Protein AF-H2Y971-F1 (afdb_monomer)

Sequence (455 aa):
MSPLPATTTGSTRGSSSTLTTDKAAILDAITNLPYYGRGTKTAMALNVMASHHLQKYNGWRESVDAYPTVVIVLTDGRTKDFADLGKYSRALKAKATRVIAIGVGPNVHEDELITIATAPASENVVLVPFDQLVDRATELINKACIVDTNECLLDNAGCDQLCVNSNVGFYCECEPGYTLGADLASCIDINECLTDNGGCSDTCTNTDGSYVCSCPVGRIPAGDAHTCVDDSCYQNTACEHTCTNVVQGTYFCSCNAGYMLAEDGHSCPDIDECANNNGACEVFCNNTAGSYECSCPEGQGLRNDGRSCGTLCYTCNRATSNEQCMEATVCAPGETSLPVSPTPLDNAPPSMSARWTMGVAAMVVSTLWKVSTVHARQDSYSKPTCLLVKMPTNAWTPCVPTHASTRQAATSASAPRNTRCPRTVSRAHFALPKPIVTQGSCRKVTAARNRTTKR

pLDDT: mean 70.09, std 26.4, range [20.31, 98.12]

InterPro domains:
  IPR000742 EGF-like domain [PS01186] (172-187)
  IPR000742 EGF-like domain [SM00181] (151-188)
  IPR000742 EGF-like domain [SM00181] (192-229)
  IPR000742 EGF-like domain [SM00181] (232-269)
  IPR000742 EGF-like domain [SM00181] (273-310)
  IPR001881 EGF-like calcium-binding domain [SM00179] (148-188)
  IPR001881 EGF-like calcium-binding domain [SM00179] (189-229)
  IPR001881 EGF-like calcium-binding domain [SM00179] (231-269)
  IPR001881 EGF-like calcium-binding domain [SM00179] (270-310)
  IPR002035 von Willebrand factor, type A [PF00092] (20-128)
  IPR002035 von Willebrand factor, type A [PS50234] (20-144)
  IPR009030 Growth factor receptor cysteine-rich domain superfamily [SSF57184] (145-268)
  IPR018097 EGF-like calcium-binding, conserved site [PS01187] (270-294)
  IPR026823 Complement Clr-like EGF domain [PF12662] (251-273)
  IPR036465 von Willebrand factor A-like domain superfamily [G3DSA:3.40.50.410] (8-152)
  IPR036465 von Willebrand factor A-like domain superfamily [SSF53300] (18-145)
  IPR049883 NOTCH1, EGF-like calcium-binding domain [PF07645] (189-228)
  IPR052080 von Willebrand factor C/EGF & Fibrillin [PTHR47333] (143-230)

Secondary structure (DSSP, 8-state):
--------------------S-HHHHHHHHHT---------HHHHHHHIIIIISSGGGT--S-TTTS--EEEEEESS--S-HHHHHHHHHHHHTT-SEEEEEEESTT--HHHHHHHSPSPHHHHEEEE-GGGTTTTHHHHHHHHS-----GGGTGGGG-SSEEEEEBTEEEEE--TTEEE-TTSS-EEE--GGGTGGGG-SSEEEEETTEEEEEPPTTEEE-TTSSSEEE-TTTT--S-SSEEEEETTTEEEEEPPTTB---TTSS---B--STTTGGGG-SSEEEEETTEEEEE--TTEEE-TTSS-EEEEEEE-TT-SSGGGSEEEEEPPTT--PPP---------------------------------PPP------PPP--------------------------------------------------PPPPP--PPP-----------

Nearest PDB structures (foldseek):
  8em7-assembly1_B  TM=4.638E-01  e=5.167E-07  Mus musculus
  8jx8-assembly1_B  TM=4.949E-01  e=1.280E-06  Rattus norvegicus
  8jxf-assembly1_B  TM=4.542E-01  e=3.576E-06  Rattus norvegicus
  8jxg-assembly1_A  TM=4.353E-01  e=3.366E-06  Rattus norvegicus
  8jxa-assembly1_A  TM=4.364E-01  e=6.545E-06  Rattus norvegicus

Mean predicted aligned error: 21.66 Å

Structure (mmCIF, N/CA/C/O backbone):
data_AF-H2Y971-F1
#
_entry.id   AF-H2Y971-F1
#
loop_
_atom_site.group_PDB
_atom_site.id
_atom_site.type_symbol
_atom_site.label_atom_id
_atom_site.label_alt_id
_atom_site.label_comp_id
_atom_site.label_asym_id
_atom_site.label_entity_id
_atom_site.label_seq_id
_atom_site.pdbx_PDB_ins_code
_atom_site.Cartn_x
_atom_site.Cartn_y
_atom_site.Cartn_z
_atom_site.occupancy
_atom_site.B_iso_or_equiv
_atom_site.auth_seq_id
_atom_site.auth_comp_id
_atom_site.auth_asym_id
_atom_site.auth_atom_id
_atom_site.pdbx_PDB_model_num
ATOM 1 N N . MET A 1 1 ? -44.812 40.682 15.145 1.00 30.30 1 MET A N 1
ATOM 2 C CA . MET A 1 1 ? -43.707 41.650 14.931 1.00 30.30 1 MET A CA 1
ATOM 3 C C . MET A 1 1 ? -42.710 41.503 16.079 1.00 30.30 1 MET A C 1
ATOM 5 O O . MET A 1 1 ? -42.942 40.658 16.935 1.00 30.30 1 MET A O 1
ATOM 9 N N . SER A 1 2 ? -41.588 42.222 16.030 1.00 26.06 2 SER A N 1
ATOM 10 C CA . SER A 1 2 ? -40.377 42.021 16.849 1.00 26.06 2 SER A CA 1
ATOM 11 C C . SER A 1 2 ? -40.575 42.180 18.380 1.00 26.06 2 SER A C 1
ATOM 13 O O . SER A 1 2 ? -41.604 42.712 18.797 1.00 26.06 2 SER A O 1
ATOM 15 N N . PRO A 1 3 ? -39.634 41.690 19.221 1.00 56.19 3 PRO A N 1
ATOM 16 C CA . PRO A 1 3 ? -39.862 41.414 20.648 1.00 56.19 3 PRO A CA 1
ATOM 17 C C . PRO A 1 3 ? -39.433 42.552 21.591 1.00 56.19 3 PRO A C 1
ATOM 19 O O . PRO A 1 3 ? -38.760 43.479 21.157 1.00 56.19 3 PRO A O 1
ATOM 22 N N . LEU A 1 4 ? -39.754 42.412 22.888 1.00 26.58 4 LEU A N 1
ATOM 23 C CA . LEU A 1 4 ? -39.108 43.004 24.083 1.00 26.58 4 LEU A CA 1
ATOM 24 C C . LEU A 1 4 ? -39.822 42.455 25.351 1.00 26.58 4 LEU A C 1
ATOM 26 O O . LEU A 1 4 ? -40.997 42.102 25.240 1.00 26.58 4 LEU A O 1
ATOM 30 N N . PRO A 1 5 ? -39.222 42.466 26.561 1.00 33.06 5 PRO A N 1
ATOM 31 C CA . PRO A 1 5 ? -37.801 42.477 26.923 1.00 33.06 5 PRO A CA 1
ATOM 32 C C . PRO A 1 5 ? -37.384 41.196 27.691 1.00 33.06 5 PRO A C 1
ATOM 34 O O . PRO A 1 5 ? -38.213 40.350 28.022 1.00 33.06 5 PRO A O 1
ATOM 37 N N . ALA A 1 6 ? -36.099 41.067 28.032 1.00 40.78 6 ALA A N 1
ATOM 38 C CA . ALA A 1 6 ? -35.637 40.079 29.010 1.00 40.78 6 ALA A CA 1
ATOM 39 C C . ALA A 1 6 ? -35.700 40.659 30.436 1.00 40.78 6 ALA A C 1
ATOM 41 O O . ALA A 1 6 ? -35.157 41.737 30.678 1.00 40.78 6 ALA A O 1
ATOM 42 N N . THR A 1 7 ? -36.299 39.929 31.384 1.00 27.14 7 THR A N 1
ATOM 43 C CA . THR A 1 7 ? -36.376 40.336 32.800 1.00 27.14 7 THR A CA 1
ATOM 44 C C . THR A 1 7 ? -35.815 39.235 33.699 1.00 27.14 7 THR A C 1
ATOM 46 O O . THR A 1 7 ? -36.318 38.114 33.721 1.00 27.14 7 THR A O 1
ATOM 49 N N . THR A 1 8 ? -34.758 39.541 34.448 1.00 40.75 8 THR A N 1
ATOM 50 C CA . THR A 1 8 ? -34.014 38.573 35.268 1.00 40.75 8 THR A CA 1
ATOM 51 C C . THR A 1 8 ? -34.709 38.271 36.598 1.00 40.75 8 THR A C 1
ATOM 53 O O . THR A 1 8 ? -34.652 39.088 37.514 1.00 40.75 8 THR A O 1
ATOM 56 N N . THR A 1 9 ? -35.293 37.078 36.754 1.00 30.17 9 THR A N 1
ATOM 57 C CA . THR A 1 9 ? -35.719 36.544 38.065 1.00 30.17 9 THR A CA 1
ATOM 58 C C . THR A 1 9 ? -35.573 35.019 38.139 1.00 30.17 9 THR A C 1
ATOM 60 O O . THR A 1 9 ? -35.786 34.324 37.153 1.00 30.17 9 THR A O 1
ATOM 63 N N . GLY A 1 10 ? -35.240 34.499 39.327 1.00 28.98 10 GLY A N 1
ATOM 64 C CA . GLY A 1 10 ? -35.578 33.125 39.727 1.00 28.98 10 GLY A CA 1
ATOM 65 C C . GLY A 1 10 ? -34.910 31.971 38.969 1.00 28.98 10 GLY A C 1
ATOM 66 O O . GLY A 1 10 ? -35.609 31.121 38.422 1.00 28.98 10 GLY A O 1
ATOM 67 N N . SER A 1 11 ? -33.576 31.869 39.010 1.00 29.39 11 SER A N 1
ATOM 68 C CA . SER A 1 11 ? -32.859 30.656 38.574 1.00 29.39 11 SER A CA 1
ATOM 69 C C . SER A 1 11 ? -33.166 29.466 39.497 1.00 29.39 11 SER A C 1
ATOM 71 O O . SER A 1 11 ? -32.439 29.179 40.449 1.00 29.39 11 SER A O 1
ATOM 73 N N . THR A 1 12 ? -34.260 28.759 39.217 1.00 33.00 12 THR A N 1
ATOM 74 C CA . THR A 1 12 ? -34.569 27.454 39.810 1.00 33.00 12 THR A CA 1
ATOM 75 C C . THR A 1 12 ? -33.650 26.398 39.195 1.00 33.00 12 THR A C 1
ATOM 77 O O . THR A 1 12 ? -34.032 25.650 38.298 1.00 33.00 12 THR A O 1
ATOM 80 N N . ARG A 1 13 ? -32.398 26.346 39.671 1.00 34.44 13 ARG A N 1
ATOM 81 C CA . ARG A 1 13 ? -31.448 25.280 39.323 1.00 34.44 13 ARG A CA 1
ATOM 82 C C . ARG A 1 13 ? -31.964 23.932 39.832 1.00 34.44 13 ARG A C 1
ATOM 84 O O . ARG A 1 13 ? -31.626 23.497 40.928 1.00 34.44 13 ARG A O 1
ATOM 91 N N . GLY A 1 14 ? -32.727 23.238 38.990 1.00 34.12 14 GLY A N 1
ATOM 92 C CA . GLY A 1 14 ? -32.679 21.781 38.974 1.00 34.12 14 GLY A CA 1
ATOM 93 C C . GLY A 1 14 ? -31.228 21.357 38.739 1.00 34.12 14 GLY A C 1
ATOM 94 O O . GLY A 1 14 ? -30.546 21.932 37.887 1.00 34.12 14 GLY A O 1
ATOM 95 N N . SER A 1 15 ? -30.740 20.403 39.526 1.00 41.06 15 SER A N 1
ATOM 96 C CA . SER A 1 15 ? -29.341 19.974 39.552 1.00 41.06 15 SER A CA 1
ATOM 97 C C . SER A 1 15 ? -28.970 19.132 38.324 1.00 41.06 15 SER A C 1
ATOM 99 O O . SER A 1 15 ? -28.719 17.933 38.422 1.00 41.06 15 SER A O 1
ATOM 101 N N . SER A 1 16 ? -28.914 19.769 37.150 1.00 42.69 16 SER A N 1
ATOM 102 C CA . SER A 1 16 ? -28.295 19.170 35.966 1.00 42.69 16 SER A CA 1
ATOM 103 C C . SER A 1 16 ? -26.786 19.081 36.185 1.00 42.69 16 SER A C 1
ATOM 105 O O . SER A 1 16 ? -26.055 20.060 36.021 1.00 42.69 16 SER A O 1
ATOM 107 N N . SER A 1 17 ? -26.327 17.903 36.597 1.00 52.88 17 SER A N 1
ATOM 108 C CA . SER A 1 17 ? -24.918 17.541 36.714 1.00 52.88 17 SER A CA 1
ATOM 109 C C . SER A 1 17 ? -24.301 17.341 35.326 1.00 52.88 17 SER A C 1
ATOM 111 O O . SER A 1 17 ? -24.070 16.222 34.866 1.00 52.88 17 SER A O 1
ATOM 113 N N . THR A 1 18 ? -24.035 18.457 34.644 1.00 63.84 18 THR A N 1
ATOM 114 C CA . THR A 1 18 ? -23.157 18.498 33.469 1.00 63.84 18 THR A CA 1
ATOM 115 C C . THR A 1 18 ? -21.759 18.028 33.854 1.00 63.84 18 THR A C 1
ATOM 117 O O . THR A 1 18 ? -21.236 18.440 34.893 1.00 63.84 18 THR A O 1
ATOM 120 N N . LEU A 1 19 ? -21.135 17.204 33.012 1.00 64.88 19 LEU A N 1
ATOM 121 C CA . LEU A 1 19 ? -19.788 16.690 33.255 1.00 64.88 19 LEU A CA 1
ATOM 122 C C . LEU A 1 19 ? -18.783 17.853 33.322 1.00 64.88 19 LEU A C 1
ATOM 124 O O . LEU A 1 19 ? -18.640 18.618 32.370 1.00 64.88 19 LEU A O 1
ATOM 128 N N . THR A 1 20 ? -18.103 17.989 34.462 1.00 73.06 20 THR A N 1
ATOM 129 C CA . THR A 1 20 ? -17.180 19.092 34.771 1.00 73.06 20 THR A CA 1
ATOM 130 C C . THR A 1 20 ? -15.825 18.560 35.233 1.00 73.06 20 THR A C 1
ATOM 132 O O . THR A 1 20 ? -15.730 17.459 35.772 1.00 73.06 20 THR A O 1
ATOM 135 N N . THR A 1 21 ? -14.770 19.344 35.019 1.00 75.62 21 THR A N 1
ATOM 136 C CA . THR A 1 21 ? -13.406 19.062 35.489 1.00 75.62 21 THR A CA 1
ATOM 137 C C . THR A 1 21 ? -13.091 19.703 36.843 1.00 75.62 21 THR A C 1
ATOM 139 O O . THR A 1 21 ? -12.053 19.396 37.428 1.00 75.62 21 THR A O 1
ATOM 142 N N . ASP A 1 22 ? -13.961 20.575 37.365 1.00 85.56 22 ASP A N 1
ATOM 143 C CA . ASP A 1 22 ? -13.748 21.216 38.664 1.00 85.56 22 ASP A CA 1
ATOM 144 C C . ASP A 1 22 ? -14.197 20.323 39.833 1.00 85.56 22 ASP A C 1
ATOM 146 O O . ASP A 1 22 ? -15.387 20.089 40.064 1.00 85.56 22 ASP A O 1
ATOM 150 N N . LYS A 1 23 ? -13.216 19.876 40.623 1.00 85.00 23 LYS A N 1
ATOM 151 C CA . LYS A 1 23 ? -13.419 19.096 41.848 1.00 85.00 23 LYS A CA 1
ATOM 152 C C . LYS A 1 23 ? -14.203 19.865 42.921 1.00 85.00 23 LYS A C 1
ATOM 154 O O . LYS A 1 23 ? -14.916 19.226 43.693 1.00 85.00 23 LYS A O 1
ATOM 159 N N . ALA A 1 24 ? -14.089 21.194 42.988 1.00 87.12 24 ALA A N 1
ATOM 160 C CA . ALA A 1 24 ? -14.823 22.000 43.961 1.00 87.12 24 ALA A CA 1
ATOM 161 C C . ALA A 1 24 ? -16.321 22.045 43.621 1.00 87.12 24 ALA A C 1
ATOM 163 O O . ALA A 1 24 ? -17.142 21.729 44.481 1.00 87.12 24 ALA A O 1
ATOM 164 N N . ALA A 1 25 ? -16.676 22.319 42.361 1.00 85.88 25 ALA A N 1
ATOM 165 C CA . ALA A 1 25 ? -18.055 22.240 41.878 1.00 85.88 25 ALA A CA 1
ATOM 166 C C . ALA A 1 25 ? -18.683 20.841 42.040 1.00 85.88 25 ALA A C 1
ATOM 168 O O . ALA A 1 25 ? -19.860 20.743 42.380 1.00 85.88 25 ALA A O 1
ATOM 169 N N . ILE A 1 26 ? -17.919 19.756 41.841 1.00 85.75 26 ILE A N 1
ATOM 170 C CA . ILE A 1 26 ? -18.405 18.385 42.099 1.00 85.75 26 ILE A CA 1
ATOM 171 C C . ILE A 1 26 ? -18.701 18.182 43.590 1.00 85.75 26 ILE A C 1
ATOM 173 O O . ILE A 1 26 ? -19.747 17.633 43.931 1.00 85.75 26 ILE A O 1
ATOM 177 N N . LEU A 1 27 ? -17.806 18.626 44.479 1.00 87.69 27 LEU A N 1
ATOM 178 C CA . LEU A 1 27 ? -17.997 18.481 45.922 1.00 87.69 27 LEU A CA 1
ATOM 179 C C . LEU A 1 27 ? -19.216 19.276 46.412 1.00 87.69 27 LEU A C 1
ATOM 181 O O . LEU A 1 27 ? -20.050 18.703 47.107 1.00 87.69 27 LEU A O 1
ATOM 185 N N . ASP A 1 28 ? -19.353 20.540 45.997 1.00 89.06 28 ASP A N 1
ATOM 186 C CA . ASP A 1 28 ? -20.513 21.385 46.314 1.00 89.06 28 ASP A CA 1
ATOM 187 C C . ASP A 1 28 ? -21.824 20.753 45.818 1.00 89.06 28 ASP A C 1
ATOM 189 O O . ASP A 1 28 ? -22.784 20.613 46.582 1.00 89.06 28 ASP A O 1
ATOM 193 N N . ALA A 1 29 ? -21.847 20.280 44.566 1.00 86.75 29 ALA A N 1
ATOM 194 C CA . ALA A 1 29 ? -23.009 19.603 44.001 1.00 86.75 29 ALA A CA 1
ATOM 195 C C . ALA A 1 29 ? -23.405 18.356 44.808 1.00 86.75 29 ALA A C 1
ATOM 197 O O . ALA A 1 29 ? -24.593 18.161 45.053 1.00 86.75 29 ALA A O 1
ATOM 198 N N . ILE A 1 30 ? -22.433 17.549 45.259 1.00 87.44 30 ILE A N 1
ATOM 199 C CA . ILE A 1 30 ? -22.670 16.365 46.101 1.00 87.44 30 ILE A CA 1
ATOM 200 C C . ILE A 1 30 ? -23.195 16.763 47.486 1.00 87.44 30 ILE A C 1
ATOM 202 O O . ILE A 1 30 ? -24.180 16.186 47.943 1.00 87.44 30 ILE A O 1
ATOM 206 N N . THR A 1 31 ? -22.590 17.755 48.152 1.00 90.06 31 THR A N 1
ATOM 207 C CA . THR A 1 31 ? -23.024 18.186 49.495 1.00 90.06 31 THR A CA 1
ATOM 208 C C . THR A 1 31 ? -24.431 18.781 49.519 1.00 90.06 31 THR A C 1
ATOM 210 O O . THR A 1 31 ? -25.093 18.728 50.551 1.00 90.06 31 THR A O 1
ATOM 213 N N . ASN A 1 32 ? -24.905 19.302 48.385 1.00 89.06 32 ASN A N 1
ATOM 214 C CA . ASN A 1 32 ? -26.243 19.869 48.234 1.00 89.06 32 ASN A CA 1
ATOM 215 C C . ASN A 1 32 ? -27.283 18.877 47.658 1.00 89.06 32 ASN A C 1
ATOM 217 O O . ASN A 1 32 ? -28.403 19.292 47.354 1.00 89.06 32 ASN A O 1
ATOM 221 N N . LEU A 1 33 ? -26.964 17.580 47.498 1.00 86.69 33 LEU A N 1
ATOM 222 C CA . LEU A 1 33 ? -27.924 16.584 46.995 1.00 86.69 33 LEU A CA 1
ATOM 223 C C . LEU A 1 33 ? -29.056 16.310 48.010 1.00 86.69 33 LEU A C 1
ATOM 225 O O . LEU A 1 33 ? -28.796 15.782 49.093 1.00 86.69 33 LEU A O 1
ATOM 229 N N . PRO A 1 34 ? -30.333 16.576 47.671 1.00 88.44 34 PRO A N 1
ATOM 230 C CA . PRO A 1 34 ? -31.452 16.270 48.556 1.00 88.44 34 PRO A CA 1
ATOM 231 C C . PRO A 1 34 ? -31.761 14.765 48.573 1.00 88.44 34 PRO A C 1
ATOM 233 O O . PRO A 1 34 ? -32.008 14.147 47.536 1.00 88.44 34 PRO A O 1
ATOM 236 N N . TYR A 1 35 ? -31.832 14.170 49.765 1.00 85.56 35 TYR A N 1
ATOM 237 C CA . TYR A 1 35 ? -32.296 12.791 49.921 1.00 85.56 35 TYR A CA 1
ATOM 238 C C . TYR A 1 35 ? -33.823 12.701 49.766 1.00 85.56 35 TYR A C 1
ATOM 240 O O . TYR A 1 35 ? -34.579 13.229 50.580 1.00 85.56 35 TYR A O 1
ATOM 248 N N . TYR A 1 36 ? -34.290 12.010 48.723 1.00 80.69 36 TYR A N 1
ATOM 249 C CA . TYR A 1 36 ? -35.716 11.959 48.374 1.00 80.69 36 TYR A CA 1
ATOM 250 C C . TYR A 1 36 ? -36.541 10.878 49.097 1.00 80.69 36 TYR A C 1
ATOM 252 O O . TYR A 1 36 ? -37.769 10.916 48.998 1.00 80.69 36 TYR A O 1
ATOM 260 N N . GLY A 1 37 ? -35.916 9.911 49.783 1.00 76.19 37 GLY A N 1
ATOM 261 C CA . GLY A 1 37 ? -36.621 8.898 50.591 1.00 76.19 37 GLY A CA 1
ATOM 262 C C . GLY A 1 37 ? -37.628 8.018 49.834 1.00 76.19 37 GLY A C 1
ATOM 263 O O . GLY A 1 37 ? -38.681 7.683 50.375 1.00 76.19 37 GLY A O 1
ATOM 264 N N . ARG A 1 38 ? -37.357 7.675 48.565 1.00 81.12 38 ARG A N 1
ATOM 265 C CA . ARG A 1 38 ? -38.246 6.854 47.714 1.00 81.12 38 ARG A CA 1
ATOM 266 C C . ARG A 1 38 ? -37.644 5.478 47.428 1.00 81.12 38 ARG A C 1
ATOM 268 O O . ARG A 1 38 ? -36.452 5.269 47.593 1.00 81.12 38 ARG A O 1
ATOM 275 N N . GLY A 1 39 ? -38.484 4.542 46.982 1.00 81.94 39 GLY A N 1
ATOM 276 C CA . GLY A 1 39 ? -38.045 3.192 46.618 1.00 81.94 39 GLY A CA 1
ATOM 277 C C . GLY A 1 39 ? -37.231 3.136 45.320 1.00 81.94 39 GLY A C 1
ATOM 278 O O . GLY A 1 39 ? -37.483 3.898 44.387 1.00 81.94 39 GLY A O 1
ATOM 279 N N . THR A 1 40 ? -36.309 2.178 45.267 1.00 86.44 40 THR A N 1
ATOM 280 C CA . THR A 1 40 ? -35.320 1.967 44.205 1.00 86.44 40 THR A CA 1
ATOM 281 C C . THR A 1 40 ? -35.958 1.691 42.835 1.00 86.44 40 THR A C 1
ATOM 283 O O . THR A 1 40 ? -36.768 0.774 42.684 1.00 86.44 40 THR A O 1
ATOM 286 N N . LYS A 1 41 ? -35.579 2.490 41.829 1.00 91.44 41 LYS A N 1
ATOM 287 C CA . LYS A 1 41 ? -35.932 2.339 40.404 1.00 91.44 41 LYS A CA 1
ATOM 288 C C . LYS A 1 41 ? -34.665 2.386 39.549 1.00 91.44 41 LYS A C 1
ATOM 290 O O . LYS A 1 41 ? -34.357 3.379 38.888 1.00 91.44 41 LYS A O 1
ATOM 295 N N . THR A 1 42 ? -33.882 1.324 39.666 1.00 92.44 42 THR A N 1
ATOM 296 C CA . THR A 1 42 ? -32.551 1.193 39.066 1.00 92.44 42 THR A CA 1
ATOM 297 C C . THR A 1 42 ? -32.652 1.259 37.549 1.00 92.44 42 THR A C 1
ATOM 299 O O . THR A 1 42 ? -31.940 2.046 36.936 1.00 92.44 42 THR A O 1
ATOM 302 N N . ALA A 1 43 ? -33.575 0.519 36.927 1.00 92.38 43 ALA A N 1
ATOM 303 C CA . ALA A 1 43 ? -33.693 0.473 35.472 1.00 92.38 43 ALA A CA 1
ATOM 304 C C . ALA A 1 43 ? -34.035 1.856 34.888 1.00 92.38 43 ALA A C 1
ATOM 306 O O . ALA A 1 43 ? -33.426 2.283 33.905 1.00 92.38 43 ALA A O 1
ATOM 307 N N . MET A 1 44 ? -34.944 2.599 35.530 1.00 92.62 44 MET A N 1
ATOM 308 C CA . MET A 1 44 ? -35.253 3.979 35.148 1.00 92.62 44 MET A CA 1
ATOM 309 C C . MET A 1 44 ? -34.053 4.928 35.330 1.00 92.62 44 MET A C 1
ATOM 311 O O . MET A 1 44 ? -33.853 5.805 34.490 1.00 92.62 44 MET A O 1
ATOM 315 N N . ALA A 1 45 ? -33.229 4.745 36.367 1.00 93.12 45 ALA A N 1
ATOM 316 C CA . ALA A 1 45 ? -32.010 5.533 36.566 1.00 93.12 45 ALA A CA 1
ATOM 317 C C . ALA A 1 45 ? -30.946 5.251 35.484 1.00 93.12 45 ALA A C 1
ATOM 319 O O . ALA A 1 45 ? -30.394 6.196 34.917 1.00 93.12 45 ALA A O 1
ATOM 320 N N . LEU A 1 46 ? -30.720 3.980 35.119 1.00 94.81 46 LEU A N 1
ATOM 321 C CA . LEU A 1 46 ? -29.832 3.610 34.002 1.00 94.81 46 LEU A CA 1
ATOM 322 C C . LEU A 1 46 ? -30.312 4.226 32.679 1.00 94.81 46 LEU A C 1
ATOM 324 O O . LEU A 1 46 ? -29.496 4.710 31.895 1.00 94.81 46 LEU A O 1
ATOM 328 N N . ASN A 1 47 ? -31.633 4.258 32.450 1.00 94.44 47 ASN A N 1
ATOM 329 C CA . ASN A 1 47 ? -32.210 4.912 31.278 1.00 94.44 47 ASN A CA 1
ATOM 330 C C . ASN A 1 47 ? -31.884 6.410 31.251 1.00 94.44 47 ASN A C 1
ATOM 332 O O . ASN A 1 47 ? -31.397 6.892 30.238 1.00 94.44 47 ASN A O 1
ATOM 336 N N . VAL A 1 48 ? -32.086 7.138 32.358 1.00 94.25 48 VAL A N 1
ATOM 337 C CA . VAL A 1 48 ? -31.756 8.575 32.441 1.00 94.25 48 VAL A CA 1
ATOM 338 C C . VAL A 1 48 ? -30.254 8.816 32.242 1.00 94.25 48 VAL A C 1
ATOM 340 O O . VAL A 1 48 ? -29.875 9.751 31.534 1.00 94.25 48 VAL A O 1
ATOM 343 N N . MET A 1 49 ? -29.388 7.948 32.773 1.00 93.19 49 MET A N 1
ATOM 344 C CA . MET A 1 49 ? -27.945 8.028 32.526 1.00 93.19 49 MET A CA 1
ATOM 345 C C . MET A 1 49 ? -27.623 7.893 31.027 1.00 93.19 49 MET A C 1
ATOM 347 O O . MET A 1 49 ? -26.986 8.774 30.452 1.00 93.19 49 MET A O 1
ATOM 351 N N . ALA A 1 50 ? -28.123 6.843 30.368 1.00 91.25 50 ALA A N 1
ATOM 352 C CA . ALA A 1 50 ? -27.854 6.568 28.955 1.00 91.25 50 ALA A CA 1
ATOM 353 C C . ALA A 1 50 ? -28.537 7.555 27.983 1.00 91.25 50 ALA A C 1
ATOM 355 O O . ALA A 1 50 ? -27.981 7.883 26.929 1.00 91.25 50 ALA A O 1
ATOM 356 N N . SER A 1 51 ? -29.742 8.034 28.310 1.00 91.19 51 SER A N 1
ATOM 357 C CA . SER A 1 51 ? -30.552 8.886 27.431 1.00 91.19 51 SER A CA 1
ATOM 358 C C . SER A 1 51 ? -30.334 10.383 27.646 1.00 91.19 51 SER A C 1
ATOM 360 O O . SER A 1 51 ? -30.611 11.148 26.721 1.00 91.19 51 SER A O 1
ATOM 362 N N . HIS A 1 52 ? -29.860 10.816 28.820 1.00 90.25 52 HIS A N 1
ATOM 363 C CA . HIS A 1 52 ? -29.716 12.236 29.161 1.00 90.25 52 HIS A CA 1
ATOM 364 C C . HIS A 1 52 ? -28.291 12.641 29.566 1.00 90.25 52 HIS A C 1
ATOM 366 O O . HIS A 1 52 ? -27.769 13.597 29.000 1.00 90.25 52 HIS A O 1
ATOM 372 N N . HIS A 1 53 ? -27.632 11.942 30.496 1.00 89.69 53 HIS A N 1
ATOM 373 C CA . HIS A 1 53 ? -26.291 12.353 30.953 1.00 89.69 53 HIS A CA 1
ATOM 374 C C . HIS A 1 53 ? -25.183 11.989 29.954 1.00 89.69 53 HIS A C 1
ATOM 376 O O . HIS A 1 53 ? -24.330 12.823 29.660 1.00 89.69 53 HIS A O 1
ATOM 382 N N . LEU A 1 54 ? -25.228 10.790 29.361 1.00 89.25 54 LEU A N 1
ATOM 383 C CA . LEU A 1 54 ? -24.332 10.381 28.272 1.00 89.25 54 LEU A CA 1
ATOM 384 C C . LEU A 1 54 ? -24.793 10.980 26.932 1.00 89.25 54 LEU A C 1
ATOM 386 O O . LEU A 1 54 ? -25.223 10.269 26.021 1.00 89.25 54 LEU A O 1
ATOM 390 N N . GLN A 1 55 ? -24.782 12.311 26.842 1.00 87.88 55 GLN A N 1
ATOM 391 C CA . GLN A 1 55 ? -25.163 13.090 25.663 1.00 87.88 55 GLN A CA 1
ATOM 392 C C . GLN A 1 55 ? -24.245 14.305 25.482 1.00 87.88 55 GLN A C 1
ATOM 394 O O . GLN A 1 55 ? -23.854 14.947 26.458 1.00 87.88 55 GLN A O 1
ATOM 399 N N . LYS A 1 56 ? -23.958 14.670 24.224 1.00 85.75 56 LYS A N 1
ATOM 400 C CA . LYS A 1 56 ? -23.016 15.755 23.874 1.00 85.75 56 LYS A CA 1
ATOM 401 C C . LYS A 1 56 ? -23.344 17.095 24.545 1.00 85.75 56 LYS A C 1
ATOM 403 O O . LYS A 1 56 ? -22.444 17.787 25.008 1.00 85.75 56 LYS A O 1
ATOM 408 N N . TYR A 1 57 ? -24.630 17.433 24.671 1.00 85.44 57 TYR A N 1
ATOM 409 C CA . TYR A 1 57 ? -25.080 18.677 25.310 1.00 85.44 57 TYR A CA 1
ATOM 410 C C . TYR A 1 57 ? -24.844 18.735 26.833 1.00 85.44 57 TYR A C 1
ATOM 412 O O . TYR A 1 57 ? -24.859 19.824 27.396 1.00 85.44 57 TYR A O 1
ATOM 420 N N . ASN A 1 58 ? -24.598 17.596 27.490 1.00 86.12 58 ASN A N 1
ATOM 421 C CA . ASN A 1 58 ? -24.271 17.498 28.919 1.00 86.12 58 ASN A CA 1
ATOM 422 C C . ASN A 1 58 ? -22.761 17.276 29.175 1.00 86.12 58 ASN A C 1
ATOM 424 O O . ASN A 1 58 ? -22.359 16.976 30.301 1.00 86.12 58 ASN A O 1
ATOM 428 N N . GLY A 1 59 ? -21.916 17.443 28.147 1.00 82.44 59 GLY A N 1
ATOM 429 C CA . GLY A 1 59 ? -20.453 17.347 28.239 1.00 82.44 59 GLY A CA 1
ATOM 430 C C . GLY A 1 59 ? -19.868 15.954 27.977 1.00 82.44 59 GLY A C 1
ATOM 431 O O . GLY A 1 59 ? -18.649 15.788 28.041 1.00 82.44 59 GLY A O 1
ATOM 432 N N . TRP A 1 60 ? -20.699 14.954 27.660 1.00 86.56 60 TRP A N 1
ATOM 433 C CA . TRP A 1 60 ? -20.218 13.632 27.245 1.00 86.56 60 TRP A CA 1
ATOM 434 C C . TRP A 1 60 ? -19.595 13.701 25.847 1.00 86.56 60 TRP A C 1
ATOM 436 O O . TRP A 1 60 ? -20.107 14.392 24.965 1.00 86.56 60 TRP A O 1
ATOM 446 N N . ARG A 1 61 ? -18.488 12.986 25.634 1.00 81.00 61 ARG A N 1
ATOM 447 C CA . ARG A 1 61 ? -17.734 13.013 24.375 1.00 81.00 61 ARG A CA 1
ATOM 448 C C . ARG A 1 61 ? -17.897 11.682 23.655 1.00 81.00 61 ARG A C 1
ATOM 450 O O . ARG A 1 61 ? -17.759 10.625 24.256 1.00 81.00 61 ARG A O 1
ATOM 457 N N . GLU A 1 62 ? -18.190 11.751 22.365 1.00 67.94 62 GLU A N 1
ATOM 458 C CA . GLU A 1 62 ? -18.473 10.579 21.538 1.00 67.94 62 GLU A CA 1
ATOM 459 C C . GLU A 1 62 ? -17.185 10.048 20.897 1.00 67.94 62 GLU A C 1
ATOM 461 O O . GLU A 1 62 ? -16.843 10.396 19.773 1.00 67.94 62 GLU A O 1
ATOM 466 N N . SER A 1 63 ? -16.450 9.249 21.666 1.00 64.44 63 SER A N 1
ATOM 467 C CA . SER A 1 63 ? -15.471 8.258 21.204 1.00 64.44 63 SER A CA 1
ATOM 468 C C . SER A 1 63 ? -15.103 7.414 22.420 1.00 64.44 63 SER A C 1
ATOM 470 O O . SER A 1 63 ? -14.670 7.962 23.435 1.00 64.44 63 SER A O 1
ATOM 472 N N . VAL A 1 64 ? -15.313 6.099 22.338 1.00 58.03 64 VAL A N 1
ATOM 473 C CA . VAL A 1 64 ? -15.015 5.162 23.437 1.00 58.03 64 VAL A CA 1
ATOM 474 C C . VAL A 1 64 ? -13.503 5.110 23.691 1.00 58.03 64 VAL A C 1
ATOM 476 O O . VAL A 1 64 ? -13.066 4.996 24.834 1.00 58.03 64 VAL A O 1
ATOM 479 N N . ASP A 1 65 ? -12.738 5.280 22.616 1.00 55.25 65 ASP A N 1
ATOM 480 C CA . ASP A 1 65 ? -11.301 5.040 22.500 1.00 55.25 65 ASP A CA 1
ATOM 481 C C . ASP A 1 65 ? -10.485 6.304 22.795 1.00 55.25 65 ASP A C 1
ATOM 483 O O . ASP A 1 65 ? -9.392 6.217 23.346 1.00 55.25 65 ASP A O 1
ATOM 487 N N . ALA A 1 66 ? -11.013 7.494 22.487 1.00 57.81 66 ALA A N 1
ATOM 488 C CA . ALA A 1 66 ? -10.390 8.768 22.855 1.00 57.81 66 ALA A CA 1
ATOM 489 C C . ALA A 1 66 ? -10.838 9.279 24.237 1.00 57.81 66 ALA A C 1
ATOM 491 O O . ALA A 1 66 ? -10.101 10.026 24.884 1.00 57.81 66 ALA A O 1
ATOM 492 N N . TYR A 1 67 ? -12.044 8.911 24.691 1.00 72.31 67 TYR A N 1
ATOM 493 C CA . TYR A 1 67 ? -12.653 9.414 25.928 1.00 72.31 67 TYR A CA 1
ATOM 494 C C . TYR A 1 67 ? -13.372 8.293 26.707 1.00 72.31 67 TYR A C 1
ATOM 496 O O . TYR A 1 67 ? -14.610 8.263 26.750 1.00 72.31 67 TYR A O 1
ATOM 504 N N . PRO A 1 68 ? -12.616 7.383 27.358 1.00 77.62 68 PRO A N 1
ATOM 505 C CA . PRO A 1 68 ? -13.182 6.249 28.079 1.00 77.62 68 PRO A CA 1
ATOM 506 C C . PRO A 1 68 ? -14.244 6.683 29.096 1.00 77.62 68 PRO A C 1
ATOM 508 O O . PRO A 1 68 ? -14.003 7.484 30.000 1.00 77.62 68 PRO A O 1
ATOM 511 N N . THR A 1 69 ? -15.454 6.151 28.926 1.00 85.75 69 THR A N 1
ATOM 512 C CA . THR A 1 69 ? -16.636 6.521 29.708 1.00 85.75 69 THR A CA 1
ATOM 513 C C . THR A 1 69 ? -16.885 5.465 30.779 1.00 85.75 69 THR A C 1
ATOM 515 O O . THR A 1 69 ? -17.362 4.368 30.486 1.00 85.75 69 THR A O 1
ATOM 518 N N . VAL A 1 70 ? -16.580 5.808 32.030 1.00 88.06 70 VAL A N 1
ATOM 519 C CA . VAL A 1 70 ? -16.789 4.941 33.197 1.00 88.06 70 VAL A CA 1
ATOM 520 C C . VAL A 1 70 ? -18.028 5.390 33.966 1.00 88.06 70 VAL A C 1
ATOM 522 O O . VAL A 1 70 ? -18.172 6.567 34.294 1.00 88.06 70 VAL A O 1
ATOM 525 N N . VAL A 1 71 ? -18.926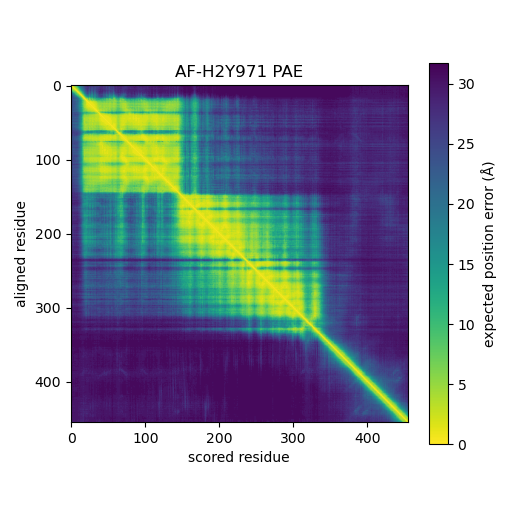 4.453 34.270 1.00 91.62 71 VAL A N 1
ATOM 526 C CA . VAL A 1 71 ? -20.150 4.706 35.043 1.00 91.62 71 VAL A CA 1
ATOM 527 C C . VAL A 1 71 ? -20.148 3.844 36.299 1.00 91.62 71 VAL A C 1
ATOM 529 O O . VAL A 1 71 ? -20.062 2.622 36.218 1.00 91.62 71 VAL A O 1
ATOM 532 N N . ILE A 1 72 ? -20.267 4.478 37.465 1.00 92.38 72 ILE A N 1
ATOM 533 C CA . ILE A 1 72 ? -20.349 3.794 38.758 1.00 92.38 72 ILE A CA 1
ATOM 534 C C . ILE A 1 72 ? -21.792 3.884 39.259 1.00 92.38 72 ILE A C 1
ATOM 536 O O . ILE A 1 72 ? -22.334 4.977 39.418 1.00 92.38 72 ILE A O 1
ATOM 540 N N . VAL A 1 73 ? -22.419 2.734 39.499 1.00 93.69 73 VAL A N 1
ATOM 541 C CA . VAL A 1 73 ? -23.793 2.614 39.998 1.00 93.69 73 VAL A CA 1
ATOM 542 C C . VAL A 1 73 ? -23.740 2.132 41.442 1.00 93.69 73 VAL A C 1
ATOM 544 O O . VAL A 1 73 ? -23.291 1.018 41.692 1.00 93.69 73 VAL A O 1
ATOM 547 N N . LEU A 1 74 ? -24.208 2.950 42.386 1.00 91.88 74 LEU A N 1
ATOM 548 C CA . LEU A 1 74 ? -24.354 2.572 43.793 1.00 91.88 74 LEU A CA 1
ATOM 549 C C . LEU A 1 74 ? -25.831 2.280 44.090 1.00 91.88 74 LEU A C 1
ATOM 551 O O . LEU A 1 74 ? -26.696 3.081 43.737 1.00 91.88 74 LEU A O 1
ATOM 555 N N . THR A 1 75 ? -26.121 1.155 44.746 1.00 91.94 75 THR A N 1
ATOM 556 C CA . THR A 1 75 ? -27.471 0.797 45.217 1.00 91.94 75 THR A CA 1
ATOM 557 C C . THR A 1 75 ? -27.415 0.088 46.571 1.00 91.94 75 THR A C 1
ATOM 559 O O . THR A 1 75 ? -26.480 -0.663 46.841 1.00 91.94 75 THR A O 1
ATOM 562 N N . ASP A 1 76 ? -28.411 0.322 47.425 1.00 88.69 76 ASP A N 1
ATOM 563 C CA . ASP A 1 76 ? -28.536 -0.226 48.784 1.00 88.69 76 ASP A CA 1
ATOM 564 C C . ASP A 1 76 ? -29.636 -1.298 48.922 1.00 88.69 76 ASP A C 1
ATOM 566 O O . ASP A 1 76 ? -29.811 -1.900 49.984 1.00 88.69 76 ASP A O 1
ATOM 570 N N . GLY A 1 77 ? -30.381 -1.575 47.847 1.00 83.69 77 GLY A N 1
ATOM 571 C CA . GLY A 1 77 ? -31.434 -2.585 47.847 1.00 83.69 77 GLY A CA 1
ATOM 572 C C . GLY A 1 77 ? -31.930 -2.985 46.460 1.00 83.69 77 GLY A C 1
ATOM 573 O O . GLY A 1 77 ? -31.509 -2.441 45.440 1.00 83.69 77 GLY A O 1
ATOM 574 N N . ARG A 1 78 ? -32.851 -3.956 46.443 1.00 86.31 78 ARG A N 1
ATOM 575 C CA . ARG A 1 78 ? -33.474 -4.487 45.221 1.00 86.31 78 ARG A CA 1
ATOM 576 C C . ARG A 1 78 ? -34.319 -3.449 44.492 1.00 86.31 78 ARG A C 1
ATOM 578 O O . ARG A 1 78 ? -35.110 -2.722 45.099 1.00 86.31 78 ARG A O 1
ATOM 585 N N . THR A 1 79 ? -34.257 -3.484 43.173 1.00 90.19 79 THR A N 1
ATOM 586 C CA . THR A 1 79 ? -35.042 -2.613 42.314 1.00 90.19 79 THR A CA 1
ATOM 587 C C . THR A 1 79 ? -36.509 -3.001 42.184 1.00 90.19 79 THR A C 1
ATOM 589 O O . THR A 1 79 ? -36.886 -4.171 42.255 1.00 90.19 79 THR A O 1
ATOM 592 N N . LYS A 1 80 ? -37.360 -1.999 41.938 1.00 91.06 80 LYS A N 1
ATOM 593 C CA . LYS A 1 80 ? -38.804 -2.174 41.707 1.00 91.06 80 LYS A CA 1
ATOM 594 C C . LYS A 1 80 ? -39.196 -2.180 40.224 1.00 91.06 80 LYS A C 1
ATOM 596 O O . LYS A 1 80 ? -40.377 -2.320 39.923 1.00 91.06 80 LYS A O 1
ATOM 601 N N . ASP A 1 81 ? -38.235 -2.041 39.308 1.00 91.56 81 ASP A N 1
ATOM 602 C CA . ASP A 1 81 ? -38.431 -2.040 37.848 1.00 91.56 81 ASP A CA 1
ATOM 603 C C . ASP A 1 81 ? -37.593 -3.113 37.110 1.00 91.56 81 ASP A C 1
ATOM 605 O O . ASP A 1 81 ? -37.227 -2.956 35.945 1.00 91.56 81 ASP A O 1
ATOM 609 N N . PHE A 1 82 ? -37.345 -4.253 37.773 1.00 89.19 82 PHE A N 1
ATOM 610 C CA . PHE A 1 82 ? -36.443 -5.329 37.323 1.00 89.19 82 PHE A CA 1
ATOM 611 C C . PHE A 1 82 ? -36.719 -5.840 35.895 1.00 89.19 82 PHE A C 1
ATOM 613 O O . PHE A 1 82 ? -35.786 -6.156 35.161 1.00 89.19 82 PHE A O 1
ATOM 620 N N . ALA A 1 83 ? -37.985 -5.862 35.463 1.00 91.06 83 ALA A N 1
ATOM 621 C CA . ALA A 1 83 ? -38.378 -6.294 34.118 1.00 91.06 83 ALA A CA 1
ATOM 622 C C . ALA A 1 83 ? -37.735 -5.461 32.984 1.00 91.06 83 ALA A C 1
ATOM 624 O O . ALA A 1 83 ? -37.467 -5.994 31.908 1.00 91.06 83 ALA A O 1
ATOM 625 N N . ASP A 1 84 ? -37.446 -4.178 33.222 1.00 92.94 84 ASP A N 1
ATOM 626 C CA . ASP A 1 84 ? -36.760 -3.293 32.272 1.00 92.94 84 ASP A CA 1
ATOM 627 C C . ASP A 1 84 ? -35.233 -3.214 32.515 1.00 92.94 84 ASP A C 1
ATOM 629 O O . ASP A 1 84 ? -34.504 -2.646 31.695 1.00 92.94 84 ASP A O 1
ATOM 633 N N . LEU A 1 85 ? -34.709 -3.784 33.609 1.00 91.19 85 LEU A N 1
ATOM 634 C CA . LEU A 1 85 ? -33.310 -3.609 34.029 1.00 91.19 85 LEU A CA 1
ATOM 635 C C . LEU A 1 85 ? -32.313 -4.071 32.965 1.00 91.19 85 LEU A C 1
ATOM 637 O O . LEU A 1 85 ? -31.429 -3.313 32.570 1.00 91.19 85 LEU A O 1
ATOM 641 N N . GLY A 1 86 ? -32.490 -5.284 32.436 1.00 87.25 86 GLY A N 1
ATOM 642 C CA . GLY A 1 86 ? -31.620 -5.821 31.386 1.00 87.25 86 GLY A CA 1
ATOM 643 C C . GLY A 1 86 ? -31.675 -5.026 30.074 1.00 87.25 86 GLY A C 1
ATOM 644 O O . GLY A 1 86 ? -30.706 -5.017 29.319 1.00 87.25 86 GLY A O 1
ATOM 645 N N . LYS A 1 87 ? -32.781 -4.324 29.798 1.00 88.88 87 LYS A N 1
ATOM 646 C CA . LYS A 1 87 ? -32.954 -3.474 28.610 1.00 88.88 87 LYS A CA 1
ATOM 647 C C . LYS A 1 87 ? -32.183 -2.162 28.762 1.00 88.88 87 LYS A C 1
ATOM 649 O O . LYS A 1 87 ? -31.376 -1.844 27.891 1.00 88.88 87 LYS A O 1
ATOM 654 N N . TYR A 1 88 ? -32.373 -1.435 29.864 1.00 93.56 88 TYR A N 1
ATOM 655 C CA . TYR A 1 88 ? -31.677 -0.160 30.075 1.00 93.56 88 TYR A CA 1
ATOM 656 C C . TYR A 1 88 ? -30.201 -0.337 30.458 1.00 93.56 88 TYR A C 1
ATOM 658 O O . TYR A 1 88 ? -29.377 0.484 30.069 1.00 93.56 88 TYR A O 1
ATOM 666 N N . SER A 1 89 ? -29.831 -1.454 31.094 1.00 91.06 89 SER A N 1
ATOM 667 C CA . SER A 1 89 ? -28.428 -1.850 31.265 1.00 91.06 89 SER A CA 1
ATOM 668 C C . SER A 1 89 ? -27.706 -2.021 29.922 1.00 91.06 89 SER A C 1
ATOM 670 O O . SER A 1 89 ? -26.645 -1.433 29.723 1.00 91.06 89 SER A O 1
ATOM 672 N N . ARG A 1 90 ? -28.295 -2.737 28.948 1.00 86.31 90 ARG A N 1
ATOM 673 C CA . ARG A 1 90 ? -27.716 -2.838 27.592 1.00 86.31 90 ARG A CA 1
ATOM 674 C C . ARG A 1 90 ? -27.587 -1.471 26.911 1.00 86.31 90 ARG A C 1
ATOM 676 O O . ARG A 1 90 ? -26.560 -1.208 26.297 1.00 86.31 90 ARG A O 1
ATOM 683 N N . ALA A 1 91 ? -28.582 -0.593 27.060 1.00 87.88 91 ALA A N 1
ATOM 684 C CA . ALA A 1 91 ? -28.530 0.765 26.511 1.00 87.88 91 ALA A CA 1
ATOM 685 C C . ALA A 1 91 ? -27.429 1.640 27.147 1.00 87.88 91 ALA A C 1
ATOM 687 O O . ALA A 1 91 ? -26.856 2.485 26.464 1.00 87.88 91 ALA A O 1
ATOM 688 N N . LEU A 1 92 ? -27.108 1.425 28.429 1.00 90.25 92 LEU A N 1
ATOM 689 C CA . LEU A 1 92 ? -25.992 2.085 29.111 1.00 90.25 92 LEU A CA 1
ATOM 690 C C . LEU A 1 92 ? -24.634 1.512 28.675 1.00 90.25 92 LEU A C 1
ATOM 692 O O . LEU A 1 92 ? -23.732 2.270 28.331 1.00 90.25 92 LEU A O 1
ATOM 696 N N . LYS A 1 93 ? -24.507 0.180 28.634 1.00 85.81 93 LYS A N 1
ATOM 697 C CA . LYS A 1 93 ? -23.292 -0.536 28.201 1.00 85.81 93 LYS A CA 1
ATOM 698 C C . LYS A 1 93 ? -22.905 -0.227 26.750 1.00 85.81 93 LYS A C 1
ATOM 700 O O . LYS A 1 93 ? -21.727 -0.207 26.434 1.00 85.81 93 LYS A O 1
ATOM 705 N N . ALA A 1 94 ? -23.872 0.098 25.891 1.00 84.19 94 ALA A N 1
ATOM 706 C CA . ALA A 1 94 ? -23.624 0.566 24.524 1.00 84.19 94 ALA A CA 1
ATOM 707 C C . ALA A 1 94 ? -23.037 1.997 24.426 1.00 84.19 94 ALA A C 1
ATOM 709 O O . ALA A 1 94 ? -22.755 2.459 23.324 1.00 84.19 94 ALA A O 1
ATOM 710 N N . LYS A 1 95 ? -22.884 2.718 25.548 1.00 85.62 95 LYS A N 1
ATOM 711 C CA . LYS A 1 95 ? -22.314 4.079 25.619 1.00 85.62 95 LYS A CA 1
ATOM 712 C C . LYS A 1 95 ? -21.166 4.241 26.623 1.00 85.62 95 LYS A C 1
ATOM 714 O O . LYS A 1 95 ? -20.551 5.305 26.664 1.00 85.62 95 LYS A O 1
ATOM 719 N N . ALA A 1 96 ? -20.913 3.240 27.461 1.00 85.12 96 ALA A N 1
ATOM 720 C CA . ALA A 1 96 ? -19.935 3.297 28.539 1.00 85.12 96 ALA A CA 1
ATOM 721 C C . ALA A 1 96 ? -18.911 2.171 28.382 1.00 85.12 96 ALA A C 1
ATOM 723 O O . ALA A 1 96 ? -19.281 1.000 28.431 1.00 85.12 96 ALA A O 1
ATOM 724 N N . THR A 1 97 ? -17.632 2.536 28.253 1.00 82.12 97 THR A N 1
ATOM 725 C CA . THR A 1 97 ? -16.484 1.617 28.203 1.00 82.12 97 THR A CA 1
ATOM 726 C C . THR A 1 97 ? -16.474 0.665 29.401 1.00 82.12 97 THR A C 1
ATOM 728 O O . THR A 1 97 ? -16.127 -0.504 29.268 1.00 82.12 97 THR A O 1
ATOM 731 N N . ARG A 1 98 ? -16.881 1.153 30.582 1.00 86.50 98 ARG A N 1
ATOM 732 C CA . ARG A 1 98 ? -16.909 0.370 31.823 1.00 86.50 98 ARG A CA 1
ATOM 733 C C . ARG A 1 98 ? -18.097 0.764 32.701 1.00 86.50 98 ARG A C 1
ATOM 735 O O . ARG A 1 98 ? -18.338 1.948 32.930 1.00 86.50 98 ARG A O 1
ATOM 742 N N . VAL A 1 99 ? -18.826 -0.221 33.228 1.00 91.31 99 VAL A N 1
ATOM 743 C CA . VAL A 1 99 ? -19.913 -0.014 34.200 1.00 91.31 99 VAL A CA 1
ATOM 744 C C . VAL A 1 99 ? -19.620 -0.835 35.451 1.00 91.31 99 VAL A C 1
ATOM 746 O O . VAL A 1 99 ? -19.614 -2.062 35.396 1.00 91.31 99 VAL A O 1
ATOM 749 N N . ILE A 1 100 ? -19.393 -0.159 36.576 1.00 92.69 100 ILE A N 1
ATOM 750 C CA . ILE A 1 100 ? -19.105 -0.772 37.880 1.00 92.69 100 ILE A CA 1
ATOM 751 C C . ILE A 1 100 ? -20.377 -0.700 38.731 1.00 92.69 100 ILE A C 1
ATOM 753 O O . ILE A 1 100 ? -20.935 0.382 38.913 1.00 92.69 100 ILE A O 1
ATOM 757 N N . ALA A 1 101 ? -20.843 -1.835 39.252 1.00 94.56 101 ALA A N 1
ATOM 758 C CA . ALA A 1 101 ? -22.043 -1.927 40.080 1.00 94.56 101 ALA A CA 1
ATOM 759 C C . ALA A 1 101 ? -21.670 -2.257 41.533 1.00 94.56 101 ALA A C 1
ATOM 761 O O . ALA A 1 101 ? -21.123 -3.323 41.822 1.00 94.56 101 ALA A O 1
ATOM 762 N N . ILE A 1 102 ? -21.976 -1.333 42.442 1.00 93.69 102 ILE A N 1
ATOM 763 C CA . ILE A 1 102 ? -21.651 -1.403 43.866 1.00 93.69 102 ILE A CA 1
ATOM 764 C C . ILE A 1 102 ? -22.943 -1.616 44.658 1.00 93.69 102 ILE A C 1
ATOM 766 O O . ILE A 1 102 ? -23.801 -0.732 44.722 1.00 93.69 102 ILE A O 1
ATOM 770 N N . GLY A 1 103 ? -23.066 -2.785 45.281 1.00 93.62 103 GLY A N 1
ATOM 771 C CA . GLY A 1 103 ? -24.103 -3.075 46.261 1.00 93.62 103 GLY A CA 1
ATOM 772 C C . GLY A 1 103 ? -23.647 -2.728 47.670 1.00 93.62 103 GLY A C 1
ATOM 773 O O . GLY A 1 103 ? -22.617 -3.225 48.126 1.00 93.62 103 GLY A O 1
ATOM 774 N N . VAL A 1 104 ? -24.423 -1.897 48.361 1.00 92.69 104 VAL A N 1
ATOM 775 C CA . VAL A 1 104 ? -24.124 -1.420 49.711 1.00 92.69 104 VAL A CA 1
ATOM 776 C C . VAL A 1 104 ? -25.085 -2.049 50.724 1.00 92.69 104 VAL A C 1
ATOM 778 O O . VAL A 1 104 ? -26.285 -1.794 50.711 1.00 92.69 104 VAL A O 1
ATOM 781 N N . GLY A 1 105 ? -24.556 -2.857 51.640 1.00 90.00 105 GLY A N 1
ATOM 782 C CA . GLY A 1 105 ? -25.334 -3.518 52.690 1.00 90.00 105 GLY A CA 1
ATOM 783 C C . GLY A 1 105 ? -26.101 -4.781 52.246 1.00 90.00 105 GLY A C 1
ATOM 784 O O . GLY A 1 105 ? -25.977 -5.247 51.114 1.00 90.00 105 GLY A O 1
ATOM 785 N N . PRO A 1 106 ? -26.887 -5.386 53.160 1.00 86.81 106 PRO A N 1
ATOM 786 C CA . PRO A 1 106 ? -27.353 -6.773 53.039 1.00 86.81 106 PRO A CA 1
ATOM 787 C C . PRO A 1 106 ? -28.597 -6.982 52.158 1.00 86.81 106 PRO A C 1
ATOM 789 O O . PRO A 1 106 ? -29.016 -8.120 51.968 1.00 86.81 106 PRO A O 1
ATOM 792 N N . ASN A 1 107 ? -29.225 -5.916 51.648 1.00 86.06 107 ASN A N 1
ATOM 793 C CA . ASN A 1 107 ? -30.479 -6.012 50.884 1.00 86.06 107 ASN A CA 1
ATOM 794 C C . ASN A 1 107 ? -30.268 -6.109 49.362 1.00 86.06 107 ASN A C 1
ATOM 796 O O . ASN A 1 107 ? -31.245 -6.209 48.613 1.00 86.06 107 ASN A O 1
ATOM 800 N N . VAL A 1 108 ? -29.020 -6.027 48.894 1.00 87.88 108 VAL A N 1
ATOM 801 C CA . VAL A 1 108 ? -28.674 -6.004 47.467 1.00 87.88 108 VAL A CA 1
ATOM 802 C C . VAL A 1 108 ? -28.567 -7.419 46.904 1.00 87.88 108 VAL A C 1
ATOM 804 O O . VAL A 1 108 ? -28.243 -8.368 47.612 1.00 87.88 108 VAL A O 1
ATOM 807 N N . HIS A 1 109 ? -28.868 -7.555 45.615 1.00 89.00 109 HIS A N 1
ATOM 808 C CA . HIS A 1 109 ? -28.837 -8.815 44.888 1.00 89.00 109 HIS A CA 1
ATOM 809 C C . HIS A 1 109 ? -27.722 -8.836 43.849 1.00 89.00 109 HIS A C 1
ATOM 811 O O . HIS A 1 109 ? -27.652 -7.964 42.984 1.00 89.00 109 HIS A O 1
ATOM 817 N N . GLU A 1 110 ? -26.856 -9.845 43.927 1.00 88.44 110 GLU A N 1
ATOM 818 C CA . GLU A 1 110 ? -25.720 -9.993 43.017 1.00 88.44 110 GLU A CA 1
ATOM 819 C C . GLU A 1 110 ? -26.185 -10.203 41.568 1.00 88.44 110 GLU A C 1
ATOM 821 O O . GLU A 1 110 ? -25.601 -9.638 40.650 1.00 88.44 110 GLU A O 1
ATOM 826 N N . ASP A 1 111 ? -27.305 -10.901 41.354 1.00 89.19 111 ASP A N 1
ATOM 827 C CA . ASP A 1 111 ? -27.947 -11.055 40.045 1.00 89.19 111 ASP A CA 1
ATOM 828 C C . ASP A 1 111 ? -28.433 -9.718 39.444 1.00 89.19 111 ASP A C 1
ATOM 830 O O . ASP A 1 111 ? -28.361 -9.514 38.225 1.00 89.19 111 ASP A O 1
ATOM 834 N N . GLU A 1 112 ? -28.831 -8.757 40.288 1.00 91.62 112 GLU A N 1
ATOM 835 C CA . GLU A 1 112 ? -29.125 -7.386 39.859 1.00 91.62 112 GLU A CA 1
ATOM 836 C C . GLU A 1 112 ? -27.834 -6.661 39.441 1.00 91.62 112 GLU A C 1
ATOM 838 O O . GLU A 1 112 ? -27.763 -6.094 38.349 1.00 91.62 112 GLU A O 1
ATOM 843 N N . LEU A 1 113 ? -26.780 -6.736 40.262 1.00 93.19 113 LEU A N 1
ATOM 844 C CA . LEU A 1 113 ? -25.496 -6.077 39.994 1.00 93.19 113 LEU A CA 1
ATOM 845 C C . LEU A 1 113 ? -24.789 -6.639 38.753 1.00 93.19 113 LEU A C 1
ATOM 847 O O . LEU A 1 113 ? -24.309 -5.860 37.934 1.00 93.19 113 LEU A O 1
ATOM 851 N N . ILE A 1 114 ? -24.780 -7.962 38.559 1.00 90.62 114 ILE A N 1
ATOM 852 C CA . ILE A 1 114 ? -24.257 -8.633 37.355 1.00 90.62 114 ILE A CA 1
ATOM 853 C C . ILE A 1 114 ? -25.024 -8.168 36.110 1.00 90.62 114 ILE A C 1
ATOM 855 O O . ILE A 1 114 ? -24.430 -7.919 35.057 1.00 90.62 114 ILE A O 1
ATOM 859 N N . THR A 1 115 ? -26.343 -7.982 36.223 1.00 91.19 115 THR A N 1
ATOM 860 C CA . THR A 1 115 ? -27.149 -7.430 35.127 1.00 91.19 115 THR A CA 1
ATOM 861 C C . THR A 1 115 ? -26.702 -6.006 34.774 1.00 91.19 115 THR A C 1
ATOM 863 O O . THR A 1 115 ? -26.677 -5.661 33.589 1.00 91.19 115 THR A O 1
ATOM 866 N N . ILE A 1 116 ? -26.297 -5.190 35.752 1.00 93.75 116 ILE A N 1
ATOM 867 C CA . ILE A 1 116 ? -25.878 -3.783 35.590 1.00 93.75 116 ILE A CA 1
ATOM 868 C C . ILE A 1 116 ? -24.418 -3.639 35.120 1.00 93.75 116 ILE A C 1
ATOM 870 O O . ILE A 1 116 ? -24.152 -2.843 34.223 1.00 93.75 116 ILE A O 1
ATOM 874 N N . ALA A 1 117 ? -23.480 -4.400 35.683 1.00 93.12 117 ALA A N 1
ATOM 875 C CA . ALA A 1 117 ? -22.037 -4.240 35.480 1.00 93.12 117 ALA A CA 1
ATOM 876 C C . ALA A 1 117 ? -21.539 -4.740 34.112 1.00 93.12 117 ALA A C 1
ATOM 878 O O . ALA A 1 117 ? -22.100 -5.679 33.541 1.00 93.12 117 ALA A O 1
ATOM 879 N N . THR A 1 118 ? -20.471 -4.149 33.570 1.00 89.56 118 THR A N 1
ATOM 880 C CA . THR A 1 118 ? -19.748 -4.710 32.411 1.00 89.56 118 THR A CA 1
ATOM 881 C C . THR A 1 118 ? -19.066 -6.028 32.779 1.00 89.56 118 THR A C 1
ATOM 883 O O . THR A 1 118 ? -18.663 -6.230 33.923 1.00 89.56 118 THR A O 1
ATOM 886 N N . ALA A 1 119 ? -18.909 -6.937 31.816 1.00 81.56 119 ALA A N 1
ATOM 887 C CA . ALA A 1 119 ? -18.102 -8.136 32.033 1.00 81.56 119 ALA A CA 1
ATOM 888 C C . ALA A 1 119 ? -16.611 -7.762 32.235 1.00 81.56 119 ALA A C 1
ATOM 890 O O . ALA A 1 119 ? -16.189 -6.736 31.70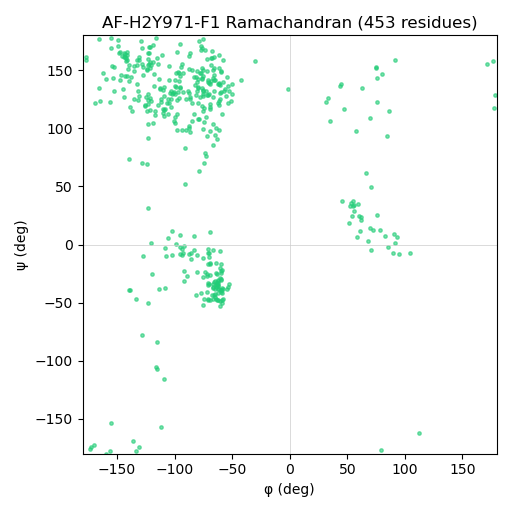2 1.00 81.56 119 ALA A O 1
ATOM 891 N N . PRO A 1 120 ? -15.823 -8.556 32.985 1.00 85.31 120 PRO A N 1
ATOM 892 C CA . PRO A 1 120 ? -16.245 -9.673 33.829 1.00 85.31 120 PRO A CA 1
ATOM 893 C C . PRO A 1 120 ? -16.854 -9.193 35.162 1.00 85.31 120 PRO A C 1
ATOM 895 O O . PRO A 1 120 ? -16.440 -8.189 35.745 1.00 85.31 120 PRO A O 1
ATOM 898 N N . ALA A 1 121 ? -17.826 -9.948 35.685 1.00 84.69 121 ALA A N 1
ATOM 899 C CA . ALA A 1 121 ? -18.492 -9.612 36.947 1.00 84.69 121 ALA A CA 1
ATOM 900 C C . ALA A 1 121 ? -17.527 -9.595 38.147 1.00 84.69 121 ALA A C 1
ATOM 902 O O . ALA A 1 121 ? -17.646 -8.729 39.005 1.00 84.69 121 ALA A O 1
ATOM 903 N N . SER A 1 122 ? -16.527 -10.481 38.163 1.00 83.88 122 SER A N 1
ATOM 904 C CA . SER A 1 122 ? -15.504 -10.589 39.216 1.00 83.88 122 SER A CA 1
ATOM 905 C C . SER A 1 122 ? -14.659 -9.327 39.428 1.00 83.88 122 SER A C 1
ATOM 907 O O . SER A 1 122 ? -13.988 -9.205 40.450 1.00 83.88 122 SER A O 1
ATOM 909 N N . GLU A 1 123 ? -14.662 -8.399 38.470 1.00 85.50 123 GLU A N 1
ATOM 910 C CA . GLU A 1 123 ? -13.929 -7.136 38.559 1.00 85.50 123 GLU A CA 1
ATOM 911 C C . GLU A 1 123 ? -14.866 -5.934 38.767 1.00 85.50 123 GLU A C 1
ATOM 913 O O . GLU A 1 123 ? -14.539 -5.017 39.525 1.00 85.50 123 GLU A O 1
ATOM 918 N N . ASN A 1 124 ? -16.036 -5.956 38.114 1.00 89.88 124 ASN A N 1
ATOM 919 C CA . ASN A 1 124 ? -16.971 -4.829 38.021 1.00 89.88 124 ASN A CA 1
ATOM 920 C C . ASN A 1 124 ? -18.194 -4.914 38.950 1.00 89.88 124 ASN A C 1
ATOM 922 O O . ASN A 1 124 ? -18.930 -3.933 39.052 1.00 89.88 124 ASN A O 1
ATOM 926 N N . VAL A 1 125 ? -18.430 -6.042 39.624 1.00 92.50 125 VAL A N 1
ATOM 927 C CA . VAL A 1 125 ? -19.423 -6.163 40.704 1.00 92.50 125 VAL A CA 1
ATOM 928 C C . VAL A 1 125 ? -18.701 -6.092 42.044 1.00 92.50 125 VAL A C 1
ATOM 930 O O . VAL A 1 125 ? -17.700 -6.772 42.259 1.00 92.50 125 VAL A O 1
ATOM 933 N N . VAL A 1 126 ? -19.200 -5.252 42.950 1.00 91.00 126 VAL A N 1
ATOM 934 C CA . VAL A 1 126 ? -18.615 -5.047 44.279 1.00 91.00 126 VAL A CA 1
ATOM 935 C C . VAL A 1 126 ? -19.729 -5.046 45.325 1.00 91.00 126 VAL A C 1
ATOM 937 O O . VAL A 1 126 ? -20.675 -4.273 45.220 1.00 91.00 126 VAL A O 1
ATOM 940 N N . LEU A 1 127 ? -19.621 -5.901 46.342 1.00 91.25 127 LEU A N 1
ATOM 941 C CA . LEU A 1 127 ? -20.543 -5.965 47.482 1.00 91.25 127 LEU A CA 1
ATOM 942 C C . LEU A 1 127 ? -19.807 -5.509 48.746 1.00 91.25 127 LEU A C 1
ATOM 944 O O . LEU A 1 127 ? -18.772 -6.080 49.089 1.00 91.25 127 LEU A O 1
ATOM 948 N N . VAL A 1 128 ? -20.319 -4.479 49.426 1.00 91.44 128 VAL A N 1
ATOM 949 C CA . VAL A 1 128 ? -19.661 -3.852 50.588 1.00 91.44 128 VAL A CA 1
ATOM 950 C C . VAL A 1 128 ? -20.644 -3.488 51.706 1.00 91.44 128 VAL A C 1
ATOM 952 O O . VAL A 1 128 ? -21.730 -2.978 51.435 1.00 91.44 128 VAL A O 1
ATOM 955 N N . PRO A 1 129 ? -20.276 -3.675 52.985 1.00 90.75 129 PRO A N 1
ATOM 956 C CA . PRO A 1 129 ? -20.908 -2.971 54.100 1.00 90.75 129 PRO A CA 1
ATOM 957 C C . PRO A 1 129 ? -20.755 -1.444 53.960 1.00 90.75 129 PRO A C 1
ATOM 959 O O . PRO A 1 129 ? -19.756 -0.966 53.420 1.00 90.75 129 PRO A O 1
ATOM 962 N N . PHE A 1 130 ? -21.728 -0.666 54.446 1.00 88.69 130 PHE A N 1
ATOM 963 C CA . PHE A 1 130 ? -21.713 0.804 54.332 1.00 88.69 130 PHE A CA 1
ATOM 964 C C . PHE A 1 130 ? -20.509 1.432 55.054 1.00 88.69 130 PHE A C 1
ATOM 966 O O . PHE A 1 130 ? -19.884 2.355 54.540 1.00 88.69 130 PHE A O 1
ATOM 973 N N . ASP A 1 131 ? -20.152 0.885 56.214 1.00 89.81 131 ASP A N 1
ATOM 974 C CA . ASP A 1 131 ? -18.978 1.237 57.015 1.00 89.81 131 ASP A CA 1
ATOM 975 C C . ASP A 1 131 ? -17.648 1.031 56.268 1.00 89.81 131 ASP A C 1
ATOM 977 O O . ASP A 1 131 ? -16.713 1.798 56.474 1.00 89.81 131 ASP A O 1
ATOM 981 N N . GLN A 1 132 ? -17.582 0.068 55.342 1.00 89.00 132 GLN A N 1
ATOM 982 C CA . GLN A 1 132 ? -16.369 -0.270 54.580 1.00 89.00 132 GLN A CA 1
ATOM 983 C C . GLN A 1 132 ? -16.297 0.416 53.206 1.00 89.00 132 GLN A C 1
ATOM 985 O O . GLN A 1 132 ? -15.308 0.262 52.485 1.00 89.00 132 GLN A O 1
ATOM 990 N N . LEU A 1 133 ? -17.323 1.185 52.818 1.00 86.31 133 LEU A N 1
ATOM 991 C CA . LEU A 1 133 ? -17.375 1.865 51.520 1.00 86.31 133 LEU A CA 1
ATOM 992 C C . LEU A 1 133 ? -16.237 2.892 51.356 1.00 86.31 133 LEU A C 1
ATOM 994 O O . LEU A 1 133 ? -15.727 3.069 50.251 1.00 86.31 133 LEU A O 1
ATOM 998 N N . VAL A 1 134 ? -15.814 3.531 52.454 1.00 85.12 134 VAL A N 1
ATOM 999 C CA . VAL A 1 134 ? -14.696 4.491 52.467 1.00 85.12 134 VAL A CA 1
ATOM 1000 C C . VAL A 1 134 ? -13.356 3.780 52.271 1.00 85.12 134 VAL A C 1
ATOM 1002 O O . VAL A 1 134 ? -12.582 4.180 51.404 1.00 85.12 134 VAL A O 1
ATOM 1005 N N . ASP A 1 135 ? -13.105 2.686 52.993 1.00 85.75 135 ASP A N 1
ATOM 1006 C CA . ASP A 1 135 ? -11.858 1.912 52.878 1.00 85.75 135 ASP A CA 1
ATOM 1007 C C . ASP A 1 135 ? -11.686 1.303 51.476 1.00 85.75 135 ASP A C 1
ATOM 1009 O O . ASP A 1 135 ? -10.579 1.210 50.942 1.00 85.75 135 ASP A O 1
ATOM 1013 N N . ARG A 1 136 ? -12.804 0.935 50.836 1.00 83.44 136 ARG A N 1
ATOM 1014 C CA . ARG A 1 136 ? -12.843 0.416 49.461 1.00 83.44 136 ARG A CA 1
ATOM 1015 C C . ARG A 1 136 ? -12.773 1.501 48.386 1.00 83.44 136 ARG A C 1
ATOM 1017 O O . ARG A 1 136 ? -12.579 1.160 47.220 1.00 83.44 136 ARG A O 1
ATOM 1024 N N . ALA A 1 137 ? -12.865 2.787 48.730 1.00 81.12 137 ALA A N 1
ATOM 1025 C CA . ALA A 1 137 ? -12.845 3.872 47.747 1.00 81.12 137 ALA A CA 1
ATOM 1026 C C . ALA A 1 137 ? -11.567 3.865 46.888 1.00 81.12 137 ALA A C 1
ATOM 1028 O O . ALA A 1 137 ? -11.648 4.063 45.681 1.00 81.12 137 ALA A O 1
ATOM 1029 N N . THR A 1 138 ? -10.402 3.560 47.468 1.00 80.31 138 THR A N 1
ATOM 1030 C CA . THR A 1 138 ? -9.129 3.463 46.726 1.00 80.31 138 THR A CA 1
ATOM 1031 C C . THR A 1 138 ? -9.124 2.311 45.713 1.00 80.31 138 THR A C 1
ATOM 1033 O O . THR A 1 138 ? -8.628 2.471 44.600 1.00 80.31 138 THR A O 1
ATOM 1036 N N . GLU A 1 139 ? -9.719 1.162 46.054 1.00 82.00 139 GLU A N 1
ATOM 1037 C CA . GLU A 1 139 ? -9.877 0.030 45.127 1.00 82.00 139 GLU A CA 1
ATOM 1038 C C . GLU A 1 139 ? -10.814 0.399 43.967 1.00 82.00 139 GLU A C 1
ATOM 1040 O O . GLU A 1 139 ? -10.518 0.123 42.806 1.00 82.00 139 GLU A O 1
ATOM 1045 N N . LEU A 1 140 ? -11.924 1.072 44.281 1.00 81.44 140 LEU A N 1
ATOM 1046 C CA . LEU A 1 140 ? -12.913 1.528 43.306 1.00 81.44 140 LEU A CA 1
ATOM 1047 C C . LEU A 1 140 ? -12.357 2.612 42.372 1.00 81.44 140 LEU A C 1
ATOM 1049 O O . LEU A 1 140 ? -12.654 2.589 41.182 1.00 81.44 140 LEU A O 1
ATOM 1053 N N . ILE A 1 141 ? -11.518 3.520 42.883 1.00 81.56 141 ILE A N 1
ATOM 1054 C CA . ILE A 1 141 ? -10.786 4.507 42.077 1.00 81.56 141 ILE A CA 1
ATOM 1055 C C . ILE A 1 141 ? -9.827 3.793 41.118 1.00 81.56 141 ILE A C 1
ATOM 1057 O O . ILE A 1 141 ? -9.856 4.068 39.922 1.00 81.56 141 ILE A O 1
ATOM 1061 N N . ASN A 1 142 ? -9.043 2.827 41.604 1.00 79.00 142 ASN A N 1
ATOM 1062 C CA . ASN A 1 142 ? -8.118 2.074 40.754 1.00 79.00 142 ASN A CA 1
ATOM 1063 C C . ASN A 1 142 ? -8.847 1.242 39.683 1.00 79.00 142 ASN A C 1
ATOM 1065 O O . ASN A 1 142 ? -8.359 1.156 38.564 1.00 79.00 142 ASN A O 1
ATOM 1069 N N . LYS A 1 143 ? -10.033 0.693 39.984 1.00 77.38 143 LYS A N 1
ATOM 1070 C CA . LYS A 1 143 ? -10.909 0.028 38.997 1.00 77.38 143 LYS A CA 1
ATOM 1071 C C . LYS A 1 143 ? -11.577 1.002 38.016 1.00 77.38 143 LYS A C 1
ATOM 1073 O O . LYS A 1 143 ? -11.938 0.601 36.915 1.00 77.38 143 LYS A O 1
ATOM 1078 N N . ALA A 1 144 ? -11.768 2.265 38.397 1.00 79.56 144 ALA A N 1
ATOM 1079 C CA . ALA A 1 144 ? -12.290 3.302 37.507 1.00 79.56 144 ALA A CA 1
ATOM 1080 C C . ALA A 1 144 ? -11.213 3.884 36.572 1.00 79.56 144 ALA A C 1
ATOM 1082 O O . ALA A 1 144 ? -11.543 4.377 35.496 1.00 79.56 144 ALA A O 1
ATOM 1083 N N . CYS A 1 145 ? -9.935 3.805 36.944 1.00 75.94 145 CYS A N 1
ATOM 1084 C CA . CYS A 1 145 ? -8.821 4.090 36.045 1.00 75.94 145 CYS A CA 1
ATOM 1085 C C . CYS A 1 145 ? -8.663 2.956 35.022 1.00 75.94 145 CYS A C 1
ATOM 1087 O O . CYS A 1 145 ? -8.216 1.864 35.364 1.00 75.94 145 CYS A O 1
ATOM 1089 N N . ILE A 1 146 ? -8.977 3.220 33.751 1.00 70.75 146 ILE A N 1
ATOM 1090 C CA . ILE A 1 146 ? -8.545 2.338 32.662 1.00 70.75 146 ILE A CA 1
ATOM 1091 C C . ILE A 1 146 ? -7.051 2.582 32.439 1.00 70.75 146 ILE A C 1
ATOM 1093 O O . ILE A 1 146 ? -6.645 3.697 32.112 1.00 70.75 146 ILE A O 1
ATOM 1097 N N . VAL A 1 147 ? -6.242 1.546 32.656 1.00 67.19 147 VAL A N 1
ATOM 1098 C CA . VAL A 1 147 ? -4.814 1.541 32.330 1.00 67.19 147 VAL A CA 1
ATOM 1099 C C . VAL A 1 147 ? -4.657 0.845 30.985 1.00 67.19 147 VAL A C 1
ATOM 1101 O O . VAL A 1 147 ? -4.660 -0.383 30.918 1.00 67.19 147 VAL A O 1
ATOM 1104 N N . ASP A 1 148 ? -4.544 1.647 29.927 1.00 67.94 148 ASP A N 1
ATOM 1105 C CA . ASP A 1 148 ? -4.107 1.182 28.610 1.00 67.94 148 ASP A CA 1
ATOM 1106 C C . ASP A 1 148 ? -2.797 0.386 28.760 1.00 67.94 148 ASP A C 1
ATOM 1108 O O . ASP A 1 148 ? -1.821 0.864 29.348 1.00 67.94 148 ASP A O 1
ATOM 1112 N N . THR A 1 149 ? -2.813 -0.860 28.292 1.00 77.25 149 THR A N 1
ATOM 1113 C CA . THR A 1 149 ? -1.715 -1.820 28.407 1.00 77.25 149 THR A CA 1
ATOM 1114 C C . THR A 1 149 ? -1.361 -2.265 27.002 1.00 77.25 149 THR A C 1
ATOM 1116 O O . THR A 1 149 ? -1.956 -3.203 26.498 1.00 77.25 149 THR A O 1
ATOM 1119 N N . ASN A 1 150 ? -0.405 -1.578 26.375 1.00 79.88 150 ASN A N 1
ATOM 1120 C CA . ASN A 1 150 ? -0.158 -1.718 24.942 1.00 79.88 150 ASN A CA 1
ATOM 1121 C C . ASN A 1 150 ? 0.250 -3.147 24.537 1.00 79.88 150 ASN A C 1
ATOM 1123 O O . ASN A 1 150 ? 1.421 -3.521 24.662 1.00 79.88 150 ASN A O 1
ATOM 1127 N N . GLU A 1 151 ? -0.714 -3.932 24.044 1.00 85.88 151 GLU A N 1
ATOM 1128 C CA . GLU A 1 151 ? -0.499 -5.339 23.70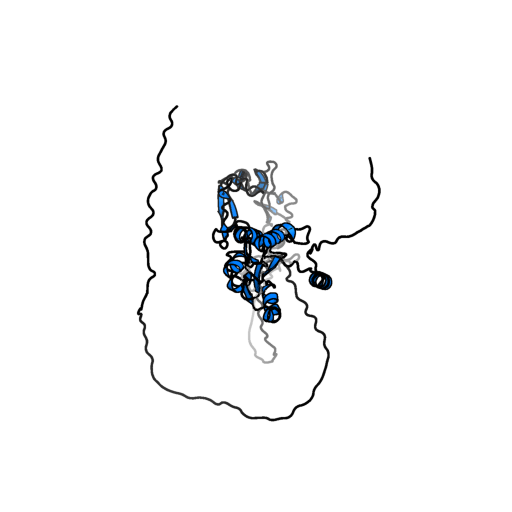4 1.00 85.88 151 GLU A CA 1
ATOM 1129 C C . GLU A 1 151 ? 0.360 -5.502 22.445 1.00 85.88 151 GLU A C 1
ATOM 1131 O O . GLU A 1 151 ? 1.110 -6.471 22.344 1.00 85.88 151 GLU A O 1
ATOM 1136 N N . CYS A 1 152 ? 0.352 -4.523 21.531 1.00 86.38 152 CYS A N 1
ATOM 1137 C CA . CYS A 1 152 ? 1.170 -4.541 20.313 1.00 86.38 152 CYS A CA 1
ATOM 1138 C C . CYS A 1 152 ? 2.684 -4.597 20.595 1.00 86.38 152 CYS A C 1
ATOM 1140 O O . CYS A 1 152 ? 3.460 -5.014 19.734 1.00 86.38 152 CYS A O 1
ATOM 1142 N N . LEU A 1 153 ? 3.127 -4.217 21.802 1.00 88.06 153 LEU A N 1
ATOM 1143 C CA . LEU A 1 153 ? 4.522 -4.363 22.243 1.00 88.06 153 LEU A CA 1
ATOM 1144 C C . LEU A 1 153 ? 4.943 -5.825 22.490 1.00 88.06 153 LEU A C 1
ATOM 1146 O O . LEU A 1 153 ? 6.134 -6.087 22.674 1.00 88.06 153 LEU A O 1
ATOM 1150 N N . LEU A 1 154 ? 3.997 -6.769 22.510 1.00 82.75 154 LEU A N 1
ATOM 1151 C CA . LEU A 1 154 ? 4.230 -8.198 22.694 1.00 82.75 154 LEU A CA 1
ATOM 1152 C C . LEU A 1 154 ? 3.744 -8.971 21.461 1.00 82.75 154 LEU A C 1
ATOM 1154 O O . LEU A 1 154 ? 2.550 -9.177 21.284 1.00 82.75 154 LEU A O 1
ATOM 1158 N N . ASP A 1 155 ? 4.687 -9.425 20.631 1.00 85.75 155 ASP A N 1
ATOM 1159 C CA . ASP A 1 155 ? 4.430 -10.320 19.486 1.00 85.75 155 ASP A CA 1
ATOM 1160 C C . ASP A 1 155 ? 3.363 -9.786 18.500 1.00 85.75 155 ASP A C 1
ATOM 1162 O O . ASP A 1 155 ? 2.523 -10.530 17.999 1.00 85.75 155 ASP A O 1
ATOM 1166 N N . ASN A 1 156 ? 3.354 -8.461 18.279 1.00 85.00 156 ASN A N 1
ATOM 1167 C CA . ASN A 1 156 ? 2.352 -7.735 17.479 1.00 85.00 156 ASN A CA 1
ATOM 1168 C C . ASN A 1 156 ? 0.896 -8.000 17.928 1.00 85.00 156 ASN A C 1
ATOM 1170 O O . ASN A 1 156 ? -0.024 -7.926 17.120 1.00 85.00 156 ASN A O 1
ATOM 1174 N N . ALA A 1 157 ? 0.692 -8.389 19.193 1.00 84.38 157 ALA A N 1
ATOM 1175 C CA . ALA A 1 157 ? -0.556 -8.928 19.743 1.00 84.38 157 ALA A CA 1
ATOM 1176 C C . ALA A 1 157 ? -1.175 -10.111 18.955 1.00 84.38 157 ALA A C 1
ATOM 1178 O O . ALA A 1 157 ? -2.351 -10.433 19.128 1.00 84.38 157 ALA A O 1
ATOM 1179 N N . GLY A 1 158 ? -0.390 -10.786 18.106 1.00 83.62 158 GLY A N 1
ATOM 1180 C CA . GLY A 1 158 ? -0.864 -11.823 17.185 1.00 83.62 158 GLY A CA 1
ATOM 1181 C C . GLY A 1 158 ? -1.462 -11.305 15.870 1.00 83.62 158 GLY A C 1
ATOM 1182 O O . GLY A 1 158 ? -1.989 -12.114 15.110 1.00 83.62 158 GLY A O 1
ATOM 1183 N N . CYS A 1 159 ? -1.384 -10.001 15.585 1.00 89.56 159 CYS A N 1
ATOM 1184 C CA . CYS A 1 159 ? -1.720 -9.442 14.275 1.00 89.56 159 CYS A CA 1
ATOM 1185 C C . CYS A 1 159 ? -0.674 -9.845 13.223 1.00 89.56 159 CYS A C 1
ATOM 1187 O O . CYS A 1 159 ? 0.530 -9.789 13.480 1.00 89.56 159 CYS A O 1
ATOM 1189 N N . ASP A 1 160 ? -1.135 -10.192 12.024 1.00 94.56 160 ASP A N 1
ATOM 1190 C CA . ASP A 1 160 ? -0.299 -10.656 10.909 1.00 94.56 160 ASP A CA 1
ATOM 1191 C C . ASP A 1 160 ? 0.540 -9.523 10.284 1.00 94.56 160 ASP A C 1
ATOM 1193 O O . ASP A 1 160 ? 1.732 -9.690 10.032 1.00 94.56 160 ASP A O 1
ATOM 1197 N N . GLN A 1 161 ? -0.055 -8.333 10.124 1.00 94.06 161 GLN A N 1
ATOM 1198 C CA . GLN A 1 161 ? 0.615 -7.138 9.593 1.00 94.06 161 GLN A CA 1
ATOM 1199 C C . GLN A 1 161 ? 0.710 -6.013 10.638 1.00 94.06 161 GLN A C 1
ATOM 1201 O O . GLN A 1 161 ? 1.730 -5.896 11.319 1.00 94.06 161 GLN A O 1
ATOM 1206 N N . LEU A 1 162 ? -0.330 -5.188 10.815 1.00 93.25 162 LEU A N 1
ATOM 1207 C CA . LEU A 1 162 ? -0.283 -4.020 11.703 1.00 93.25 162 LEU A CA 1
ATOM 1208 C C . LEU A 1 162 ? -1.132 -4.233 12.963 1.00 93.25 162 LEU A C 1
ATOM 1210 O O . LEU A 1 162 ? -2.320 -4.521 12.877 1.00 93.25 162 LEU A O 1
ATOM 1214 N N . CYS A 1 163 ? -0.542 -4.027 14.141 1.00 91.75 163 CYS A N 1
ATOM 1215 C CA . CYS A 1 163 ? -1.282 -3.905 15.397 1.00 91.75 163 CYS A CA 1
ATOM 1216 C C . CYS A 1 163 ? -1.455 -2.431 15.781 1.00 91.75 163 CYS A C 1
ATOM 1218 O O . CYS A 1 163 ? -0.481 -1.674 15.841 1.00 91.75 163 CYS A O 1
ATOM 1220 N N . VAL A 1 164 ? -2.690 -2.031 16.086 1.00 88.25 164 VAL A N 1
ATOM 1221 C CA . VAL A 1 164 ? -3.040 -0.685 16.546 1.00 88.25 164 VAL A CA 1
ATOM 1222 C C . VAL A 1 164 ? -3.544 -0.749 17.983 1.00 88.25 164 VAL A C 1
ATOM 1224 O O . VAL A 1 164 ? -4.542 -1.398 18.294 1.00 88.25 164 VAL A O 1
ATOM 1227 N N . ASN A 1 165 ? -2.852 -0.041 18.875 1.00 82.81 165 ASN A N 1
ATOM 1228 C CA . ASN A 1 165 ? -3.219 0.017 20.283 1.00 82.81 165 ASN A CA 1
ATOM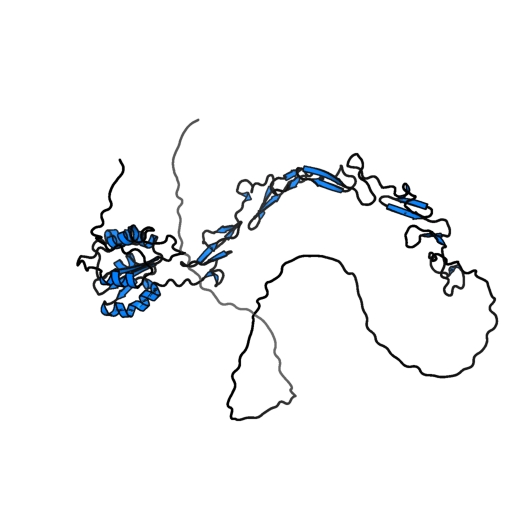 1229 C C . ASN A 1 165 ? -4.309 1.065 20.561 1.00 82.81 165 ASN A C 1
ATOM 1231 O O . ASN A 1 165 ? -4.286 2.156 19.985 1.00 82.81 165 ASN A O 1
ATOM 1235 N N . SER A 1 166 ? -5.220 0.778 21.493 1.00 78.31 166 SER A N 1
ATOM 1236 C CA . SER A 1 166 ? -6.306 1.680 21.889 1.00 78.31 166 SER A CA 1
ATOM 1237 C C . SER A 1 166 ? -6.594 1.618 23.395 1.00 78.31 166 SER A C 1
ATOM 1239 O O . SER A 1 166 ? -6.271 0.647 24.071 1.00 78.31 166 SER A O 1
ATOM 1241 N N . ASN A 1 167 ? -7.323 2.605 23.928 1.00 67.06 167 ASN A N 1
ATOM 1242 C CA . ASN A 1 167 ? -7.754 2.610 25.336 1.00 67.06 167 ASN A CA 1
ATOM 1243 C C . ASN A 1 167 ? -8.819 1.535 25.685 1.00 67.06 167 ASN A C 1
ATOM 1245 O O . ASN A 1 167 ? -9.416 1.588 26.762 1.00 67.06 167 ASN A O 1
ATOM 1249 N N . VAL A 1 168 ? -9.089 0.586 24.780 1.00 64.75 168 VAL A N 1
ATOM 1250 C CA . VAL A 1 168 ? -10.003 -0.560 24.954 1.00 64.75 168 VAL A CA 1
ATOM 1251 C C . VAL A 1 168 ? -9.257 -1.906 24.780 1.00 64.75 168 VAL A C 1
ATOM 1253 O O . VAL A 1 168 ? -9.870 -2.963 24.912 1.00 64.75 168 VAL A O 1
ATOM 1256 N N . GLY A 1 169 ? -7.940 -1.873 24.531 1.00 77.00 169 GLY A N 1
ATOM 1257 C CA . GLY A 1 169 ? -7.103 -2.993 24.074 1.00 77.00 169 GLY A CA 1
ATOM 1258 C C . GLY A 1 169 ? -6.600 -2.745 22.645 1.00 77.00 169 GLY A C 1
ATOM 1259 O O . GLY A 1 169 ? -6.680 -1.623 22.143 1.00 77.00 169 GLY A O 1
ATOM 1260 N N . PHE A 1 170 ? -6.142 -3.773 21.942 1.00 84.81 170 PHE A N 1
ATOM 1261 C CA . PHE A 1 170 ? -5.661 -3.657 20.560 1.00 84.81 170 PHE A CA 1
ATOM 1262 C C . PHE A 1 170 ? -6.701 -4.060 19.496 1.00 84.81 170 PHE A C 1
ATOM 1264 O O . PHE A 1 170 ? -7.698 -4.727 19.779 1.00 84.81 170 PHE A O 1
ATOM 1271 N N . TYR A 1 171 ? -6.429 -3.689 18.244 1.00 83.56 171 TYR A N 1
ATOM 1272 C CA . TYR A 1 171 ? -7.031 -4.281 17.047 1.00 83.56 171 TYR A CA 1
ATOM 1273 C C . TYR A 1 171 ? -5.994 -4.398 15.925 1.00 83.56 171 TYR A C 1
ATOM 1275 O O . TYR A 1 171 ? -4.973 -3.709 15.940 1.00 83.56 171 TYR A O 1
ATOM 1283 N N . CYS A 1 172 ? -6.251 -5.279 14.961 1.00 87.88 172 CYS A N 1
ATOM 1284 C CA . CYS A 1 172 ? -5.377 -5.480 13.811 1.00 87.88 172 CYS A CA 1
ATOM 1285 C C . CYS A 1 172 ? -5.863 -4.676 12.595 1.00 87.88 172 CYS A C 1
ATOM 1287 O O . CYS A 1 172 ? -7.062 -4.603 12.320 1.00 87.88 172 CYS A O 1
ATOM 1289 N N . GLU A 1 173 ? -4.916 -4.116 11.852 1.00 91.88 173 GLU A N 1
ATOM 1290 C CA . GLU A 1 173 ? -5.092 -3.514 10.532 1.00 91.88 173 GLU A CA 1
ATOM 1291 C C . GLU A 1 173 ? -4.165 -4.213 9.523 1.00 91.88 173 GLU A C 1
ATOM 1293 O O . GLU A 1 173 ? -3.227 -4.923 9.895 1.00 91.88 173 GLU A O 1
ATOM 1298 N N . CYS A 1 174 ? -4.429 -4.005 8.234 1.00 95.38 174 CYS A N 1
ATOM 1299 C CA . CYS A 1 174 ? -3.645 -4.572 7.142 1.00 95.38 174 CYS A CA 1
ATOM 1300 C C . CYS A 1 174 ? -3.053 -3.467 6.259 1.00 95.38 174 CYS A C 1
ATOM 1302 O O . CYS A 1 174 ? -3.592 -2.360 6.179 1.00 95.38 174 CYS A O 1
ATOM 1304 N N . GLU A 1 175 ? -1.942 -3.771 5.595 1.00 97.06 175 GLU A N 1
ATOM 1305 C CA . GLU A 1 175 ? -1.300 -2.888 4.625 1.00 97.06 175 GLU A CA 1
ATOM 1306 C C . GLU A 1 175 ? -2.171 -2.716 3.359 1.00 97.06 175 GLU A C 1
ATOM 1308 O O . GLU A 1 175 ? -3.069 -3.525 3.094 1.00 97.06 175 GLU A O 1
ATOM 1313 N N . PRO A 1 176 ? -1.949 -1.663 2.547 1.00 95.88 176 PRO A N 1
ATOM 1314 C CA . PRO A 1 176 ? -2.634 -1.511 1.265 1.00 95.88 176 PRO A CA 1
ATOM 1315 C C . PRO A 1 176 ? -2.459 -2.756 0.382 1.00 95.88 176 PRO A C 1
ATOM 1317 O O . PRO A 1 176 ? -1.360 -3.292 0.293 1.00 95.88 176 PRO A O 1
ATOM 1320 N N . GLY A 1 177 ? -3.545 -3.200 -0.257 1.00 95.25 177 GLY A N 1
ATOM 1321 C CA . GLY A 1 177 ? -3.596 -4.469 -1.000 1.00 95.25 177 GLY A CA 1
ATOM 1322 C C . GLY A 1 177 ? -4.141 -5.655 -0.193 1.00 95.25 177 GLY A C 1
ATOM 1323 O O . GLY A 1 177 ? -4.428 -6.695 -0.773 1.00 95.25 177 GLY A O 1
ATOM 1324 N N . TYR A 1 178 ? -4.365 -5.507 1.118 1.00 97.69 178 TYR A N 1
ATOM 1325 C CA . TYR A 1 178 ? -4.855 -6.581 1.991 1.00 97.69 178 TYR A CA 1
ATOM 1326 C C . TYR A 1 178 ? -6.168 -6.219 2.707 1.00 97.69 178 TYR A C 1
ATOM 1328 O O . TYR A 1 178 ? -6.495 -5.052 2.930 1.00 97.69 178 TYR A O 1
ATOM 1336 N N . THR A 1 179 ? -6.938 -7.237 3.096 1.00 94.88 179 THR A N 1
ATOM 1337 C CA . THR A 1 179 ? -8.182 -7.116 3.868 1.00 94.88 179 THR A CA 1
ATOM 1338 C C . THR A 1 179 ? -8.162 -8.016 5.103 1.00 94.88 179 THR A C 1
ATOM 1340 O O . THR A 1 179 ? -7.587 -9.104 5.083 1.00 94.88 179 THR A O 1
ATOM 1343 N N . LEU A 1 180 ? -8.781 -7.567 6.197 1.00 93.44 180 LEU A N 1
ATOM 1344 C CA . LEU A 1 180 ? -8.723 -8.273 7.476 1.00 93.44 180 LEU A CA 1
ATOM 1345 C C . LEU A 1 180 ? -9.570 -9.557 7.455 1.00 93.44 180 LEU A C 1
ATOM 1347 O O . LEU A 1 180 ? -10.737 -9.557 7.054 1.00 93.44 180 LEU A O 1
ATOM 1351 N N . GLY A 1 181 ? -8.971 -10.653 7.915 1.00 84.12 181 GLY A N 1
ATOM 1352 C CA . GLY A 1 181 ? -9.569 -11.979 7.968 1.00 84.12 181 GLY A CA 1
ATOM 1353 C C . GLY A 1 181 ? -10.728 -12.111 8.959 1.00 84.12 181 GLY A C 1
ATOM 1354 O O . GLY A 1 181 ? -10.954 -11.287 9.845 1.00 84.12 181 GLY A O 1
ATOM 1355 N N . ALA A 1 182 ? -11.472 -13.213 8.835 1.00 87.44 182 ALA A N 1
ATOM 1356 C CA . ALA A 1 182 ? -12.609 -13.526 9.708 1.00 87.44 182 ALA A CA 1
ATOM 1357 C C . ALA A 1 182 ? -12.213 -13.891 11.158 1.00 87.44 182 ALA A C 1
ATOM 1359 O O . ALA A 1 182 ? -13.086 -14.056 12.010 1.00 87.44 182 ALA A O 1
ATOM 1360 N N . ASP A 1 183 ? -10.915 -14.035 11.427 1.00 80.19 183 ASP A N 1
ATOM 1361 C CA . ASP A 1 183 ? -10.309 -14.158 12.756 1.00 80.19 183 ASP A CA 1
ATOM 1362 C C . ASP A 1 183 ? -9.972 -12.798 13.395 1.00 80.19 183 ASP A C 1
ATOM 1364 O O . ASP A 1 183 ? -9.646 -12.757 14.579 1.00 80.19 183 ASP A O 1
ATOM 1368 N N . LEU A 1 184 ? -10.100 -11.702 12.633 1.00 85.50 184 LEU A N 1
ATOM 1369 C CA . LEU A 1 184 ? -9.709 -10.334 12.983 1.00 85.50 184 LEU A CA 1
ATOM 1370 C C . LEU A 1 184 ? -8.200 -10.153 13.239 1.00 85.50 184 LEU A C 1
ATOM 1372 O O . LEU A 1 184 ? -7.821 -9.205 13.924 1.00 85.50 184 LEU A O 1
ATOM 1376 N N . ALA A 1 185 ? -7.354 -11.033 12.687 1.00 84.50 185 ALA A N 1
ATOM 1377 C CA . ALA A 1 185 ? -5.903 -11.010 12.903 1.00 84.50 185 ALA A CA 1
ATOM 1378 C C . ALA A 1 185 ? -5.064 -11.294 11.645 1.00 84.50 185 ALA A C 1
ATOM 1380 O O . ALA A 1 185 ? -4.038 -10.640 11.458 1.00 84.50 185 ALA A O 1
ATOM 1381 N N . SER A 1 186 ? -5.494 -12.228 10.787 1.00 90.38 186 SER A N 1
ATOM 1382 C CA . SER A 1 186 ? -4.823 -12.547 9.517 1.00 90.38 186 SER A CA 1
ATOM 1383 C C . SER A 1 186 ? -5.108 -11.483 8.456 1.00 90.38 186 SER A C 1
ATOM 1385 O O . SER A 1 186 ? -6.248 -11.024 8.352 1.00 90.38 186 SER A O 1
ATOM 1387 N N . CYS A 1 187 ? -4.135 -11.147 7.610 1.00 96.81 187 CYS A N 1
ATOM 1388 C CA . CYS A 1 187 ? -4.332 -10.240 6.482 1.00 96.81 187 CYS A CA 1
ATOM 1389 C C . CYS A 1 187 ? -4.375 -11.025 5.166 1.00 96.81 187 CYS A C 1
ATOM 1391 O O . CYS A 1 187 ? -3.472 -11.780 4.821 1.00 96.81 187 CYS A O 1
ATOM 1393 N N . ILE A 1 188 ? -5.481 -10.886 4.437 1.00 96.38 188 ILE A N 1
ATOM 1394 C CA . ILE A 1 188 ? -5.772 -11.651 3.223 1.00 96.38 188 ILE A CA 1
ATOM 1395 C C . ILE A 1 188 ? -5.582 -10.738 2.017 1.00 96.38 188 ILE A C 1
ATOM 1397 O O . ILE A 1 188 ? -6.204 -9.680 1.943 1.00 96.38 188 ILE A O 1
ATOM 1401 N N . ASP A 1 189 ? -4.749 -11.164 1.074 1.00 98.12 189 ASP A N 1
ATOM 1402 C CA . ASP A 1 189 ? -4.541 -10.507 -0.218 1.00 98.12 189 ASP A CA 1
ATOM 1403 C C . ASP A 1 189 ? -5.873 -10.197 -0.939 1.00 98.12 189 ASP A C 1
ATOM 1405 O O . ASP A 1 189 ? -6.750 -11.062 -1.076 1.00 98.12 189 ASP A O 1
ATOM 1409 N N . ILE A 1 190 ? -6.044 -8.948 -1.380 1.00 97.44 190 ILE A N 1
ATOM 1410 C CA . ILE A 1 190 ? -7.203 -8.504 -2.157 1.00 97.44 190 ILE A CA 1
ATOM 1411 C C . ILE A 1 190 ? -6.897 -8.750 -3.625 1.00 97.44 190 ILE A C 1
ATOM 1413 O O . ILE A 1 190 ? -6.239 -7.940 -4.257 1.00 97.44 190 ILE A O 1
ATOM 1417 N N . ASN A 1 191 ? -7.457 -9.813 -4.199 1.00 97.31 191 ASN A N 1
ATOM 1418 C CA . ASN A 1 191 ? -7.238 -10.091 -5.614 1.00 97.31 191 ASN A CA 1
ATOM 1419 C C . ASN A 1 191 ? -7.983 -9.092 -6.522 1.00 97.31 191 ASN A C 1
ATOM 1421 O O . ASN A 1 191 ? -9.165 -9.295 -6.835 1.00 97.31 191 ASN A O 1
ATOM 1425 N N . GLU A 1 192 ? -7.325 -8.010 -6.950 1.00 97.00 192 GLU A N 1
ATOM 1426 C CA . GLU A 1 192 ? -7.978 -6.948 -7.723 1.00 97.00 192 GLU A CA 1
ATOM 1427 C C . GLU A 1 192 ? -8.361 -7.410 -9.133 1.00 97.00 192 GLU A C 1
ATOM 1429 O O . GLU A 1 192 ? -9.360 -6.939 -9.677 1.00 97.00 192 GLU A O 1
ATOM 1434 N N . CYS A 1 193 ? -7.665 -8.406 -9.694 1.00 97.38 193 CYS A N 1
ATOM 1435 C CA . CYS A 1 193 ? -8.017 -8.995 -10.989 1.00 97.38 193 CYS A CA 1
ATOM 1436 C C . CYS A 1 193 ? -9.440 -9.595 -11.021 1.00 97.38 193 CYS A C 1
ATOM 1438 O O . CYS A 1 193 ? -10.029 -9.708 -12.099 1.00 97.38 193 CYS A O 1
ATOM 1440 N N . LEU A 1 194 ? -10.033 -9.949 -9.869 1.00 97.06 194 LEU A N 1
ATOM 1441 C CA . LEU A 1 194 ? -11.434 -10.394 -9.786 1.00 97.06 194 LEU A CA 1
ATOM 1442 C C . LEU A 1 194 ? -12.457 -9.265 -10.013 1.00 97.06 194 LEU A C 1
ATOM 1444 O O . LEU A 1 194 ? -13.628 -9.556 -10.266 1.00 97.06 194 LEU A O 1
ATOM 1448 N N . THR A 1 195 ? -12.045 -7.996 -9.926 1.00 95.31 195 THR A N 1
ATOM 1449 C CA . THR A 1 195 ? -12.909 -6.821 -10.102 1.00 95.31 195 THR A CA 1
ATOM 1450 C C . THR A 1 195 ? -12.444 -6.013 -11.308 1.00 95.31 195 THR A C 1
ATOM 1452 O O . THR A 1 195 ? -11.377 -5.412 -11.288 1.00 95.31 195 THR A O 1
ATOM 1455 N N . ASP A 1 196 ? -13.251 -6.000 -12.372 1.00 95.12 196 ASP A N 1
ATOM 1456 C CA . ASP A 1 196 ? -12.982 -5.242 -13.609 1.00 95.12 196 ASP A CA 1
ATOM 1457 C C . ASP A 1 196 ? -11.583 -5.502 -14.219 1.00 95.12 196 ASP A C 1
ATOM 1459 O O . ASP A 1 196 ? -10.961 -4.608 -14.786 1.00 95.12 196 ASP A O 1
ATOM 1463 N N . ASN A 1 197 ? -11.060 -6.731 -14.068 1.00 95.62 197 ASN A N 1
ATOM 1464 C CA . ASN A 1 197 ? -9.712 -7.136 -14.503 1.00 95.62 197 ASN A CA 1
ATOM 1465 C C . ASN A 1 197 ? -8.586 -6.256 -13.908 1.00 95.62 197 ASN A C 1
ATOM 1467 O O . ASN A 1 197 ? -7.573 -6.039 -14.567 1.00 95.62 197 ASN A O 1
ATOM 1471 N N . GLY A 1 198 ? -8.771 -5.678 -12.712 1.00 93.31 198 GLY A N 1
ATOM 1472 C CA . GLY A 1 198 ? -7.845 -4.686 -12.146 1.00 93.31 198 GLY A CA 1
ATOM 1473 C C . GLY A 1 198 ? -7.723 -3.406 -12.992 1.00 93.31 198 GLY A C 1
ATOM 1474 O O . GLY A 1 198 ? -6.702 -2.729 -12.960 1.00 93.31 198 GLY A O 1
ATOM 1475 N N . GLY A 1 199 ? -8.702 -3.109 -13.851 1.00 95.06 199 GLY A N 1
ATOM 1476 C CA . GLY A 1 199 ? -8.591 -2.064 -14.873 1.00 95.06 199 GLY A CA 1
ATOM 1477 C C . GLY A 1 199 ? -7.587 -2.373 -15.994 1.00 95.06 199 GLY A C 1
ATOM 1478 O O . GLY A 1 199 ? -7.388 -1.538 -16.877 1.00 95.06 199 GLY A O 1
ATOM 1479 N N . CYS A 1 200 ? -6.951 -3.551 -16.000 1.00 96.06 200 CYS A N 1
ATOM 1480 C CA . CYS A 1 200 ? -6.036 -3.958 -17.061 1.00 96.06 200 CYS A CA 1
ATOM 1481 C C . CYS A 1 200 ? -6.788 -4.126 -18.389 1.00 96.06 200 CYS A C 1
ATOM 1483 O O . CYS A 1 200 ? -7.803 -4.819 -18.468 1.00 96.06 200 CYS A O 1
ATOM 1485 N N . SER A 1 201 ? -6.245 -3.545 -19.457 1.00 95.25 201 SER A N 1
ATOM 1486 C CA . SER A 1 201 ? -6.808 -3.654 -20.813 1.00 95.25 201 SER A CA 1
ATOM 1487 C C . SER A 1 201 ? -6.664 -5.044 -21.449 1.00 95.25 201 SER A C 1
ATOM 1489 O O . SER A 1 201 ? -7.537 -5.455 -22.210 1.00 95.25 201 SER A O 1
ATOM 1491 N N . ASP A 1 202 ? -5.578 -5.755 -21.129 1.00 94.62 202 ASP A N 1
ATOM 1492 C CA . ASP A 1 202 ? -5.268 -7.105 -21.612 1.00 94.62 202 ASP A CA 1
ATOM 1493 C C . ASP A 1 202 ? -5.239 -8.106 -20.427 1.00 94.62 202 ASP A C 1
ATOM 1495 O O . ASP A 1 202 ? -6.294 -8.468 -19.906 1.00 94.62 202 ASP A O 1
ATOM 1499 N N . THR A 1 203 ? -4.072 -8.577 -19.961 1.00 96.31 203 THR A N 1
ATOM 1500 C CA . THR A 1 203 ? -3.989 -9.669 -18.962 1.00 96.31 203 THR A CA 1
ATOM 1501 C C . THR A 1 203 ? -3.595 -9.174 -17.569 1.00 96.31 203 THR A C 1
ATOM 1503 O O . THR A 1 203 ? -2.443 -8.794 -17.355 1.00 96.31 203 THR A O 1
ATOM 1506 N N . CYS A 1 204 ? -4.514 -9.242 -16.601 1.00 97.81 204 CYS A N 1
ATOM 1507 C CA . CYS A 1 204 ? -4.219 -9.030 -15.180 1.00 97.81 204 CYS A CA 1
ATOM 1508 C C . CYS A 1 204 ? -3.620 -10.295 -14.545 1.00 97.81 204 CYS A C 1
ATOM 1510 O O . CYS A 1 204 ? -4.152 -11.393 -14.717 1.00 97.81 204 CYS A O 1
ATOM 1512 N N . THR A 1 205 ? -2.524 -10.150 -13.799 1.00 97.31 205 THR A N 1
ATOM 1513 C CA . THR A 1 205 ? -1.946 -11.210 -12.959 1.00 97.31 205 THR A CA 1
ATOM 1514 C C . THR A 1 205 ? -1.852 -10.724 -11.523 1.00 97.31 205 THR A C 1
ATOM 1516 O O . THR A 1 205 ? -1.227 -9.703 -11.249 1.00 97.31 205 THR A O 1
ATOM 1519 N N . ASN A 1 206 ? -2.448 -11.477 -10.604 1.00 97.75 206 ASN A N 1
ATOM 1520 C CA . ASN A 1 206 ? -2.408 -11.162 -9.184 1.00 97.75 206 ASN A CA 1
ATOM 1521 C C . ASN A 1 206 ? -1.043 -11.486 -8.569 1.00 97.75 206 ASN A C 1
ATOM 1523 O O . ASN A 1 206 ? -0.422 -12.492 -8.925 1.00 97.75 206 ASN A O 1
ATOM 1527 N N . THR A 1 207 ? -0.611 -10.671 -7.616 1.00 96.88 207 THR A N 1
ATOM 1528 C CA . THR A 1 207 ? 0.615 -10.847 -6.827 1.00 96.88 207 THR A CA 1
ATOM 1529 C C . THR A 1 207 ? 0.291 -10.678 -5.337 1.00 96.88 207 THR A C 1
ATOM 1531 O O . THR A 1 207 ? -0.877 -10.634 -4.985 1.00 96.88 207 THR A O 1
ATOM 1534 N N . ASP A 1 208 ? 1.288 -10.685 -4.455 1.00 96.44 208 ASP A N 1
ATOM 1535 C CA . ASP A 1 208 ? 1.078 -10.605 -3.001 1.00 96.44 208 ASP A CA 1
ATOM 1536 C C . ASP A 1 208 ? 0.959 -9.127 -2.578 1.00 96.44 208 ASP A C 1
ATOM 1538 O O . ASP A 1 208 ? 1.947 -8.387 -2.625 1.00 96.44 208 ASP A O 1
ATOM 1542 N N . GLY A 1 209 ? -0.256 -8.671 -2.253 1.00 95.31 209 GLY A N 1
ATOM 1543 C CA . GLY A 1 209 ? -0.568 -7.283 -1.889 1.00 95.31 209 GLY A CA 1
ATOM 1544 C C . GLY A 1 209 ? -0.685 -6.310 -3.067 1.00 95.31 209 GLY A C 1
ATOM 1545 O O . GLY A 1 209 ? -0.636 -5.096 -2.863 1.00 95.31 209 GLY A O 1
ATOM 1546 N N . SER A 1 210 ? -0.762 -6.813 -4.303 1.00 96.19 210 SER A N 1
ATOM 1547 C CA . SER A 1 210 ? -0.933 -6.004 -5.518 1.00 96.19 210 SER A CA 1
ATOM 1548 C C . SER A 1 210 ? -1.172 -6.880 -6.754 1.00 96.19 210 SER A C 1
ATOM 1550 O O . SER A 1 210 ? -1.178 -8.108 -6.682 1.00 96.19 210 SER A O 1
ATOM 1552 N N . TYR A 1 211 ? -1.217 -6.270 -7.935 1.00 96.69 211 TYR A N 1
ATOM 1553 C CA . TYR A 1 211 ? -1.384 -6.935 -9.225 1.00 96.69 211 TYR A CA 1
ATOM 1554 C C . TYR A 1 211 ? -0.526 -6.277 -10.308 1.00 96.69 211 TYR A C 1
ATOM 1556 O O . TYR A 1 211 ? -0.057 -5.147 -10.175 1.00 96.69 211 TYR A O 1
ATOM 1564 N N . VAL A 1 212 ? -0.330 -6.991 -11.417 1.00 96.38 212 VAL A N 1
ATOM 1565 C CA . VAL A 1 212 ? 0.395 -6.496 -12.588 1.00 96.38 212 VAL A CA 1
ATOM 1566 C C . VAL A 1 212 ? -0.403 -6.742 -13.865 1.00 96.38 212 VAL A C 1
ATOM 1568 O O . VAL A 1 212 ? -0.827 -7.863 -14.157 1.00 96.38 212 VAL A O 1
ATOM 1571 N N . CYS A 1 213 ? -0.592 -5.686 -14.654 1.00 96.25 213 CYS A N 1
ATOM 1572 C CA . CYS A 1 213 ? -1.107 -5.803 -16.012 1.00 96.25 213 CYS A CA 1
ATOM 1573 C C . CYS A 1 213 ? 0.019 -6.212 -16.967 1.00 96.25 213 CYS A C 1
ATOM 1575 O O . CYS A 1 213 ? 1.145 -5.722 -16.887 1.00 96.25 213 CYS A O 1
ATOM 1577 N N . SER A 1 214 ? -0.293 -7.100 -17.904 1.00 94.88 214 SER A N 1
ATOM 1578 C CA . SER A 1 214 ? 0.646 -7.617 -18.896 1.00 94.88 214 SER A CA 1
ATOM 1579 C C . SER A 1 214 ? 0.030 -7.585 -20.293 1.00 94.88 214 SER A C 1
ATOM 1581 O O . SER A 1 214 ? -1.152 -7.887 -20.484 1.00 94.88 214 SER A O 1
ATOM 1583 N N . CYS A 1 215 ? 0.847 -7.181 -21.263 1.00 93.56 215 CYS A N 1
ATOM 1584 C CA . CYS A 1 215 ? 0.439 -6.988 -22.649 1.00 93.56 215 CYS A CA 1
ATOM 1585 C C . CYS A 1 215 ? 0.768 -8.218 -23.508 1.00 93.56 215 CYS A C 1
ATOM 1587 O O . CYS A 1 215 ? 1.767 -8.900 -23.251 1.00 93.56 215 CYS A O 1
ATOM 1589 N N . PRO A 1 216 ? -0.037 -8.516 -24.543 1.00 93.06 216 PRO A N 1
ATOM 1590 C CA . PRO A 1 216 ? 0.267 -9.574 -25.493 1.00 93.06 216 PRO A CA 1
ATOM 1591 C C . PRO A 1 216 ? 1.480 -9.206 -26.358 1.00 93.06 216 PRO A C 1
ATOM 1593 O O . PRO A 1 216 ? 1.853 -8.043 -26.503 1.00 93.06 216 PRO A O 1
ATOM 1596 N N . VAL A 1 217 ? 2.085 -10.224 -26.969 1.00 89.62 217 VAL A N 1
ATOM 1597 C CA . VAL A 1 217 ? 3.241 -10.074 -27.864 1.00 89.62 217 VAL A CA 1
ATOM 1598 C C . VAL A 1 217 ? 2.923 -9.086 -28.998 1.00 89.62 217 VAL A C 1
ATOM 1600 O O . VAL A 1 217 ? 1.923 -9.250 -29.693 1.00 89.62 217 VAL A O 1
ATOM 1603 N N . GLY A 1 218 ? 3.788 -8.084 -29.186 1.00 86.75 218 GLY A N 1
ATOM 1604 C CA . GLY A 1 218 ? 3.578 -6.974 -30.127 1.00 86.75 218 GLY A CA 1
ATOM 1605 C C . GLY A 1 218 ? 2.923 -5.728 -29.518 1.00 86.75 218 GLY A C 1
ATOM 1606 O O . GLY A 1 218 ? 2.596 -4.795 -30.248 1.00 86.75 218 GLY A O 1
ATOM 1607 N N . ARG A 1 219 ? 2.725 -5.694 -28.194 1.00 88.81 219 ARG A N 1
ATOM 1608 C CA . ARG A 1 219 ? 2.183 -4.548 -27.451 1.00 88.81 219 ARG A CA 1
ATOM 1609 C C . ARG A 1 219 ? 3.006 -4.303 -26.183 1.00 88.81 219 ARG A C 1
ATOM 1611 O O . ARG A 1 219 ? 3.527 -5.246 -25.590 1.00 88.81 219 ARG A O 1
ATOM 1618 N N . ILE A 1 220 ? 3.09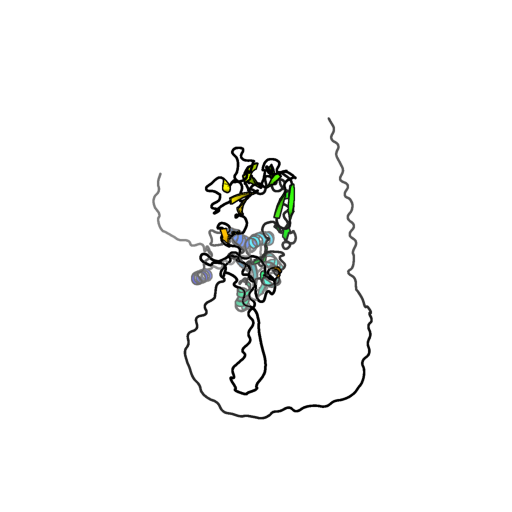8 -3.048 -25.750 1.00 87.44 220 ILE A N 1
ATOM 1619 C CA . ILE A 1 220 ? 3.797 -2.620 -24.527 1.00 87.44 220 ILE A CA 1
ATOM 1620 C C . ILE A 1 220 ? 2.854 -1.854 -23.586 1.00 87.44 220 ILE A C 1
ATOM 1622 O O . ILE A 1 220 ? 1.887 -1.249 -24.059 1.00 87.44 220 ILE A O 1
ATOM 1626 N N . PRO A 1 221 ? 3.113 -1.844 -22.263 1.00 89.19 221 PRO A N 1
ATOM 1627 C CA . PRO A 1 221 ? 2.358 -1.013 -21.332 1.00 89.19 221 PRO A CA 1
ATOM 1628 C C . PRO A 1 221 ? 2.519 0.476 -21.654 1.00 89.19 221 PRO A C 1
ATOM 1630 O O . PRO A 1 221 ? 3.621 0.952 -21.936 1.00 89.19 221 PRO A O 1
ATOM 1633 N N . ALA A 1 222 ? 1.421 1.221 -21.580 1.00 86.38 222 ALA A N 1
ATOM 1634 C CA . ALA A 1 222 ? 1.426 2.67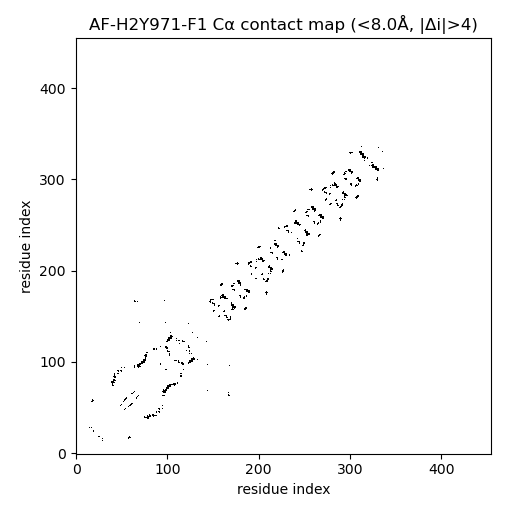4 -21.606 1.00 86.38 222 ALA A CA 1
ATOM 1635 C C . ALA A 1 222 ? 1.908 3.255 -20.264 1.00 86.38 222 ALA A C 1
ATOM 1637 O O . ALA A 1 222 ? 2.138 2.545 -19.284 1.00 86.38 222 ALA A O 1
ATOM 1638 N N . GLY A 1 223 ? 2.020 4.585 -20.199 1.00 84.81 223 GLY A N 1
ATOM 1639 C CA . GLY A 1 223 ? 2.447 5.306 -18.993 1.00 84.81 223 GLY A CA 1
ATOM 1640 C C . GLY A 1 223 ? 1.478 5.241 -17.803 1.00 84.81 223 GLY A C 1
ATOM 1641 O O . GLY A 1 223 ? 1.814 5.761 -16.744 1.00 84.81 223 GLY A O 1
ATOM 1642 N N . ASP A 1 224 ? 0.300 4.630 -17.963 1.00 88.94 224 ASP A N 1
ATOM 1643 C CA . ASP A 1 224 ? -0.638 4.323 -16.875 1.00 88.94 224 ASP A CA 1
ATOM 1644 C C . ASP A 1 224 ? -0.443 2.912 -16.284 1.00 88.94 224 ASP A C 1
ATOM 1646 O O . ASP A 1 224 ? -1.072 2.594 -15.284 1.00 88.94 224 ASP A O 1
ATOM 1650 N N . ALA A 1 225 ? 0.414 2.076 -16.888 1.00 88.75 225 ALA A N 1
ATOM 1651 C CA . ALA A 1 225 ? 0.619 0.658 -16.578 1.00 88.75 225 ALA A CA 1
ATOM 1652 C C . ALA A 1 225 ? -0.621 -0.264 -16.692 1.00 88.75 225 ALA A C 1
ATOM 1654 O O . ALA A 1 225 ? -0.501 -1.452 -16.403 1.00 88.75 225 ALA A O 1
ATOM 1655 N N . HIS A 1 226 ? -1.770 0.224 -17.175 1.00 91.62 226 HIS A N 1
ATOM 1656 C CA . HIS A 1 226 ? -3.016 -0.544 -17.337 1.00 91.62 226 HIS A CA 1
ATOM 1657 C C . HIS A 1 226 ? -3.418 -0.731 -18.806 1.00 91.62 226 HIS A C 1
ATOM 1659 O O . HIS A 1 226 ? -3.914 -1.798 -19.197 1.00 91.62 226 HIS A O 1
ATOM 1665 N N . THR A 1 227 ? -3.214 0.295 -19.636 1.00 92.25 227 THR A N 1
ATOM 1666 C CA . THR A 1 227 ? -3.503 0.241 -21.068 1.00 92.25 227 THR A CA 1
ATOM 1667 C C . THR A 1 227 ? -2.295 -0.273 -21.842 1.00 92.25 227 THR A C 1
ATOM 1669 O O . THR A 1 227 ? -1.163 0.159 -21.646 1.00 92.25 227 THR A O 1
ATOM 1672 N N . CYS A 1 228 ? -2.526 -1.230 -22.732 1.00 90.88 228 CYS A N 1
ATOM 1673 C CA . CYS A 1 228 ? -1.523 -1.718 -23.663 1.00 90.88 228 CYS A CA 1
ATOM 1674 C C . CYS A 1 228 ? -1.644 -0.939 -24.978 1.00 90.88 228 CYS A C 1
ATOM 1676 O O . CYS A 1 228 ? -2.741 -0.794 -25.530 1.00 90.88 228 CYS A O 1
ATOM 1678 N N . VAL A 1 229 ? -0.514 -0.450 -25.484 1.00 88.69 229 VAL A N 1
ATOM 1679 C CA . VAL A 1 229 ? -0.381 0.224 -26.784 1.00 88.69 229 VAL A CA 1
ATOM 1680 C C . VAL A 1 229 ? 0.493 -0.609 -27.711 1.00 88.69 229 VAL A C 1
ATOM 1682 O O . VAL A 1 229 ? 1.300 -1.420 -27.258 1.00 88.69 229 VAL A O 1
ATOM 1685 N N . ASP A 1 230 ? 0.313 -0.437 -29.014 1.00 87.00 230 ASP A N 1
ATOM 1686 C CA . ASP A 1 230 ? 1.000 -1.257 -30.008 1.00 87.00 230 ASP A CA 1
ATOM 1687 C C . ASP A 1 230 ? 2.498 -0.906 -30.027 1.00 87.00 230 ASP A C 1
ATOM 1689 O O . ASP A 1 230 ? 2.879 0.268 -30.076 1.00 87.00 230 ASP A O 1
ATOM 1693 N N . ASP A 1 231 ? 3.350 -1.929 -29.947 1.00 86.12 231 ASP A N 1
ATOM 1694 C CA . ASP A 1 231 ? 4.803 -1.770 -29.948 1.00 86.12 231 ASP A CA 1
ATOM 1695 C C . ASP A 1 231 ? 5.259 -1.463 -31.376 1.00 86.12 231 ASP A C 1
ATOM 1697 O O . ASP A 1 231 ? 5.381 -2.349 -32.221 1.00 86.12 231 ASP A O 1
ATOM 1701 N N . SER A 1 232 ? 5.500 -0.183 -31.650 1.00 83.38 232 SER A N 1
ATOM 1702 C CA . SER A 1 232 ? 5.889 0.293 -32.979 1.00 83.38 232 SER A CA 1
ATOM 1703 C C . SER A 1 232 ? 7.297 -0.152 -33.390 1.00 83.38 232 SER A C 1
ATOM 1705 O O . SER A 1 232 ? 7.623 -0.122 -34.574 1.00 83.38 232 SER A O 1
ATOM 1707 N N . CYS A 1 233 ? 8.116 -0.602 -32.435 1.00 84.94 233 CYS A N 1
ATOM 1708 C CA . CYS A 1 233 ? 9.414 -1.218 -32.693 1.00 84.94 233 CYS A CA 1
ATOM 1709 C C . CYS A 1 233 ? 9.340 -2.750 -32.834 1.00 84.94 233 CYS A C 1
ATOM 1711 O O . CYS A 1 233 ? 10.364 -3.386 -33.106 1.00 84.94 233 CYS A O 1
ATOM 1713 N N . TYR A 1 234 ? 8.164 -3.371 -32.683 1.00 80.88 234 TYR A N 1
ATOM 1714 C CA . TYR A 1 234 ? 8.024 -4.821 -32.780 1.00 80.88 234 TYR A CA 1
ATOM 1715 C C . TYR A 1 234 ? 8.402 -5.325 -34.184 1.00 80.88 234 TYR A C 1
ATOM 1717 O O . TYR A 1 234 ? 7.830 -4.926 -35.193 1.00 80.88 234 TYR A O 1
ATOM 1725 N N . GLN A 1 235 ? 9.391 -6.223 -34.231 1.00 69.88 235 GLN A N 1
ATOM 1726 C CA . GLN A 1 235 ? 10.100 -6.717 -35.429 1.00 69.88 235 GLN A CA 1
ATOM 1727 C C . GLN A 1 235 ? 11.057 -5.737 -36.140 1.00 69.88 235 GLN A C 1
ATOM 1729 O O . GLN A 1 235 ? 11.789 -6.186 -37.017 1.00 69.88 235 GLN A O 1
ATOM 1734 N N . ASN A 1 236 ? 11.144 -4.464 -35.731 1.00 63.88 236 ASN A N 1
ATOM 1735 C CA . ASN A 1 236 ? 12.177 -3.493 -36.140 1.00 63.88 236 ASN A CA 1
ATOM 1736 C C . ASN A 1 236 ? 12.510 -3.440 -37.655 1.00 63.88 236 ASN A C 1
ATOM 1738 O O . ASN A 1 236 ? 13.663 -3.264 -38.037 1.00 63.88 236 ASN A O 1
ATOM 1742 N N . THR A 1 237 ? 11.526 -3.587 -38.547 1.00 62.41 237 THR A N 1
ATOM 1743 C CA . THR A 1 237 ? 11.765 -3.597 -40.009 1.00 62.41 237 THR A CA 1
ATOM 1744 C C . THR A 1 237 ? 11.855 -2.202 -40.642 1.00 62.41 237 THR A C 1
ATOM 1746 O O . THR A 1 237 ? 11.852 -2.099 -41.866 1.00 62.41 237 THR A O 1
ATOM 1749 N N . ALA A 1 238 ? 11.871 -1.137 -39.833 1.00 77.19 238 ALA A N 1
ATOM 1750 C CA . ALA A 1 238 ? 11.816 0.255 -40.291 1.00 77.19 238 ALA A CA 1
ATOM 1751 C C . ALA A 1 238 ? 13.038 1.104 -39.898 1.00 77.19 238 ALA A C 1
ATOM 1753 O O . ALA A 1 238 ? 13.333 2.064 -40.595 1.00 77.19 238 ALA A O 1
ATOM 1754 N N . CYS A 1 239 ? 13.762 0.780 -38.823 1.00 88.12 239 CYS A N 1
ATOM 1755 C CA . CYS A 1 239 ? 14.972 1.510 -38.434 1.00 88.12 239 CYS A CA 1
ATOM 1756 C C . CYS A 1 239 ? 16.219 0.704 -38.803 1.00 88.12 239 CYS A C 1
ATOM 1758 O O . CYS A 1 239 ? 16.324 -0.460 -38.423 1.00 88.12 239 CYS A O 1
ATOM 1760 N N . GLU A 1 240 ? 17.191 1.324 -39.476 1.00 90.44 240 GLU A N 1
ATOM 1761 C CA . GLU A 1 240 ? 18.468 0.668 -39.803 1.00 90.44 240 GLU A CA 1
ATOM 1762 C C . GLU A 1 240 ? 19.313 0.371 -38.550 1.00 90.44 240 GLU A C 1
ATOM 1764 O O . GLU A 1 240 ? 19.980 -0.660 -38.465 1.00 90.44 240 GLU A O 1
ATOM 1769 N N . HIS A 1 241 ? 19.235 1.251 -37.547 1.00 91.38 241 HIS A N 1
ATOM 1770 C CA . HIS A 1 241 ? 19.914 1.104 -36.261 1.00 91.38 241 HIS A CA 1
ATOM 1771 C C . HIS A 1 241 ? 18.922 0.957 -35.094 1.00 91.38 241 HIS A C 1
ATOM 1773 O O . HIS A 1 241 ? 18.325 -0.104 -34.918 1.00 91.38 241 HIS A O 1
ATOM 1779 N N . THR A 1 242 ? 18.759 1.985 -34.256 1.00 90.81 242 THR A N 1
ATOM 1780 C CA . THR A 1 242 ? 17.979 1.890 -33.014 1.00 90.81 242 THR A CA 1
ATOM 1781 C C . THR A 1 242 ? 16.557 2.396 -33.232 1.00 90.81 242 THR A C 1
ATOM 1783 O O . THR A 1 242 ? 16.371 3.536 -33.643 1.00 90.81 242 THR A O 1
ATOM 1786 N N . CYS A 1 243 ? 15.549 1.587 -32.902 1.00 90.25 243 CYS A N 1
ATOM 1787 C CA . CYS A 1 243 ? 14.163 2.043 -32.771 1.00 90.25 243 CYS A CA 1
ATOM 1788 C C . CYS A 1 243 ? 13.846 2.377 -31.311 1.00 90.25 243 CYS A C 1
ATOM 1790 O O . CYS A 1 243 ? 14.175 1.608 -30.409 1.00 90.25 243 CYS A O 1
ATOM 1792 N N . THR A 1 244 ? 13.197 3.518 -31.073 1.00 88.94 244 THR A N 1
ATOM 1793 C CA . THR A 1 244 ? 12.715 3.925 -29.746 1.00 88.94 244 THR A CA 1
ATOM 1794 C C . THR A 1 244 ? 11.220 4.234 -29.800 1.00 88.94 244 THR A C 1
ATOM 1796 O O . THR A 1 244 ? 10.797 5.143 -30.515 1.00 88.94 244 THR A O 1
ATOM 1799 N N . ASN A 1 245 ? 10.422 3.502 -29.017 1.00 83.81 245 ASN A N 1
ATOM 1800 C CA . ASN A 1 245 ? 8.995 3.782 -28.842 1.00 83.81 245 ASN A CA 1
ATOM 1801 C C . ASN A 1 245 ? 8.762 5.123 -28.123 1.00 83.81 245 ASN A C 1
ATOM 1803 O O . ASN A 1 245 ? 9.497 5.511 -27.215 1.00 83.81 245 ASN A O 1
ATOM 1807 N N . VAL A 1 246 ? 7.681 5.795 -28.505 1.00 79.94 246 VAL A N 1
ATOM 1808 C CA . VAL A 1 246 ? 7.203 7.076 -27.981 1.00 79.94 246 VAL A CA 1
ATOM 1809 C C . VAL A 1 246 ? 5.760 6.913 -27.495 1.00 79.94 246 VAL A C 1
ATOM 1811 O O . VAL A 1 246 ? 4.993 6.084 -27.991 1.00 79.94 246 VAL A O 1
ATOM 1814 N N . VAL A 1 247 ? 5.393 7.710 -26.489 1.00 67.88 247 VAL A N 1
ATOM 1815 C CA . VAL A 1 247 ? 4.070 7.702 -25.845 1.00 67.88 247 VAL A CA 1
ATOM 1816 C C . VAL A 1 247 ? 2.944 7.782 -26.890 1.00 67.88 247 VAL A C 1
ATOM 1818 O O . VAL A 1 247 ? 3.018 8.581 -27.821 1.00 67.88 247 VAL A O 1
ATOM 1821 N N . GLN A 1 248 ? 1.881 6.992 -26.688 1.00 66.56 248 GLN A N 1
ATOM 1822 C CA . GLN A 1 248 ? 0.745 6.781 -27.611 1.00 66.56 248 GLN A CA 1
ATOM 1823 C C . GLN A 1 248 ? 1.020 5.879 -28.835 1.00 66.56 248 GLN A C 1
ATOM 1825 O O . GLN A 1 248 ? 0.318 5.999 -29.834 1.00 66.56 248 GLN A O 1
ATOM 1830 N N . GLY A 1 249 ? 1.985 4.953 -28.767 1.00 64.00 249 GLY A N 1
ATOM 1831 C CA . GLY A 1 249 ? 2.171 3.943 -29.824 1.00 64.00 249 GLY A CA 1
ATOM 1832 C C . GLY A 1 249 ? 2.719 4.543 -31.119 1.00 64.00 249 GLY A C 1
ATOM 1833 O O . GLY A 1 249 ? 2.162 4.350 -32.196 1.00 64.00 249 GLY A O 1
ATOM 1834 N N . THR A 1 250 ? 3.788 5.328 -30.990 1.00 77.38 250 THR A N 1
ATOM 1835 C CA . THR A 1 250 ? 4.576 5.862 -32.111 1.00 77.38 250 THR A CA 1
ATOM 1836 C C . THR A 1 250 ? 6.057 5.558 -31.871 1.00 77.38 250 THR A C 1
ATOM 1838 O O . THR A 1 250 ? 6.409 5.019 -30.823 1.00 77.38 250 THR A O 1
ATOM 1841 N N . TYR A 1 251 ? 6.945 5.870 -32.814 1.00 85.44 251 TYR A N 1
ATOM 1842 C CA . TYR A 1 251 ? 8.383 5.617 -32.679 1.00 85.44 251 TYR A CA 1
ATOM 1843 C C . TYR A 1 251 ? 9.224 6.673 -33.394 1.00 85.44 251 TYR A C 1
ATOM 1845 O O . TYR A 1 251 ? 8.719 7.427 -34.226 1.00 85.44 251 TYR A O 1
ATOM 1853 N N . PHE A 1 252 ? 10.519 6.694 -33.086 1.00 88.56 252 PHE A N 1
ATOM 1854 C CA . PHE A 1 252 ? 11.544 7.317 -33.919 1.00 88.56 252 PHE A CA 1
ATOM 1855 C C . PHE A 1 252 ? 12.759 6.393 -34.043 1.00 88.56 252 PHE A C 1
ATOM 1857 O O . PHE A 1 252 ? 13.027 5.578 -33.153 1.00 88.56 252 PHE A O 1
ATOM 1864 N N . CYS A 1 253 ? 13.498 6.539 -35.140 1.00 91.69 253 CYS A N 1
ATOM 1865 C CA . CYS A 1 253 ? 14.783 5.881 -35.327 1.00 91.69 253 CYS A CA 1
ATOM 1866 C C . CYS A 1 253 ? 15.929 6.789 -34.860 1.00 91.69 253 CYS A C 1
ATOM 1868 O O . CYS A 1 253 ? 15.865 8.014 -34.981 1.00 91.69 253 CYS A O 1
ATOM 1870 N N . SER A 1 254 ? 17.003 6.191 -34.353 1.00 93.19 254 SER A N 1
ATOM 1871 C CA . SER A 1 254 ? 18.246 6.879 -34.016 1.00 93.19 254 SER A CA 1
ATOM 1872 C C . SER A 1 254 ? 19.462 6.067 -34.460 1.00 93.19 254 SER A C 1
ATOM 1874 O O . SER A 1 254 ? 19.473 4.833 -34.441 1.00 93.19 254 SER A O 1
ATOM 1876 N N . CYS A 1 255 ? 20.490 6.784 -34.906 1.00 95.56 255 CYS A N 1
ATOM 1877 C CA . CYS A 1 255 ? 21.682 6.197 -35.499 1.00 95.56 255 CYS A CA 1
ATOM 1878 C C . CYS A 1 255 ? 22.801 6.005 -34.473 1.00 95.56 255 CYS A C 1
ATOM 1880 O O . CYS A 1 255 ? 22.895 6.731 -33.481 1.00 95.56 255 CYS A O 1
ATOM 1882 N N . ASN A 1 256 ? 23.659 5.021 -34.735 1.00 95.44 256 ASN A N 1
ATOM 1883 C CA . ASN A 1 256 ? 24.885 4.810 -33.974 1.00 95.44 256 ASN A CA 1
ATOM 1884 C C . ASN A 1 256 ? 25.868 5.981 -34.174 1.00 95.44 256 ASN A C 1
ATOM 1886 O O . ASN A 1 256 ? 25.767 6.736 -35.140 1.00 95.44 256 ASN A O 1
ATOM 1890 N N . ALA A 1 257 ? 26.845 6.125 -33.275 1.00 94.94 257 ALA A N 1
ATOM 1891 C CA . ALA A 1 257 ? 27.927 7.094 -33.463 1.00 94.94 257 ALA A CA 1
ATOM 1892 C C . ALA A 1 257 ? 28.688 6.816 -34.777 1.00 94.94 257 ALA A C 1
ATOM 1894 O O . ALA A 1 257 ? 28.903 5.654 -35.116 1.00 94.94 257 ALA A O 1
ATOM 1895 N N . GLY A 1 258 ? 29.055 7.879 -35.499 1.00 93.31 258 GLY A N 1
ATOM 1896 C CA . GLY A 1 258 ? 29.619 7.801 -36.857 1.00 93.31 258 GLY A CA 1
ATOM 1897 C C . GLY A 1 258 ? 28.581 7.831 -37.989 1.00 93.31 258 GLY A C 1
ATOM 1898 O O . GLY A 1 258 ? 28.953 7.954 -39.146 1.00 93.31 258 GLY A O 1
ATOM 1899 N N . TYR A 1 259 ? 27.282 7.782 -37.676 1.00 96.81 259 TYR A N 1
ATOM 1900 C CA . TYR A 1 259 ? 26.194 7.772 -38.660 1.00 96.81 259 TYR A CA 1
ATOM 1901 C C . TYR A 1 259 ? 25.208 8.922 -38.414 1.00 96.81 259 TYR A C 1
ATOM 1903 O O . TYR A 1 259 ? 24.998 9.347 -37.274 1.00 96.81 259 TYR A O 1
ATOM 1911 N N . MET A 1 260 ? 24.560 9.408 -39.474 1.00 94.19 260 MET A N 1
ATOM 1912 C CA . MET A 1 260 ? 23.532 10.456 -39.407 1.00 94.19 260 MET A CA 1
ATOM 1913 C C . MET A 1 260 ? 22.176 9.942 -39.895 1.00 94.19 260 MET A C 1
ATOM 1915 O O . MET A 1 260 ? 22.119 9.117 -40.797 1.00 94.19 260 MET A O 1
ATOM 1919 N N . LEU A 1 261 ? 21.078 10.434 -39.313 1.00 95.62 261 LEU A N 1
ATOM 1920 C CA . LEU A 1 261 ? 19.724 10.055 -39.733 1.00 95.62 261 LEU A CA 1
ATOM 1921 C C . LEU A 1 261 ? 19.370 10.747 -41.059 1.00 95.62 261 LEU A C 1
ATOM 1923 O O . LEU A 1 261 ? 19.531 11.964 -41.180 1.00 95.62 261 LEU A O 1
ATOM 1927 N N . ALA A 1 262 ? 18.898 9.977 -42.038 1.00 94.00 262 ALA A N 1
ATOM 1928 C CA . ALA A 1 262 ? 18.484 10.481 -43.346 1.00 94.00 262 ALA A CA 1
ATOM 1929 C C . ALA A 1 262 ? 17.109 11.182 -43.312 1.00 94.00 262 ALA A C 1
ATOM 1931 O O . ALA A 1 262 ? 16.360 11.091 -42.338 1.00 94.00 262 ALA A O 1
ATOM 1932 N N . GLU A 1 263 ? 16.752 11.873 -44.403 1.00 93.69 263 GLU A N 1
ATOM 1933 C CA . GLU A 1 263 ? 15.461 12.578 -44.542 1.00 93.69 263 GLU A CA 1
ATOM 1934 C C . GLU A 1 263 ? 14.234 11.647 -44.524 1.00 93.69 263 GLU A C 1
ATOM 1936 O O . GLU A 1 263 ? 13.117 12.115 -44.306 1.00 93.69 263 GLU A O 1
ATOM 1941 N N . ASP A 1 264 ? 14.422 10.338 -44.722 1.00 89.38 264 ASP A N 1
ATOM 1942 C CA . ASP A 1 264 ? 13.364 9.334 -44.566 1.00 89.38 264 ASP A CA 1
ATOM 1943 C C . ASP A 1 264 ? 13.029 9.016 -43.096 1.00 89.38 264 ASP A C 1
ATOM 1945 O O . ASP A 1 264 ? 12.006 8.390 -42.832 1.00 89.38 264 ASP A O 1
ATOM 1949 N N . GLY A 1 265 ? 13.856 9.463 -42.141 1.00 89.50 265 GLY A N 1
ATOM 1950 C CA . GLY A 1 265 ? 13.694 9.192 -40.712 1.00 89.50 265 GLY A CA 1
ATOM 1951 C C . GLY A 1 265 ? 14.013 7.751 -40.294 1.00 89.50 265 GLY A C 1
ATOM 1952 O O . GLY A 1 265 ? 13.685 7.373 -39.169 1.00 89.50 265 GLY A O 1
ATOM 1953 N N . HIS A 1 266 ? 14.638 6.961 -41.172 1.00 90.56 266 HIS A N 1
ATOM 1954 C CA . HIS A 1 266 ? 14.757 5.504 -41.065 1.00 90.56 266 HIS A CA 1
ATOM 1955 C C . HIS A 1 266 ? 16.171 4.982 -41.339 1.00 90.56 266 HIS A C 1
ATOM 1957 O O . HIS A 1 266 ? 16.686 4.164 -40.565 1.00 90.56 266 HIS A O 1
ATOM 1963 N N . SER A 1 267 ? 16.796 5.463 -42.415 1.00 93.31 267 SER A N 1
ATOM 1964 C CA . SER A 1 267 ? 18.160 5.115 -42.800 1.00 93.31 267 SER A CA 1
ATOM 1965 C C . SER A 1 267 ? 19.196 5.911 -42.015 1.00 93.31 267 SER A C 1
ATOM 1967 O O . SER A 1 267 ? 18.993 7.070 -41.643 1.00 93.31 267 SER A O 1
ATOM 1969 N N . CYS A 1 268 ? 20.343 5.278 -41.804 1.00 95.81 268 CYS A N 1
ATOM 1970 C CA . CYS A 1 268 ? 21.483 5.806 -41.078 1.00 95.81 268 CYS A CA 1
ATOM 1971 C C . CYS A 1 268 ? 22.744 5.770 -41.951 1.00 95.81 268 CYS A C 1
ATOM 1973 O O . CYS A 1 268 ? 23.644 4.979 -41.665 1.00 95.81 268 CYS A O 1
ATOM 1975 N N . PRO A 1 269 ? 22.837 6.597 -43.011 1.00 95.50 269 PRO A N 1
ATOM 1976 C CA . PRO A 1 269 ? 24.066 6.746 -43.776 1.00 95.50 269 PRO A CA 1
ATOM 1977 C C . PRO A 1 269 ? 25.264 7.122 -42.894 1.00 95.50 269 PRO A C 1
ATOM 1979 O O . PRO A 1 269 ? 25.169 7.882 -41.925 1.00 95.50 269 PRO A O 1
ATOM 1982 N N . ASP A 1 270 ? 26.400 6.564 -43.289 1.00 96.81 270 ASP A N 1
ATOM 1983 C CA . ASP A 1 270 ? 27.728 6.815 -42.747 1.00 96.81 270 ASP A CA 1
ATOM 1984 C C . ASP A 1 270 ? 28.140 8.286 -42.928 1.00 96.81 270 ASP A C 1
ATOM 1986 O O . ASP A 1 270 ? 27.870 8.889 -43.972 1.00 96.81 270 ASP A O 1
ATOM 1990 N N . ILE A 1 271 ? 28.772 8.883 -41.914 1.00 95.94 271 ILE A N 1
ATOM 1991 C CA . ILE A 1 271 ? 29.267 10.261 -41.991 1.00 95.94 271 ILE A CA 1
ATOM 1992 C C . ILE A 1 271 ? 30.672 10.219 -42.588 1.00 95.94 271 ILE A C 1
ATOM 1994 O O . ILE A 1 271 ? 31.628 9.974 -41.867 1.00 95.94 271 ILE A O 1
ATOM 1998 N N . ASP A 1 272 ? 30.807 10.518 -43.883 1.00 94.94 272 ASP A N 1
ATOM 1999 C CA . ASP A 1 272 ? 32.123 10.634 -44.527 1.00 94.94 272 ASP A CA 1
ATOM 2000 C C . ASP A 1 272 ? 32.920 11.811 -43.936 1.00 94.94 272 ASP A C 1
ATOM 2002 O O . ASP A 1 272 ? 32.791 12.973 -44.340 1.00 94.94 272 ASP A O 1
ATOM 2006 N N . GLU A 1 273 ? 33.753 11.507 -42.945 1.00 95.44 273 GLU A N 1
ATOM 2007 C CA . GLU A 1 273 ? 34.598 12.482 -42.261 1.00 95.44 273 GLU A CA 1
ATOM 2008 C C . GLU A 1 273 ? 35.771 12.925 -43.150 1.00 95.44 273 GLU A C 1
ATOM 2010 O O . GLU A 1 273 ? 36.267 14.047 -43.011 1.00 95.44 273 GLU A O 1
ATOM 2015 N N . CYS A 1 274 ? 36.171 12.102 -44.125 1.00 95.00 274 CYS A N 1
ATOM 2016 C CA . CYS A 1 274 ? 37.206 12.437 -45.098 1.00 95.00 274 CYS A CA 1
ATOM 2017 C C . CYS A 1 274 ? 36.747 13.517 -46.092 1.00 95.00 274 CYS A C 1
ATOM 2019 O O . CYS A 1 274 ? 37.548 14.378 -46.472 1.00 95.00 274 CYS A O 1
ATOM 2021 N N . ALA A 1 275 ? 35.460 13.540 -46.457 1.00 94.81 275 ALA A N 1
ATOM 2022 C CA . ALA A 1 275 ? 34.872 14.549 -47.340 1.00 94.81 275 ALA A CA 1
ATOM 2023 C C . ALA A 1 275 ? 34.995 15.990 -46.804 1.00 94.81 275 ALA A C 1
ATOM 2025 O O . ALA A 1 275 ? 34.981 16.942 -47.589 1.00 94.81 275 ALA A O 1
ATOM 2026 N N . ASN A 1 276 ? 35.156 16.176 -45.487 1.00 92.62 276 ASN A N 1
ATOM 2027 C CA . ASN A 1 276 ? 35.364 17.485 -44.872 1.00 92.62 276 ASN A CA 1
ATOM 2028 C C . ASN A 1 276 ? 36.805 17.640 -44.358 1.00 92.62 276 ASN A C 1
ATOM 2030 O O . ASN A 1 276 ? 37.206 17.028 -43.371 1.00 92.62 276 ASN A O 1
ATOM 2034 N N . ASN A 1 277 ? 37.589 18.505 -45.011 1.00 91.56 277 ASN A N 1
ATOM 2035 C CA . ASN A 1 277 ? 38.968 18.822 -44.615 1.00 91.56 277 ASN A CA 1
ATOM 2036 C C . ASN A 1 277 ? 39.868 17.570 -44.445 1.00 91.56 277 ASN A C 1
ATOM 2038 O O . ASN A 1 277 ? 40.717 17.537 -43.553 1.00 91.56 277 ASN A O 1
ATOM 2042 N N . ASN A 1 278 ? 39.683 16.538 -45.283 1.00 92.38 278 ASN A N 1
ATOM 2043 C CA . ASN A 1 278 ? 40.455 15.284 -45.255 1.00 92.38 278 ASN A CA 1
ATOM 2044 C C . ASN A 1 278 ? 40.411 14.579 -43.883 1.00 92.38 278 ASN A C 1
ATOM 2046 O O . ASN A 1 278 ? 41.432 14.067 -43.431 1.00 92.38 278 ASN A O 1
ATOM 2050 N N . GLY A 1 279 ? 39.296 14.666 -43.145 1.00 90.25 279 GLY A N 1
ATOM 2051 C CA . GLY A 1 279 ? 39.192 14.163 -41.768 1.00 90.25 279 GLY A CA 1
ATOM 2052 C C . GLY A 1 279 ? 40.158 14.830 -40.780 1.00 90.25 279 GLY A C 1
ATOM 2053 O O . GLY A 1 279 ? 40.350 14.336 -39.676 1.00 90.25 279 GLY A O 1
ATOM 2054 N N . ALA A 1 280 ? 40.812 15.934 -41.159 1.00 93.75 280 ALA A N 1
ATOM 2055 C CA . ALA A 1 280 ? 42.005 16.477 -40.503 1.00 93.75 280 ALA A CA 1
ATOM 2056 C C . ALA A 1 280 ? 43.180 15.472 -40.378 1.00 93.75 280 ALA A C 1
ATOM 2058 O O . ALA A 1 280 ? 43.939 15.526 -39.408 1.00 93.75 280 ALA A O 1
ATOM 2059 N N . CYS A 1 281 ? 43.336 14.574 -41.355 1.00 93.25 281 CYS A N 1
ATOM 2060 C CA . CYS A 1 281 ? 44.538 13.770 -41.588 1.00 93.25 281 CYS A CA 1
ATOM 2061 C C . CYS A 1 281 ? 45.604 14.581 -42.351 1.00 93.25 281 CYS A C 1
ATOM 2063 O O . CYS A 1 281 ? 45.265 15.347 -43.257 1.00 93.25 281 CYS A O 1
ATOM 2065 N N . GLU A 1 282 ? 46.893 14.385 -42.042 1.00 93.56 282 GLU A N 1
ATOM 2066 C CA . GLU A 1 282 ? 48.003 15.121 -42.680 1.00 93.56 282 GLU A CA 1
ATOM 2067 C C . GLU A 1 282 ? 48.167 14.795 -44.174 1.00 93.56 282 GLU A C 1
ATOM 2069 O O . GLU A 1 282 ? 48.483 15.688 -44.960 1.00 93.56 282 GLU A O 1
ATOM 2074 N N . VAL A 1 283 ? 47.942 13.534 -44.574 1.00 92.75 283 VAL A N 1
ATOM 2075 C CA . VAL A 1 283 ? 48.115 13.085 -45.967 1.00 92.75 283 VAL A CA 1
ATOM 2076 C C . VAL A 1 283 ? 46.878 12.353 -46.484 1.00 92.75 283 VAL A C 1
ATOM 2078 O O . VAL A 1 283 ? 46.090 12.950 -47.213 1.00 92.75 283 VAL A O 1
ATOM 2081 N N . PHE A 1 284 ? 46.670 11.088 -46.113 1.00 94.69 284 PHE A N 1
ATOM 2082 C CA . PHE A 1 284 ? 45.549 10.290 -46.614 1.00 94.69 284 PHE A CA 1
ATOM 2083 C C . PHE A 1 284 ? 44.510 10.057 -45.517 1.00 94.69 284 PHE A C 1
ATOM 2085 O O . PHE A 1 284 ? 44.860 9.711 -44.390 1.00 94.69 284 PHE A O 1
ATOM 2092 N N . CYS A 1 285 ? 43.236 10.211 -45.866 1.00 96.81 285 CYS A N 1
ATOM 2093 C CA . CYS A 1 285 ? 42.094 9.817 -45.050 1.00 96.81 285 CYS A CA 1
ATOM 2094 C C . CYS A 1 285 ? 41.371 8.662 -45.748 1.00 96.81 285 CYS A C 1
ATOM 2096 O O . CYS A 1 285 ? 41.159 8.715 -46.961 1.00 96.81 285 CYS A O 1
ATOM 2098 N N . ASN A 1 286 ? 41.018 7.620 -44.999 1.00 95.62 286 ASN A N 1
ATOM 2099 C CA . ASN A 1 286 ? 40.238 6.488 -45.481 1.00 95.62 286 ASN A CA 1
ATOM 2100 C C . ASN A 1 286 ? 38.954 6.367 -44.654 1.00 95.62 286 ASN A C 1
ATOM 2102 O O . ASN A 1 286 ? 39.018 6.118 -43.450 1.00 95.62 286 ASN A O 1
ATOM 2106 N N . ASN A 1 287 ? 37.805 6.553 -45.302 1.00 95.12 287 ASN A N 1
ATOM 2107 C CA . ASN A 1 287 ? 36.504 6.492 -44.645 1.00 95.12 287 ASN A CA 1
ATOM 2108 C C . ASN A 1 287 ? 36.055 5.033 -44.445 1.00 95.12 287 ASN A C 1
ATOM 2110 O O . ASN A 1 287 ? 36.294 4.179 -45.304 1.00 95.12 287 ASN A O 1
ATOM 2114 N N . THR A 1 288 ? 35.415 4.731 -43.317 1.00 94.44 288 THR A N 1
ATOM 2115 C CA . THR A 1 288 ? 35.005 3.376 -42.915 1.00 94.44 288 THR A CA 1
ATOM 2116 C C . THR A 1 288 ? 33.640 3.413 -42.222 1.00 94.44 288 THR A C 1
ATOM 2118 O O . THR A 1 288 ? 33.224 4.448 -41.731 1.00 94.44 288 THR A O 1
ATOM 2121 N N . ALA A 1 289 ? 32.932 2.285 -42.146 1.00 94.00 289 ALA A N 1
ATOM 2122 C CA . ALA A 1 289 ? 31.570 2.268 -41.606 1.00 94.00 289 ALA A CA 1
ATOM 2123 C C . ALA A 1 289 ? 31.518 2.666 -40.108 1.00 94.00 289 ALA A C 1
ATOM 2125 O O . ALA A 1 289 ? 31.771 1.844 -39.221 1.00 94.00 289 ALA A O 1
ATOM 2126 N N . GLY A 1 290 ? 31.144 3.917 -39.838 1.00 92.75 290 GLY A N 1
ATOM 2127 C CA . GLY A 1 290 ? 31.036 4.552 -38.528 1.00 92.75 290 GLY A CA 1
ATOM 2128 C C . GLY A 1 290 ? 32.304 5.257 -38.030 1.00 92.75 290 GLY A C 1
ATOM 2129 O O . GLY A 1 290 ? 32.350 5.601 -36.845 1.00 92.75 290 GLY A O 1
ATOM 2130 N N . SER A 1 291 ? 33.348 5.413 -38.857 1.00 94.69 291 SER A N 1
ATOM 2131 C CA . SER A 1 291 ? 34.587 6.124 -38.487 1.00 94.69 291 SER A CA 1
ATOM 2132 C C . SER A 1 291 ? 35.562 6.307 -39.661 1.00 94.69 291 SER A C 1
ATOM 2134 O O . SER A 1 291 ? 35.340 5.830 -40.765 1.00 94.69 291 SER A O 1
ATOM 2136 N N . TYR A 1 292 ? 36.747 6.859 -39.412 1.00 95.56 292 TYR A N 1
ATOM 2137 C CA . TYR A 1 292 ? 37.800 7.031 -40.416 1.00 95.56 292 TYR A CA 1
ATOM 2138 C C . TYR A 1 292 ? 39.181 6.727 -39.844 1.00 95.56 292 TYR A C 1
ATOM 2140 O O . TYR A 1 292 ? 39.435 6.881 -38.648 1.00 95.56 292 TYR A O 1
ATOM 2148 N N . GLU A 1 293 ? 40.100 6.339 -40.726 1.00 95.00 293 GLU A N 1
ATOM 2149 C CA . GLU A 1 293 ? 41.504 6.118 -40.394 1.00 95.00 293 GLU A CA 1
ATOM 2150 C C . GLU A 1 293 ? 42.410 6.996 -41.266 1.00 95.00 293 GLU A C 1
ATOM 2152 O O . GLU A 1 293 ? 42.302 7.030 -42.495 1.00 95.00 293 GLU A O 1
ATOM 2157 N N . CYS A 1 294 ? 43.332 7.711 -40.622 1.00 95.38 294 CYS A N 1
ATOM 2158 C CA . CYS A 1 294 ? 44.383 8.451 -41.307 1.00 95.38 294 CYS A CA 1
ATOM 2159 C C . CYS A 1 294 ? 45.544 7.512 -41.663 1.00 95.38 294 CYS A C 1
ATOM 2161 O O . CYS A 1 294 ? 45.988 6.721 -40.835 1.00 95.38 294 CYS A O 1
ATOM 2163 N N . SER A 1 295 ? 46.090 7.627 -42.873 1.00 93.75 295 SER A N 1
ATOM 2164 C CA . SER A 1 295 ? 47.225 6.816 -43.331 1.00 93.75 295 SER A CA 1
ATOM 2165 C C . SER A 1 295 ? 48.323 7.659 -43.987 1.00 93.75 295 SER A C 1
ATOM 2167 O O . SER A 1 295 ? 48.114 8.801 -44.408 1.00 93.75 295 SER A O 1
ATOM 2169 N N . CYS A 1 296 ? 49.534 7.099 -44.021 1.00 92.25 296 CYS A N 1
ATOM 2170 C CA . CYS A 1 296 ? 50.763 7.805 -44.377 1.00 92.25 296 CYS A CA 1
ATOM 2171 C C . CYS A 1 296 ? 51.442 7.210 -45.623 1.00 92.25 296 CYS A C 1
ATOM 2173 O O . CYS A 1 296 ? 51.230 6.037 -45.934 1.00 92.25 296 CYS A O 1
ATOM 2175 N N . PRO A 1 297 ? 52.282 7.991 -46.334 1.00 91.00 297 PRO A N 1
ATOM 2176 C CA . PRO A 1 297 ? 53.112 7.485 -47.426 1.00 91.00 297 PRO A CA 1
ATOM 2177 C C . PRO A 1 297 ? 54.062 6.357 -47.006 1.00 91.00 297 PRO A C 1
ATOM 2179 O O . PRO A 1 297 ? 54.446 6.237 -45.841 1.00 91.00 297 PRO A O 1
ATOM 2182 N N . GLU A 1 298 ? 54.507 5.570 -47.987 1.00 86.19 298 GLU A N 1
ATOM 2183 C CA . GLU A 1 298 ? 55.484 4.495 -47.794 1.00 86.19 298 GLU A CA 1
ATOM 2184 C C . GLU A 1 298 ? 56.758 4.998 -47.081 1.00 86.19 298 GLU A C 1
ATOM 2186 O O . GLU A 1 298 ? 57.325 6.035 -47.431 1.00 86.19 298 GLU A O 1
ATOM 2191 N N . GLY A 1 299 ? 57.198 4.271 -46.047 1.00 79.31 299 GLY A N 1
ATOM 2192 C CA . GLY A 1 299 ? 58.329 4.655 -45.189 1.00 79.31 299 GLY A CA 1
ATOM 2193 C C . GLY A 1 299 ? 57.985 5.590 -44.016 1.00 79.31 299 GLY A C 1
ATOM 2194 O O . GLY A 1 299 ? 58.864 5.894 -43.206 1.00 79.31 299 GLY A O 1
ATOM 2195 N N . GLN A 1 300 ? 56.727 6.018 -43.882 1.00 87.38 300 GLN A N 1
ATOM 2196 C CA . GLN A 1 300 ? 56.225 6.793 -42.742 1.00 87.38 300 GLN A CA 1
ATOM 2197 C C . GLN A 1 300 ? 55.173 6.011 -41.944 1.00 87.38 300 GLN A C 1
ATOM 2199 O O . GLN A 1 300 ? 54.580 5.053 -42.433 1.00 87.38 300 GLN A O 1
ATOM 2204 N N . GLY A 1 301 ? 54.953 6.423 -40.696 1.00 86.31 301 GLY A N 1
ATOM 2205 C CA . GLY A 1 301 ? 53.927 5.878 -39.812 1.00 86.31 301 GLY A CA 1
ATOM 2206 C C . GLY A 1 301 ? 53.099 6.979 -39.157 1.00 86.31 301 GLY A C 1
ATOM 2207 O O . GLY A 1 301 ? 53.536 8.129 -39.055 1.00 86.31 301 GLY A O 1
ATOM 2208 N N . LEU A 1 302 ? 51.904 6.607 -38.706 1.00 90.38 302 LEU A N 1
ATOM 2209 C CA . LEU A 1 302 ? 50.965 7.501 -38.039 1.00 90.38 302 LEU A CA 1
ATOM 2210 C C . LEU A 1 302 ? 51.417 7.792 -36.598 1.00 90.38 302 LEU A C 1
ATOM 2212 O O . LEU A 1 302 ? 51.785 6.881 -35.856 1.00 90.38 302 LEU A O 1
ATOM 2216 N N . ARG A 1 303 ? 51.406 9.065 -36.193 1.00 88.44 303 ARG A N 1
ATOM 2217 C CA . ARG A 1 303 ? 51.741 9.494 -34.828 1.00 88.44 303 ARG A CA 1
ATOM 2218 C C . ARG A 1 303 ? 50.623 9.151 -33.837 1.00 88.44 303 ARG A C 1
ATOM 2220 O O . ARG A 1 303 ? 49.481 8.894 -34.202 1.00 88.44 303 ARG A O 1
ATOM 2227 N N . ASN A 1 304 ? 50.948 9.258 -32.547 1.00 88.38 304 ASN A N 1
ATOM 2228 C CA . ASN A 1 304 ? 50.032 9.044 -31.416 1.00 88.38 304 ASN A CA 1
ATOM 2229 C C . ASN A 1 304 ? 48.807 9.990 -31.375 1.00 88.38 304 ASN A C 1
ATOM 2231 O O . ASN A 1 304 ? 47.962 9.836 -30.499 1.00 88.38 304 ASN A O 1
ATOM 2235 N N . ASP A 1 305 ? 48.720 10.984 -32.265 1.00 88.12 305 ASP A N 1
ATOM 2236 C CA . ASP A 1 305 ? 47.534 11.832 -32.452 1.00 88.12 305 ASP A CA 1
ATOM 2237 C C . ASP A 1 305 ? 46.496 11.218 -33.415 1.00 88.12 305 ASP A C 1
ATOM 2239 O O . ASP A 1 305 ? 45.397 11.756 -33.554 1.00 88.12 305 ASP A O 1
ATOM 2243 N N . GLY A 1 306 ? 46.843 10.102 -34.069 1.00 89.25 306 GLY A N 1
ATOM 2244 C CA . GLY A 1 306 ? 46.018 9.410 -35.055 1.00 89.25 306 GLY A CA 1
ATOM 2245 C C . GLY A 1 306 ? 45.846 10.171 -36.371 1.00 89.25 306 GLY A C 1
ATOM 2246 O O . GLY A 1 306 ? 44.926 9.854 -37.115 1.00 89.25 306 GLY A O 1
ATOM 2247 N N . ARG A 1 307 ? 46.656 11.209 -36.641 1.00 90.69 307 ARG A N 1
ATOM 2248 C CA . ARG A 1 307 ? 46.409 12.185 -37.726 1.00 90.69 307 ARG A CA 1
ATOM 2249 C C . ARG A 1 307 ? 47.651 12.604 -38.495 1.00 90.69 307 ARG A C 1
ATOM 2251 O O . ARG A 1 307 ? 47.575 12.780 -39.711 1.00 90.69 307 ARG A O 1
ATOM 2258 N N . SER A 1 308 ? 48.766 12.780 -37.793 1.00 91.62 308 SER A N 1
ATOM 2259 C CA . SER A 1 308 ? 50.011 13.285 -38.365 1.00 91.62 308 SER A CA 1
ATOM 2260 C C . SER A 1 308 ? 50.950 12.147 -38.753 1.00 91.62 308 SER A C 1
ATOM 2262 O O . SER A 1 308 ? 51.027 11.129 -38.065 1.00 91.62 308 SER A O 1
ATOM 2264 N N . CYS A 1 309 ? 51.738 12.339 -39.804 1.00 90.56 309 CYS A N 1
ATOM 2265 C CA . CYS A 1 309 ? 52.704 11.368 -40.300 1.00 90.56 309 CYS A CA 1
ATOM 2266 C C . CYS A 1 309 ? 54.125 11.692 -39.828 1.00 90.56 309 CYS A C 1
ATOM 2268 O O . CYS A 1 309 ? 54.544 12.850 -39.749 1.00 90.56 309 CYS A O 1
ATOM 2270 N N . GLY A 1 310 ? 54.904 10.663 -39.502 1.00 86.69 310 GLY A N 1
ATOM 2271 C CA . GLY A 1 310 ? 56.310 10.810 -39.140 1.00 86.69 310 GLY A CA 1
ATOM 2272 C C . GLY A 1 310 ? 57.181 9.685 -39.681 1.00 86.69 310 GLY A C 1
ATOM 2273 O O . GLY A 1 310 ? 56.710 8.591 -39.982 1.00 86.69 310 GLY A O 1
ATOM 2274 N N . THR A 1 311 ? 58.476 9.965 -39.799 1.00 84.12 311 THR A N 1
ATOM 2275 C CA . THR A 1 311 ? 59.485 9.000 -40.245 1.00 84.12 311 THR A CA 1
ATOM 2276 C C . THR A 1 311 ? 59.492 7.764 -39.347 1.00 84.12 311 THR A C 1
ATOM 2278 O O . THR A 1 311 ? 59.546 7.890 -38.119 1.00 84.12 311 THR A O 1
ATOM 2281 N N . LEU A 1 312 ? 59.477 6.574 -39.956 1.00 81.38 312 LEU A N 1
ATOM 2282 C CA . LEU A 1 312 ? 59.681 5.322 -39.232 1.00 81.38 312 LEU A CA 1
ATOM 2283 C C . LEU A 1 312 ? 61.141 5.200 -38.781 1.00 81.38 312 LEU A C 1
ATOM 2285 O O . LEU A 1 312 ? 62.077 5.327 -39.570 1.00 81.38 312 LEU A O 1
ATOM 2289 N N . CYS A 1 313 ? 61.313 4.928 -37.495 1.00 75.69 313 CYS A N 1
ATOM 2290 C CA . CYS A 1 313 ? 62.579 4.856 -36.792 1.00 75.69 313 CYS A CA 1
ATOM 2291 C C . CYS A 1 313 ? 62.709 3.494 -36.097 1.00 75.69 313 CYS A C 1
ATOM 2293 O O . CYS A 1 313 ? 61.833 3.059 -35.344 1.00 75.69 313 CYS A O 1
ATOM 2295 N N . TYR A 1 314 ? 63.824 2.813 -36.367 1.00 74.75 314 TYR A N 1
ATOM 2296 C CA . TYR A 1 314 ? 64.111 1.459 -35.893 1.00 74.75 314 TYR A CA 1
ATOM 2297 C C . TYR A 1 314 ? 65.075 1.500 -34.705 1.00 74.75 314 TYR A C 1
ATOM 2299 O O . TYR A 1 314 ? 66.134 2.126 -34.779 1.00 74.75 314 TYR A O 1
ATOM 2307 N N . THR A 1 315 ? 64.746 0.807 -33.611 1.00 67.75 315 THR A N 1
ATOM 2308 C CA . THR A 1 315 ? 65.612 0.767 -32.420 1.00 67.75 315 THR A CA 1
ATOM 2309 C C . THR A 1 315 ? 66.542 -0.451 -32.455 1.00 67.75 315 THR A C 1
ATOM 2311 O O . THR A 1 315 ? 66.187 -1.576 -32.107 1.00 67.75 315 THR A O 1
ATOM 2314 N N . CYS A 1 316 ? 67.781 -0.223 -32.893 1.00 68.50 316 CYS A N 1
ATOM 2315 C CA . CYS A 1 316 ? 68.787 -1.261 -33.147 1.00 68.50 316 CYS A CA 1
ATOM 2316 C C . CYS A 1 316 ? 69.674 -1.568 -31.918 1.00 68.50 316 CYS A C 1
ATOM 2318 O O . CYS A 1 316 ? 70.905 -1.528 -31.985 1.00 68.50 316 CYS A O 1
ATOM 2320 N N . ASN A 1 317 ? 69.067 -1.851 -30.760 1.00 65.75 317 ASN A N 1
ATOM 2321 C CA . ASN A 1 317 ? 69.800 -2.077 -29.506 1.00 65.75 317 ASN A CA 1
ATOM 2322 C C . ASN A 1 317 ? 70.649 -3.364 -29.541 1.00 65.75 317 ASN A C 1
ATOM 2324 O O . ASN A 1 317 ? 70.129 -4.462 -29.368 1.00 65.75 317 ASN A O 1
ATOM 2328 N N . ARG A 1 318 ? 71.975 -3.215 -29.702 1.00 66.44 318 ARG A N 1
ATOM 2329 C CA . ARG A 1 318 ? 72.960 -4.313 -29.872 1.00 66.44 318 ARG A CA 1
ATOM 2330 C C . ARG A 1 318 ? 72.719 -5.202 -31.106 1.00 66.44 318 ARG A C 1
ATOM 2332 O O . ARG A 1 318 ? 73.170 -6.346 -31.125 1.00 66.44 318 ARG A O 1
ATOM 2339 N N . ALA A 1 319 ? 72.052 -4.677 -32.132 1.00 65.25 319 ALA A N 1
ATOM 2340 C CA . ALA A 1 319 ? 71.884 -5.373 -33.403 1.00 65.25 319 ALA A CA 1
ATOM 2341 C C . ALA A 1 319 ? 73.244 -5.627 -34.086 1.00 65.25 319 ALA A C 1
ATOM 2343 O O . ALA A 1 319 ? 74.108 -4.751 -34.111 1.00 65.25 319 ALA A O 1
ATOM 2344 N N . THR A 1 320 ? 73.420 -6.823 -34.654 1.00 65.69 320 THR A N 1
ATOM 2345 C CA . THR A 1 320 ? 74.597 -7.214 -35.463 1.00 65.69 320 THR A CA 1
ATOM 2346 C C . THR A 1 320 ? 74.292 -7.333 -36.962 1.00 65.69 320 THR A C 1
ATOM 2348 O O . THR A 1 320 ? 75.213 -7.410 -37.771 1.00 65.69 320 THR A O 1
ATOM 2351 N N . SER A 1 321 ? 73.012 -7.279 -37.341 1.00 66.31 321 SER A N 1
ATOM 2352 C CA . SER A 1 321 ? 72.518 -7.053 -38.705 1.00 66.31 321 SER A CA 1
ATOM 2353 C C . SER A 1 321 ? 71.251 -6.189 -38.651 1.00 66.31 321 SER A C 1
ATOM 2355 O O . SER A 1 321 ? 70.606 -6.100 -37.604 1.00 66.31 321 SER A O 1
ATOM 2357 N N . ASN A 1 322 ? 70.866 -5.562 -39.768 1.00 62.75 322 ASN A N 1
ATOM 2358 C CA . ASN A 1 322 ? 69.661 -4.716 -39.840 1.00 62.75 322 ASN A CA 1
ATOM 2359 C C . ASN A 1 322 ? 68.369 -5.489 -39.498 1.00 62.75 322 ASN A C 1
ATOM 2361 O O . ASN A 1 322 ? 67.400 -4.903 -39.029 1.00 62.75 322 ASN A O 1
ATOM 2365 N N . GLU A 1 323 ? 68.377 -6.811 -39.683 1.00 66.19 323 GLU A N 1
ATOM 2366 C CA . GLU A 1 323 ? 67.274 -7.738 -39.387 1.00 66.19 323 GLU A CA 1
ATOM 2367 C C . GLU A 1 323 ? 67.036 -7.936 -37.876 1.00 66.19 323 GLU A C 1
ATOM 2369 O O . GLU A 1 323 ? 66.079 -8.595 -37.483 1.00 66.19 323 GLU A O 1
ATOM 2374 N N . GLN A 1 324 ? 67.915 -7.397 -37.021 1.00 63.38 324 GLN A N 1
ATOM 2375 C CA . GLN A 1 324 ? 67.858 -7.524 -35.558 1.00 63.38 324 GLN A CA 1
ATOM 2376 C C . GLN A 1 324 ? 67.396 -6.235 -34.855 1.00 63.38 324 GLN A C 1
ATOM 2378 O O . GLN A 1 324 ? 67.431 -6.158 -33.626 1.00 63.38 324 GLN A O 1
ATOM 2383 N N . CYS A 1 325 ? 66.995 -5.204 -35.603 1.00 67.88 325 CYS A N 1
ATOM 2384 C CA . CYS A 1 325 ? 66.365 -4.019 -35.024 1.00 67.88 325 CYS A CA 1
ATOM 2385 C C . CYS A 1 325 ? 64.907 -4.327 -34.647 1.00 67.88 325 CYS A C 1
ATOM 2387 O O . CYS A 1 325 ? 64.222 -5.061 -35.357 1.00 67.88 325 CYS A O 1
ATOM 2389 N N . MET A 1 326 ? 64.431 -3.778 -33.526 1.00 63.12 326 MET A N 1
ATOM 2390 C CA . MET A 1 326 ? 63.050 -3.997 -33.075 1.00 63.12 326 MET A CA 1
ATOM 2391 C C . MET A 1 326 ? 62.042 -3.156 -33.876 1.00 63.12 326 MET A C 1
ATOM 2393 O O . MET A 1 326 ? 62.435 -2.301 -34.673 1.00 63.12 326 MET A O 1
ATOM 2397 N N . GLU A 1 327 ? 60.753 -3.439 -33.655 1.00 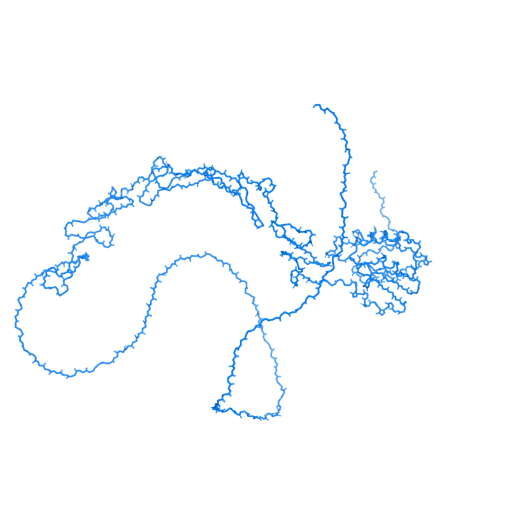60.47 327 GLU A N 1
ATOM 2398 C CA . GLU A 1 327 ? 59.596 -2.904 -34.385 1.00 60.47 327 GLU A CA 1
ATOM 2399 C C . GLU A 1 327 ? 59.682 -1.397 -34.679 1.00 60.47 327 GLU A C 1
ATOM 2401 O O . GLU A 1 327 ? 60.169 -0.599 -33.872 1.00 60.47 327 GLU A O 1
ATOM 2406 N N . ALA A 1 328 ? 59.211 -1.015 -35.868 1.00 66.06 328 ALA A N 1
ATOM 2407 C CA . ALA A 1 328 ? 59.279 0.356 -36.349 1.00 66.06 328 ALA A CA 1
ATOM 2408 C C . ALA A 1 328 ? 58.391 1.280 -35.501 1.00 66.06 328 ALA A C 1
ATOM 2410 O O . ALA A 1 328 ? 57.197 1.040 -35.337 1.00 66.06 328 ALA A O 1
ATOM 2411 N N . THR A 1 329 ? 58.973 2.366 -34.998 1.00 72.19 329 THR A N 1
ATOM 2412 C CA . THR A 1 329 ? 58.285 3.377 -34.179 1.00 72.19 329 THR A CA 1
ATOM 2413 C C . THR A 1 329 ? 58.384 4.742 -34.845 1.00 72.19 329 THR A C 1
ATOM 2415 O O . THR A 1 329 ? 59.330 5.000 -35.584 1.00 72.19 329 THR A O 1
ATOM 2418 N N . VAL A 1 330 ? 57.417 5.631 -34.628 1.00 80.94 330 VAL A N 1
ATOM 2419 C CA . VAL A 1 330 ? 57.421 6.953 -35.275 1.00 80.94 330 VAL A CA 1
ATOM 2420 C C . VAL A 1 330 ? 58.267 7.935 -34.463 1.00 80.94 330 VAL A C 1
ATOM 2422 O O . VAL A 1 330 ? 57.977 8.169 -33.290 1.00 80.94 330 VAL A O 1
ATOM 2425 N N . CYS A 1 331 ? 59.302 8.512 -35.084 1.00 75.81 331 CYS A N 1
ATOM 2426 C CA . CYS A 1 331 ? 60.187 9.492 -34.439 1.00 75.81 331 CYS A CA 1
ATOM 2427 C C . CYS A 1 331 ? 59.433 10.743 -33.942 1.00 75.81 331 CYS A C 1
ATOM 2429 O O . CYS A 1 331 ? 58.453 11.193 -34.555 1.00 75.81 331 CYS A O 1
ATOM 2431 N N . ALA A 1 332 ? 59.929 11.356 -32.862 1.00 69.94 332 ALA A N 1
ATOM 2432 C CA . ALA A 1 332 ? 59.373 12.603 -32.349 1.00 69.94 332 ALA A CA 1
ATOM 2433 C C . ALA A 1 332 ? 59.639 13.782 -33.316 1.00 69.94 332 ALA A C 1
ATOM 2435 O O . ALA A 1 332 ? 60.600 13.753 -34.092 1.00 69.94 332 ALA A O 1
ATOM 2436 N N . PRO A 1 333 ? 58.810 14.848 -33.303 1.00 65.19 333 PRO A N 1
ATOM 2437 C CA . PRO A 1 333 ? 58.991 15.991 -34.198 1.00 65.19 333 PRO A CA 1
ATOM 2438 C C . PRO A 1 333 ? 60.362 16.665 -34.017 1.00 65.19 333 PRO A C 1
ATOM 2440 O O . PRO A 1 333 ? 60.629 17.285 -32.990 1.00 65.19 333 PRO A O 1
ATOM 2443 N N . GLY A 1 334 ? 61.219 16.556 -35.036 1.00 62.75 334 GLY A N 1
ATOM 2444 C CA . GLY A 1 334 ? 62.580 17.107 -35.044 1.00 62.75 334 GLY A CA 1
ATOM 2445 C C . GLY A 1 334 ? 63.703 16.080 -34.853 1.00 62.75 334 GLY A C 1
ATOM 2446 O O . GLY A 1 334 ? 64.866 16.436 -35.031 1.00 62.75 334 GLY A O 1
ATOM 2447 N N . GLU A 1 335 ? 63.392 14.816 -34.553 1.00 61.34 335 GLU A N 1
ATOM 2448 C CA . GLU A 1 335 ? 64.390 13.742 -34.534 1.00 61.34 335 GLU A CA 1
ATOM 2449 C C . GLU A 1 335 ? 64.719 13.279 -35.961 1.00 61.34 335 GLU A C 1
ATOM 2451 O O . GLU A 1 335 ? 63.835 12.921 -36.741 1.00 61.34 335 GLU A O 1
ATOM 2456 N N . THR A 1 336 ? 66.007 13.268 -36.309 1.00 53.94 336 THR A N 1
ATOM 2457 C CA . THR A 1 336 ? 66.514 12.687 -37.557 1.00 53.94 336 THR A CA 1
ATOM 2458 C C . THR A 1 336 ? 67.208 11.357 -37.282 1.00 53.94 336 THR A C 1
ATOM 2460 O O . THR A 1 336 ? 67.924 11.195 -36.293 1.00 53.94 336 THR A O 1
ATOM 2463 N N . SER A 1 337 ? 67.020 10.388 -38.179 1.00 50.78 337 SER A N 1
ATOM 2464 C CA . SER A 1 337 ? 67.715 9.102 -38.118 1.00 50.78 337 SER A CA 1
ATOM 2465 C C . SER A 1 337 ? 69.230 9.307 -38.225 1.00 50.78 337 SER A C 1
ATOM 2467 O O . SER A 1 337 ? 69.709 9.883 -39.206 1.00 50.78 337 SER A O 1
ATOM 2469 N N . LEU A 1 338 ? 69.985 8.815 -37.239 1.00 48.38 338 LEU A N 1
ATOM 2470 C CA . LEU A 1 338 ? 71.446 8.906 -37.235 1.00 48.38 338 LEU A CA 1
ATOM 2471 C C . LEU A 1 338 ? 72.044 8.177 -38.456 1.00 48.38 338 LEU A C 1
ATOM 2473 O O . LEU A 1 338 ? 71.704 7.015 -38.690 1.00 48.38 338 LEU A O 1
ATOM 2477 N N . PRO A 1 339 ? 72.958 8.806 -39.219 1.00 43.16 339 PRO A N 1
ATOM 2478 C CA . PRO A 1 339 ? 73.633 8.139 -40.323 1.00 43.16 339 PRO A CA 1
ATOM 2479 C C . PRO A 1 339 ? 74.600 7.078 -39.783 1.00 43.16 339 PRO A C 1
ATOM 2481 O O . PRO A 1 339 ? 75.531 7.390 -39.040 1.00 43.16 339 PRO A O 1
ATOM 2484 N N . VAL A 1 340 ? 74.397 5.819 -40.177 1.00 43.69 340 VAL A N 1
ATOM 2485 C CA . VAL A 1 340 ? 75.274 4.706 -39.789 1.00 43.69 340 VAL A CA 1
ATOM 2486 C C . VAL A 1 340 ? 76.581 4.781 -40.578 1.00 43.69 340 VAL A C 1
ATOM 2488 O O . VAL A 1 340 ? 76.627 4.441 -41.760 1.00 43.69 340 VAL A O 1
ATOM 2491 N N . SER A 1 341 ? 77.659 5.208 -39.922 1.00 34.88 341 SER A N 1
ATOM 2492 C CA . SER A 1 341 ? 79.022 5.141 -40.451 1.00 34.88 341 SER A CA 1
ATOM 2493 C C . SER A 1 341 ? 79.752 3.900 -39.904 1.00 34.88 341 SER A C 1
ATOM 2495 O O . SER A 1 341 ? 79.836 3.725 -38.688 1.00 34.88 341 SER A O 1
ATOM 2497 N N . PRO A 1 342 ? 80.285 3.010 -40.765 1.00 42.66 342 PRO A N 1
ATOM 2498 C CA . PRO A 1 342 ? 80.985 1.813 -40.312 1.00 42.66 342 PRO A CA 1
ATOM 2499 C C . PRO A 1 342 ? 82.438 2.127 -39.930 1.00 42.66 342 PRO A C 1
ATOM 2501 O O . PRO A 1 342 ? 83.198 2.673 -40.730 1.00 42.66 342 PRO A O 1
ATOM 2504 N N . THR A 1 343 ? 82.854 1.704 -38.737 1.00 35.22 343 THR A N 1
ATOM 2505 C CA . THR A 1 343 ? 84.267 1.608 -38.345 1.00 35.22 343 THR A CA 1
ATOM 2506 C C . THR A 1 343 ? 84.651 0.134 -38.153 1.00 35.22 343 THR A C 1
ATOM 2508 O O . THR A 1 343 ? 83.896 -0.610 -37.524 1.00 35.22 343 THR A O 1
ATOM 2511 N N . PRO A 1 344 ? 85.794 -0.337 -38.691 1.00 42.03 344 PRO A N 1
ATOM 2512 C CA . PRO A 1 344 ? 86.246 -1.708 -38.455 1.00 42.03 344 PRO A CA 1
ATOM 2513 C C . PRO A 1 344 ? 86.626 -1.937 -36.987 1.00 42.03 344 PRO A C 1
ATOM 2515 O O . PRO A 1 344 ? 87.224 -1.065 -36.354 1.00 42.03 344 PRO A O 1
ATOM 2518 N N . LEU A 1 345 ? 86.338 -3.133 -36.465 1.00 44.69 345 LEU A N 1
ATOM 2519 C CA . LEU A 1 345 ? 86.986 -3.616 -35.245 1.00 44.69 345 LEU A CA 1
ATOM 2520 C C . LEU A 1 345 ? 88.453 -3.913 -35.547 1.00 44.69 345 LEU A C 1
ATOM 2522 O O . LEU A 1 345 ? 88.737 -4.584 -36.536 1.00 44.69 345 LEU A O 1
ATOM 2526 N N . ASP A 1 346 ? 89.351 -3.541 -34.635 1.00 35.53 346 ASP A N 1
ATOM 2527 C CA . ASP A 1 346 ? 90.646 -4.207 -34.540 1.00 35.53 346 ASP A CA 1
ATOM 2528 C C . ASP A 1 346 ? 91.247 -4.123 -33.122 1.00 35.53 346 ASP A C 1
ATOM 2530 O O . ASP A 1 346 ? 91.135 -3.103 -32.446 1.00 35.53 346 ASP A O 1
ATOM 2534 N N . ASN A 1 347 ? 91.912 -5.204 -32.705 1.00 34.31 347 ASN A N 1
ATOM 2535 C CA . ASN A 1 347 ? 92.821 -5.326 -31.549 1.00 34.31 347 ASN A CA 1
ATOM 2536 C C . ASN A 1 347 ? 92.321 -4.989 -30.115 1.00 34.31 347 ASN A C 1
ATOM 2538 O O . ASN A 1 347 ? 92.480 -3.883 -29.603 1.00 34.31 347 ASN A O 1
ATOM 2542 N N . ALA A 1 348 ? 91.932 -6.037 -29.376 1.00 37.50 348 ALA A N 1
ATOM 2543 C CA . ALA A 1 348 ? 92.282 -6.205 -27.951 1.00 37.50 348 ALA A CA 1
ATOM 2544 C C . ALA A 1 348 ? 93.491 -7.168 -27.873 1.00 37.50 348 ALA A C 1
ATOM 2546 O O . ALA A 1 348 ? 93.559 -8.050 -28.736 1.00 37.50 348 ALA A O 1
ATOM 2547 N N . PRO A 1 349 ? 94.447 -7.060 -26.914 1.00 41.16 349 PRO A N 1
ATOM 2548 C CA . PRO A 1 349 ? 94.233 -7.470 -25.503 1.00 41.16 349 PRO A CA 1
ATOM 2549 C C . PRO A 1 349 ? 95.181 -6.718 -24.502 1.00 41.16 349 PRO A C 1
ATOM 2551 O O . PRO A 1 349 ? 95.687 -5.658 -24.862 1.00 41.16 349 PRO A O 1
ATOM 2554 N N . PRO A 1 350 ? 95.565 -7.238 -23.306 1.00 48.66 350 PRO A N 1
ATOM 2555 C CA . PRO A 1 350 ? 94.825 -7.956 -22.254 1.00 48.66 350 PRO A CA 1
ATOM 2556 C C . PRO A 1 350 ? 94.880 -7.270 -20.854 1.00 48.66 350 PRO A C 1
ATOM 2558 O O . PRO A 1 350 ? 95.679 -6.383 -20.580 1.00 48.66 350 PRO A O 1
ATOM 2561 N N . SER A 1 351 ? 94.051 -7.786 -19.939 1.00 39.12 351 SER A N 1
ATOM 2562 C CA . SER A 1 351 ? 94.084 -7.726 -18.457 1.00 39.12 351 SER A CA 1
ATOM 2563 C C . SER A 1 351 ? 95.223 -7.016 -17.682 1.00 39.12 351 SER A C 1
ATOM 2565 O O . SER A 1 351 ? 96.385 -7.412 -17.769 1.00 39.12 351 SER A O 1
ATOM 2567 N N . MET A 1 352 ? 94.830 -6.210 -16.682 1.00 30.02 352 MET A N 1
ATOM 2568 C CA . MET A 1 352 ? 95.461 -6.164 -15.344 1.00 30.02 352 MET A CA 1
ATOM 2569 C C . MET A 1 352 ? 94.409 -5.915 -14.241 1.00 30.02 352 MET A C 1
ATOM 2571 O O . MET A 1 352 ? 93.286 -5.503 -14.524 1.00 30.02 352 MET A O 1
ATOM 2575 N N . SER A 1 353 ? 94.753 -6.218 -12.984 1.00 37.31 353 SER A N 1
ATOM 2576 C CA . SER A 1 353 ? 93.833 -6.295 -11.832 1.00 37.31 353 SER A CA 1
ATOM 2577 C C . SER A 1 353 ? 94.079 -5.225 -10.758 1.00 37.31 353 SER A C 1
ATOM 2579 O O . SER A 1 353 ? 95.233 -5.008 -10.394 1.00 37.31 353 SER A O 1
ATOM 2581 N N . ALA A 1 354 ? 93.024 -4.676 -10.138 1.00 31.20 354 ALA A N 1
ATOM 2582 C CA . ALA A 1 354 ? 93.120 -3.890 -8.896 1.00 31.20 354 ALA A CA 1
ATOM 2583 C C . ALA A 1 354 ? 91.812 -3.894 -8.065 1.00 31.20 354 ALA A C 1
ATOM 2585 O O . ALA A 1 354 ? 90.771 -4.358 -8.530 1.00 31.20 354 ALA A O 1
ATOM 2586 N N . ARG A 1 355 ? 91.885 -3.393 -6.819 1.00 31.22 355 ARG A N 1
ATOM 2587 C CA . ARG A 1 355 ? 90.800 -3.261 -5.817 1.00 31.22 355 ARG A CA 1
ATOM 2588 C C . ARG A 1 355 ? 91.057 -2.021 -4.928 1.00 31.22 355 ARG A C 1
ATOM 2590 O O . ARG A 1 355 ? 92.186 -1.547 -4.899 1.00 31.22 355 ARG A O 1
ATOM 2597 N N . TRP A 1 356 ? 90.123 -1.481 -4.137 1.00 28.06 356 TRP A N 1
ATOM 2598 C CA . TRP A 1 356 ? 88.746 -1.922 -3.838 1.00 28.06 356 TRP A CA 1
ATOM 2599 C C . TRP A 1 356 ? 87.701 -0.977 -4.480 1.00 28.06 356 TRP A C 1
ATOM 2601 O O . TRP A 1 356 ? 87.676 -0.978 -5.702 1.00 28.06 356 TRP A O 1
ATOM 2611 N N . THR A 1 357 ? 86.813 -0.193 -3.847 1.00 30.64 357 THR A N 1
ATOM 2612 C CA . THR A 1 357 ? 86.511 0.181 -2.438 1.00 30.64 357 THR A CA 1
ATOM 2613 C C . THR A 1 357 ? 84.997 0.095 -2.144 1.00 30.64 357 THR A C 1
ATOM 2615 O O . THR A 1 357 ? 84.221 -0.377 -2.969 1.00 30.64 357 THR A O 1
ATOM 2618 N N . MET A 1 358 ? 84.577 0.446 -0.923 1.00 32.41 358 MET A N 1
ATOM 2619 C CA . MET A 1 358 ? 83.201 0.299 -0.419 1.00 32.41 358 MET A CA 1
ATOM 2620 C C . MET A 1 358 ? 82.295 1.501 -0.742 1.00 32.41 358 MET A C 1
ATOM 2622 O O . MET A 1 358 ? 82.747 2.643 -0.722 1.00 32.41 358 MET A O 1
ATOM 2626 N N . GLY A 1 359 ? 80.992 1.242 -0.875 1.00 31.70 359 GLY A N 1
ATOM 2627 C CA . GLY A 1 359 ? 79.902 2.215 -0.730 1.00 31.70 359 GLY A CA 1
ATOM 2628 C C . GLY A 1 359 ? 78.636 1.480 -0.272 1.00 31.70 359 GLY A C 1
ATOM 2629 O O . GLY A 1 359 ? 78.347 0.408 -0.799 1.00 31.70 359 GLY A O 1
ATOM 2630 N N . VAL A 1 360 ? 77.927 1.980 0.750 1.00 35.44 360 VAL A N 1
ATOM 2631 C CA . VAL A 1 360 ? 76.854 1.227 1.437 1.00 35.44 360 VAL A CA 1
ATOM 2632 C C . VAL A 1 360 ? 75.626 2.099 1.708 1.00 35.44 360 VAL A C 1
ATOM 2634 O O . VAL A 1 360 ? 75.710 3.014 2.520 1.00 35.44 360 VAL A O 1
ATOM 2637 N N . ALA A 1 361 ? 74.500 1.767 1.068 1.00 30.58 361 ALA A N 1
ATOM 2638 C CA . ALA A 1 361 ? 73.101 2.033 1.458 1.00 30.58 361 ALA A CA 1
ATOM 2639 C C . ALA A 1 361 ? 72.177 1.645 0.280 1.00 30.58 361 ALA A C 1
ATOM 2641 O O . ALA A 1 361 ? 72.609 1.712 -0.865 1.00 30.58 361 ALA A O 1
ATOM 2642 N N . ALA A 1 362 ? 70.896 1.310 0.434 1.00 30.69 362 ALA A N 1
ATOM 2643 C CA . ALA A 1 362 ? 70.151 0.661 1.519 1.00 30.69 362 ALA A CA 1
ATOM 2644 C C . ALA A 1 362 ? 68.794 0.240 0.907 1.00 30.69 362 ALA A C 1
ATOM 2646 O O . ALA A 1 362 ? 68.187 1.031 0.187 1.00 30.69 362 ALA A O 1
ATOM 2647 N N . MET A 1 363 ? 68.305 -0.980 1.151 1.00 29.94 363 MET A N 1
ATOM 2648 C CA . MET A 1 363 ? 66.990 -1.397 0.640 1.00 29.94 363 MET A CA 1
ATOM 2649 C C . MET A 1 363 ? 65.851 -0.856 1.511 1.00 29.94 363 MET A C 1
ATOM 2651 O O . MET A 1 363 ? 65.859 -1.063 2.722 1.00 29.94 363 MET A O 1
ATOM 2655 N N . VAL A 1 364 ? 64.810 -0.312 0.878 1.00 30.64 364 VAL A N 1
ATOM 2656 C CA . VAL A 1 364 ? 63.439 -0.346 1.409 1.00 30.64 364 VAL A CA 1
ATOM 2657 C C . VAL A 1 364 ? 62.511 -0.803 0.286 1.00 30.64 364 VAL A C 1
ATOM 2659 O O . VAL A 1 364 ? 62.489 -0.215 -0.791 1.00 30.64 364 VAL A O 1
ATOM 2662 N N . VAL A 1 365 ? 61.757 -1.871 0.541 1.00 31.19 365 VAL A N 1
ATOM 2663 C CA . VAL A 1 365 ? 60.731 -2.401 -0.365 1.00 31.19 365 VAL A CA 1
ATOM 2664 C C . VAL A 1 365 ? 59.367 -1.907 0.099 1.00 31.19 365 VAL A C 1
ATOM 2666 O O . VAL A 1 365 ? 59.052 -2.003 1.283 1.00 31.19 365 VAL A O 1
ATOM 2669 N N . SER A 1 366 ? 58.520 -1.455 -0.825 1.00 31.91 366 SER A N 1
ATOM 2670 C CA . SER A 1 366 ? 57.061 -1.497 -0.659 1.00 31.91 366 SER A CA 1
ATOM 2671 C C . SER A 1 366 ? 56.364 -1.482 -2.014 1.00 31.91 366 SER A C 1
ATOM 2673 O O . SER A 1 366 ? 56.562 -0.584 -2.827 1.00 31.91 366 SER A O 1
ATOM 2675 N N . THR A 1 367 ? 55.549 -2.504 -2.255 1.00 32.09 367 THR A N 1
ATOM 2676 C CA . THR A 1 367 ? 54.714 -2.653 -3.449 1.00 32.09 367 THR A CA 1
ATOM 2677 C C .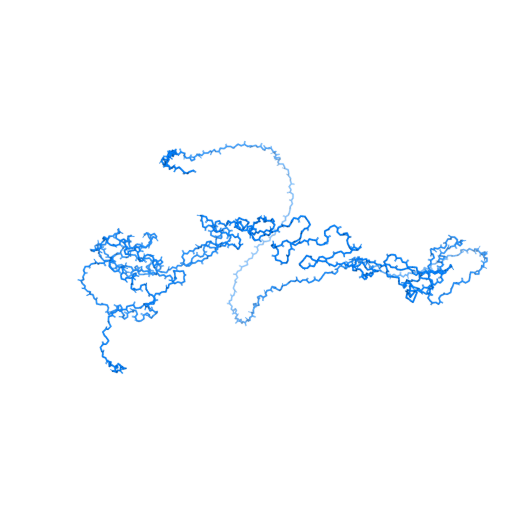 THR A 1 367 ? 53.447 -1.813 -3.341 1.00 32.09 367 THR A C 1
ATOM 2679 O O . THR A 1 367 ? 52.748 -1.897 -2.332 1.00 32.09 367 THR A O 1
ATOM 2682 N N . LEU A 1 368 ? 53.077 -1.108 -4.412 1.00 31.62 368 LEU A N 1
ATOM 2683 C CA . LEU A 1 368 ? 51.732 -0.557 -4.583 1.00 31.62 368 LEU A CA 1
ATOM 2684 C C . LEU A 1 368 ? 51.123 -1.068 -5.889 1.00 31.62 368 LEU A C 1
ATOM 2686 O O . LEU A 1 368 ? 51.452 -0.593 -6.972 1.00 31.62 368 LEU A O 1
ATOM 2690 N N . TRP A 1 369 ? 50.203 -2.024 -5.771 1.00 28.06 369 TRP A N 1
ATOM 2691 C CA . TRP A 1 369 ? 49.203 -2.265 -6.807 1.00 28.06 369 TRP A CA 1
ATOM 2692 C C . TRP A 1 369 ? 48.131 -1.173 -6.727 1.00 28.06 369 TRP A C 1
ATOM 2694 O O . TRP A 1 369 ? 47.613 -0.883 -5.648 1.00 28.06 369 TRP A O 1
ATOM 2704 N N . LYS A 1 370 ? 47.747 -0.618 -7.877 1.00 26.00 370 LYS A N 1
ATOM 2705 C CA . LYS A 1 370 ? 46.485 0.104 -8.057 1.00 26.00 370 LYS A CA 1
ATOM 2706 C C . LYS A 1 370 ? 45.899 -0.282 -9.407 1.00 26.00 370 LYS A C 1
ATOM 2708 O O . LYS A 1 370 ? 46.516 -0.039 -10.437 1.00 26.00 370 LYS A O 1
ATOM 2713 N N . VAL A 1 371 ? 44.713 -0.879 -9.376 1.00 30.98 371 VAL A N 1
ATOM 2714 C CA . VAL A 1 371 ? 43.922 -1.245 -10.554 1.00 30.98 371 VAL A CA 1
ATOM 2715 C C . VAL A 1 371 ? 42.610 -0.465 -10.501 1.00 30.98 371 VAL A C 1
ATOM 2717 O O . VAL A 1 371 ? 42.016 -0.341 -9.434 1.00 30.98 371 VAL A O 1
ATOM 2720 N N . SER A 1 372 ? 42.219 0.072 -11.657 1.00 30.30 372 SER A N 1
ATOM 2721 C CA . SER A 1 372 ? 40.898 0.582 -12.055 1.00 30.30 372 SER A CA 1
ATOM 2722 C C . SER A 1 372 ? 40.013 1.273 -11.006 1.00 30.30 372 SER A C 1
ATOM 2724 O O . SER A 1 372 ? 39.301 0.640 -10.230 1.00 30.30 372 SER A O 1
ATOM 2726 N N . THR A 1 373 ? 39.912 2.599 -11.117 1.00 29.86 373 THR A N 1
ATOM 2727 C CA . THR A 1 373 ? 38.748 3.354 -10.634 1.00 29.86 373 THR A CA 1
ATOM 2728 C C . THR A 1 373 ? 37.565 3.188 -11.589 1.00 29.86 373 THR A C 1
ATOM 2730 O O . THR A 1 373 ? 37.644 3.638 -12.731 1.00 29.86 373 THR A O 1
ATOM 2733 N N . VAL A 1 374 ? 36.445 2.644 -11.110 1.00 29.47 374 VAL A N 1
ATOM 2734 C CA . VAL A 1 374 ? 35.128 2.831 -11.745 1.00 29.47 374 VAL A CA 1
ATOM 2735 C C . VAL A 1 374 ? 34.405 3.957 -11.009 1.00 29.47 374 VAL A C 1
ATOM 2737 O O . VAL A 1 374 ? 34.365 3.965 -9.780 1.00 29.47 374 VAL A O 1
ATOM 2740 N N . HIS A 1 375 ? 33.853 4.919 -11.749 1.00 28.22 375 HIS A N 1
ATOM 2741 C CA . HIS A 1 375 ? 33.006 5.965 -11.179 1.00 28.22 375 HIS A CA 1
ATOM 2742 C C . HIS A 1 375 ? 31.554 5.487 -11.109 1.00 28.22 375 HIS A C 1
ATOM 2744 O O . HIS A 1 375 ? 30.964 5.156 -12.132 1.00 28.22 375 HIS A O 1
ATOM 2750 N N . ALA A 1 376 ? 30.962 5.548 -9.918 1.00 28.17 376 ALA A N 1
ATOM 2751 C CA . ALA A 1 376 ? 29.518 5.574 -9.725 1.00 28.17 376 ALA A CA 1
ATOM 2752 C C . ALA A 1 376 ? 29.193 6.706 -8.740 1.00 28.17 376 ALA A C 1
ATOM 2754 O O . ALA A 1 376 ? 29.857 6.859 -7.713 1.00 28.17 376 ALA A O 1
ATOM 2755 N N . ARG A 1 377 ? 28.212 7.539 -9.088 1.00 27.06 377 ARG A N 1
ATOM 2756 C CA . ARG A 1 377 ? 27.688 8.615 -8.236 1.00 27.06 377 ARG A CA 1
ATOM 2757 C C . ARG A 1 377 ? 26.471 8.106 -7.446 1.00 27.06 377 ARG A C 1
ATOM 2759 O O . ARG A 1 377 ? 25.810 7.200 -7.927 1.00 27.06 377 ARG A O 1
ATOM 2766 N N . GLN A 1 378 ? 26.216 8.748 -6.299 1.00 26.08 378 GLN A N 1
ATOM 2767 C CA . GLN A 1 378 ? 24.916 9.273 -5.819 1.00 26.08 378 GLN A CA 1
ATOM 2768 C C . GLN A 1 378 ? 23.634 8.409 -5.940 1.00 26.08 378 GLN A C 1
ATOM 2770 O O . GLN A 1 378 ? 23.358 7.832 -6.978 1.00 26.08 378 GLN A O 1
ATOM 2775 N N . ASP A 1 379 ? 22.738 8.339 -4.950 1.00 25.53 379 ASP A N 1
ATOM 2776 C CA . ASP A 1 379 ? 22.576 9.076 -3.678 1.00 25.53 379 ASP A CA 1
ATOM 2777 C C . ASP A 1 379 ? 22.035 8.135 -2.580 1.00 25.53 379 ASP A C 1
ATOM 2779 O O . ASP A 1 379 ? 21.472 7.090 -2.905 1.00 25.53 379 ASP A O 1
ATOM 2783 N N . SER A 1 380 ? 22.116 8.528 -1.294 1.00 26.59 380 SER A N 1
ATOM 2784 C CA . SER A 1 380 ? 20.976 8.415 -0.348 1.00 26.59 380 SER A CA 1
ATOM 2785 C C . SER A 1 380 ? 21.260 8.880 1.091 1.00 26.59 380 SER A C 1
ATOM 2787 O O . SER A 1 380 ? 22.176 8.404 1.753 1.00 26.59 380 SER A O 1
ATOM 2789 N N . TYR A 1 381 ? 20.363 9.746 1.571 1.00 29.00 381 TYR A N 1
ATOM 2790 C CA . TYR A 1 381 ? 19.825 9.887 2.935 1.00 29.00 381 TYR A CA 1
ATOM 2791 C C . TYR A 1 381 ? 20.738 9.891 4.179 1.00 29.00 381 TYR A C 1
ATOM 2793 O O . TYR A 1 381 ? 21.310 8.896 4.623 1.00 29.00 381 TYR A O 1
ATOM 2801 N N . SER A 1 382 ? 20.705 11.042 4.855 1.00 27.67 382 SER A N 1
ATOM 2802 C CA . SER A 1 382 ? 21.209 11.277 6.207 1.00 27.67 382 SER A CA 1
ATOM 2803 C C . SER A 1 382 ? 20.385 10.559 7.288 1.00 27.67 382 SER A C 1
ATOM 2805 O O . SER A 1 382 ? 19.156 10.562 7.268 1.00 27.67 382 SER A O 1
ATOM 2807 N N . LYS A 1 383 ? 21.070 10.016 8.304 1.00 26.73 383 LYS A N 1
ATOM 2808 C CA . LYS A 1 383 ? 20.456 9.608 9.581 1.00 26.73 383 LYS A CA 1
ATOM 2809 C C . LYS A 1 383 ? 20.597 10.736 10.617 1.00 26.73 383 LYS A C 1
ATOM 2811 O O . LYS A 1 383 ? 21.627 11.414 10.609 1.00 26.73 383 LYS A O 1
ATOM 2816 N N . PRO A 1 384 ? 19.617 10.950 11.514 1.00 26.69 384 PRO A N 1
ATOM 2817 C CA . PRO A 1 384 ? 19.701 11.984 12.543 1.00 26.69 384 PRO A CA 1
ATOM 2818 C C . PRO A 1 384 ? 20.650 11.579 13.683 1.00 26.69 384 PRO A C 1
ATOM 2820 O O . PRO A 1 384 ? 20.544 10.488 14.241 1.00 26.69 384 PRO A O 1
ATOM 2823 N N . THR A 1 385 ? 21.550 12.484 14.071 1.00 26.58 385 THR A N 1
ATOM 2824 C CA . THR A 1 385 ? 22.486 12.283 15.191 1.00 26.58 385 THR A CA 1
ATOM 2825 C C . THR A 1 385 ? 21.948 12.947 16.458 1.00 26.58 385 THR A C 1
ATOM 2827 O O . THR A 1 385 ? 21.905 14.174 16.543 1.00 26.58 385 THR A O 1
ATOM 2830 N N . CYS A 1 386 ? 21.567 12.163 17.471 1.00 25.14 386 CYS A N 1
ATOM 2831 C CA . CYS A 1 386 ? 21.135 12.707 18.762 1.00 25.14 386 CYS A CA 1
ATOM 2832 C C . CYS A 1 386 ? 22.307 13.350 19.524 1.00 25.14 386 CYS A C 1
ATOM 2834 O O . CYS A 1 386 ? 23.260 12.677 19.918 1.00 25.14 386 CYS A O 1
ATOM 2836 N N . LEU A 1 387 ? 22.217 14.661 19.764 1.00 23.05 387 LEU A N 1
ATOM 2837 C CA . LEU A 1 387 ? 23.248 15.448 20.438 1.00 23.05 387 LEU A CA 1
ATOM 2838 C C . LEU A 1 387 ? 23.019 15.479 21.962 1.00 23.05 387 LEU A C 1
ATOM 2840 O O . LEU A 1 387 ? 22.231 16.281 22.460 1.00 23.05 387 LEU A O 1
ATOM 2844 N N . LEU A 1 388 ? 23.720 14.632 22.722 1.00 23.00 388 LEU A N 1
ATOM 2845 C CA . LEU A 1 388 ? 23.683 14.669 24.192 1.00 23.00 388 LEU A CA 1
ATOM 2846 C C . LEU A 1 388 ? 24.714 15.659 24.756 1.00 23.00 388 LEU A C 1
ATOM 2848 O O . LEU A 1 388 ? 25.890 15.340 24.931 1.00 23.00 388 LEU A O 1
ATOM 2852 N N . VAL A 1 389 ? 24.251 16.872 25.063 1.00 23.20 389 VAL A N 1
ATOM 2853 C CA . VAL A 1 389 ? 25.052 17.908 25.733 1.00 23.20 389 VAL A CA 1
ATOM 2854 C C . VAL A 1 389 ? 25.274 17.534 27.201 1.00 23.20 389 VAL A C 1
ATOM 2856 O O . VAL A 1 389 ? 24.327 17.270 27.938 1.00 23.20 389 VAL A O 1
ATOM 2859 N N . LYS A 1 390 ? 26.534 17.562 27.646 1.00 21.56 390 LYS A N 1
ATOM 2860 C CA . LYS A 1 390 ? 26.939 17.317 29.037 1.00 21.56 390 LYS A CA 1
ATOM 2861 C C . LYS A 1 390 ? 27.687 18.535 29.576 1.00 21.56 390 LYS A C 1
ATOM 2863 O O . LYS A 1 390 ? 28.683 18.940 28.983 1.00 21.56 390 LYS A O 1
ATOM 2868 N N . MET A 1 391 ? 27.253 19.078 30.715 1.00 22.42 391 MET A N 1
ATOM 2869 C CA . MET A 1 391 ? 28.009 20.079 31.483 1.00 22.42 391 MET A CA 1
ATOM 2870 C C . MET A 1 391 ? 28.151 19.668 32.964 1.00 22.42 391 MET A C 1
ATOM 2872 O O . MET A 1 391 ? 27.340 18.863 33.427 1.00 22.42 391 MET A O 1
ATOM 2876 N N . PRO A 1 392 ? 29.185 20.142 33.698 1.00 30.80 392 PRO A N 1
ATOM 2877 C CA . PRO A 1 392 ? 29.559 19.578 35.000 1.00 30.80 392 PRO A CA 1
ATOM 2878 C C . PRO A 1 392 ? 29.525 20.566 36.187 1.00 30.80 392 PRO A C 1
ATOM 2880 O O . PRO A 1 392 ? 29.770 21.755 36.015 1.00 30.80 392 PRO A O 1
ATOM 2883 N N . THR A 1 393 ? 29.387 20.026 37.403 1.00 26.70 393 THR A N 1
ATOM 2884 C CA . THR A 1 393 ? 29.954 20.522 38.685 1.00 26.70 393 THR A CA 1
ATOM 2885 C C . THR A 1 393 ? 29.838 19.367 39.705 1.00 26.70 393 THR A C 1
ATOM 2887 O O . THR A 1 393 ? 28.816 18.694 39.746 1.00 26.70 393 THR A O 1
ATOM 2890 N N . ASN A 1 394 ? 30.901 18.881 40.358 1.00 25.69 394 ASN A N 1
ATOM 2891 C CA . ASN A 1 394 ? 31.777 19.455 41.401 1.00 25.69 394 ASN A CA 1
ATOM 2892 C C . ASN A 1 394 ? 31.235 19.313 42.843 1.00 25.69 394 ASN A C 1
ATOM 2894 O O . ASN A 1 394 ? 30.563 20.207 43.346 1.00 25.69 394 ASN A O 1
ATOM 2898 N N . ALA A 1 395 ? 31.644 18.239 43.531 1.00 24.66 395 ALA A N 1
ATOM 2899 C CA . ALA A 1 395 ? 31.742 18.126 44.995 1.00 24.66 395 ALA A CA 1
ATOM 2900 C C . ALA A 1 395 ? 32.804 17.056 45.354 1.00 24.66 395 ALA A C 1
ATOM 2902 O O . ALA A 1 395 ? 33.074 16.182 44.529 1.00 24.66 395 ALA A O 1
ATOM 2903 N N . TRP A 1 396 ? 33.440 17.133 46.531 1.00 22.69 396 TRP A N 1
ATOM 2904 C CA . TRP A 1 396 ? 34.581 16.278 46.928 1.00 22.69 396 TRP A CA 1
ATOM 2905 C C . TRP A 1 396 ? 34.348 15.488 48.240 1.00 22.69 396 TRP A C 1
ATOM 2907 O O . TRP A 1 396 ? 33.510 15.842 49.063 1.00 22.69 396 TRP A O 1
ATOM 2917 N N . THR A 1 397 ? 35.154 14.427 48.379 1.00 23.98 397 THR A N 1
ATOM 2918 C CA . THR A 1 397 ? 35.552 13.584 49.543 1.00 23.98 397 THR A CA 1
ATOM 2919 C C . THR A 1 397 ? 35.587 14.259 50.931 1.00 23.98 397 THR A C 1
ATOM 2921 O O . THR A 1 397 ? 35.808 15.470 50.963 1.00 23.98 397 THR A O 1
ATOM 2924 N N . PRO A 1 398 ? 35.491 13.529 52.081 1.00 37.56 398 PRO A N 1
ATOM 2925 C CA . PRO A 1 398 ? 36.240 12.289 52.425 1.00 37.56 398 PRO A CA 1
ATOM 2926 C C . PRO A 1 398 ? 35.369 11.169 53.076 1.00 37.56 398 PRO A C 1
ATOM 2928 O O . PRO A 1 398 ? 34.151 11.263 53.017 1.00 37.56 398 PRO A O 1
ATOM 2931 N N . CYS A 1 399 ? 35.861 10.054 53.654 1.00 20.31 399 CYS A N 1
ATOM 2932 C CA . CYS A 1 399 ? 37.219 9.611 54.043 1.00 20.31 399 CYS A CA 1
ATOM 2933 C C . CYS A 1 399 ? 37.384 8.065 53.956 1.00 20.31 399 CYS A C 1
ATOM 2935 O O . CYS A 1 399 ? 36.410 7.370 53.682 1.00 20.31 399 CYS A O 1
ATOM 2937 N N . VAL A 1 400 ? 38.591 7.516 54.193 1.00 26.88 400 VAL A N 1
ATOM 2938 C CA . VAL A 1 400 ? 38.933 6.085 53.978 1.00 26.88 400 VAL A CA 1
ATOM 2939 C C . VAL A 1 400 ? 39.904 5.516 55.037 1.00 26.88 400 VAL A C 1
ATOM 2941 O O . VAL A 1 400 ? 41.001 6.053 55.187 1.00 26.88 400 VAL A O 1
ATOM 2944 N N . PRO A 1 401 ? 39.560 4.390 55.701 1.00 39.44 401 PRO A N 1
ATOM 2945 C CA . PRO A 1 401 ? 40.501 3.470 56.350 1.00 39.44 401 PRO A CA 1
ATOM 2946 C C . PRO A 1 401 ? 40.572 2.091 55.630 1.00 39.44 401 PRO A C 1
ATOM 2948 O O . PRO A 1 401 ? 40.354 2.010 54.423 1.00 39.44 401 PRO A O 1
ATOM 2951 N N . THR A 1 402 ? 40.997 1.019 56.314 1.00 30.80 402 THR A N 1
ATOM 2952 C CA . THR A 1 402 ? 41.847 -0.052 55.728 1.00 30.80 402 THR A CA 1
ATOM 2953 C C . THR A 1 402 ? 41.523 -1.457 56.297 1.00 30.80 402 THR A C 1
ATOM 2955 O O . THR A 1 402 ? 40.844 -1.540 57.313 1.00 30.80 402 THR A O 1
ATOM 2958 N N . HIS A 1 403 ? 41.876 -2.634 55.741 1.00 29.08 403 HIS A N 1
ATOM 2959 C CA . HIS A 1 403 ? 43.068 -3.187 55.043 1.00 29.08 403 HIS A CA 1
ATOM 2960 C C . HIS A 1 403 ? 42.623 -4.332 54.068 1.00 29.08 403 HIS A C 1
ATOM 2962 O O . HIS A 1 403 ? 41.535 -4.863 54.254 1.00 29.08 403 HIS A O 1
ATOM 2968 N N . ALA A 1 404 ? 43.270 -4.709 52.945 1.00 30.38 404 ALA A N 1
ATOM 2969 C CA . ALA A 1 404 ? 44.619 -5.286 52.706 1.00 30.38 404 ALA A CA 1
ATOM 2970 C C . ALA A 1 404 ? 44.847 -6.684 53.369 1.00 30.38 404 ALA A C 1
ATOM 2972 O O . ALA A 1 404 ? 44.536 -6.827 54.542 1.00 30.38 404 ALA A O 1
ATOM 2973 N N . SER A 1 405 ? 45.424 -7.740 52.749 1.00 29.53 405 SER A N 1
ATOM 2974 C CA . SER A 1 405 ? 45.941 -7.993 51.373 1.00 29.53 405 SER A CA 1
ATOM 2975 C C . SER A 1 405 ? 46.277 -9.507 51.157 1.00 29.53 405 SER A C 1
ATOM 2977 O O . SER A 1 405 ? 46.093 -10.303 52.072 1.00 29.53 405 SER A O 1
ATOM 2979 N N . THR A 1 406 ? 46.894 -9.867 50.010 1.00 28.98 406 THR A N 1
ATOM 2980 C CA . THR A 1 406 ? 47.573 -11.148 49.625 1.00 28.98 406 THR A CA 1
ATOM 2981 C C . THR A 1 406 ? 46.693 -12.332 49.172 1.00 28.98 406 THR A C 1
ATOM 2983 O O . THR A 1 406 ? 45.598 -12.496 49.688 1.00 28.98 406 THR A O 1
ATOM 2986 N N . ARG A 1 407 ? 47.090 -13.222 48.234 1.00 29.11 407 ARG A N 1
ATOM 2987 C CA . ARG A 1 407 ? 48.177 -13.319 47.201 1.00 29.11 407 ARG A CA 1
ATOM 2988 C C . ARG A 1 407 ? 47.697 -14.371 46.148 1.00 29.11 407 ARG A C 1
ATOM 2990 O O . ARG A 1 407 ? 46.923 -15.244 46.510 1.00 29.11 407 ARG A O 1
ATOM 2997 N N . GLN A 1 408 ? 47.911 -14.261 44.826 1.00 30.72 408 GLN A N 1
ATOM 2998 C CA . GLN A 1 408 ? 49.117 -14.627 44.034 1.00 30.72 408 GLN A CA 1
ATOM 2999 C C . GLN A 1 408 ? 49.769 -15.988 44.401 1.00 30.72 408 GLN A C 1
ATOM 3001 O O . GLN A 1 408 ? 49.978 -16.252 45.575 1.00 30.72 408 GLN A O 1
ATOM 3006 N N . ALA A 1 409 ? 50.189 -16.868 43.478 1.00 31.02 409 ALA A N 1
ATOM 3007 C CA . ALA A 1 409 ? 50.127 -16.893 42.005 1.00 31.02 409 ALA A CA 1
ATOM 3008 C C . ALA A 1 409 ? 50.219 -18.360 41.486 1.00 31.02 409 ALA A C 1
ATOM 3010 O O . ALA A 1 409 ? 50.262 -19.292 42.284 1.00 31.02 409 ALA A O 1
ATOM 3011 N N . ALA A 1 410 ? 50.228 -18.569 40.164 1.00 32.06 410 ALA A N 1
ATOM 3012 C CA . ALA A 1 410 ? 50.204 -19.893 39.519 1.00 32.06 410 ALA A CA 1
ATOM 3013 C C . ALA A 1 410 ? 51.593 -20.536 39.301 1.00 32.06 410 ALA A C 1
ATOM 3015 O O . ALA A 1 410 ? 52.591 -19.825 39.201 1.00 32.06 410 ALA A O 1
ATOM 3016 N N . THR A 1 411 ? 51.616 -21.858 39.067 1.00 28.39 411 THR A N 1
ATOM 3017 C CA . THR A 1 411 ? 52.647 -22.552 38.259 1.00 28.39 411 THR A CA 1
ATOM 3018 C C . THR A 1 411 ? 52.116 -23.869 37.664 1.00 28.39 411 THR A C 1
ATOM 3020 O O . THR A 1 411 ? 50.940 -24.193 37.825 1.00 28.39 411 THR A O 1
ATOM 3023 N N . SER A 1 412 ? 52.933 -24.569 36.869 1.00 29.03 412 SER A N 1
ATOM 3024 C CA . SER A 1 412 ? 52.488 -25.397 35.740 1.00 29.03 412 SER A CA 1
ATOM 3025 C C . SER A 1 412 ? 52.887 -26.886 35.763 1.00 29.03 412 SER A C 1
ATOM 3027 O O . SER A 1 412 ? 53.866 -27.282 36.388 1.00 29.03 412 SER A O 1
ATOM 3029 N N . ALA A 1 413 ? 52.192 -27.638 34.894 1.00 29.11 413 ALA A N 1
ATOM 3030 C CA . ALA A 1 413 ? 52.680 -28.774 34.095 1.00 29.11 413 ALA A CA 1
ATOM 3031 C C . ALA A 1 413 ? 52.583 -30.229 34.621 1.00 29.11 413 ALA A C 1
ATOM 3033 O O . ALA A 1 413 ? 52.534 -30.529 35.808 1.00 29.11 413 ALA A O 1
ATOM 3034 N N . SER A 1 414 ? 52.636 -31.131 33.629 1.00 28.11 414 SER A N 1
ATOM 3035 C CA . SER A 1 414 ? 52.654 -32.605 33.659 1.00 28.11 414 SER A CA 1
ATOM 3036 C C . SER A 1 414 ? 51.336 -33.354 33.950 1.00 28.11 414 SER A C 1
ATOM 3038 O O . SER A 1 414 ? 50.705 -33.225 34.990 1.00 28.11 414 SER A O 1
ATOM 3040 N N . ALA A 1 415 ? 50.972 -34.210 32.992 1.00 31.94 415 ALA A N 1
ATOM 3041 C CA . ALA A 1 415 ? 50.128 -35.401 33.142 1.00 31.94 415 ALA A CA 1
ATOM 3042 C C . ALA A 1 415 ? 50.993 -36.620 32.731 1.00 31.94 415 ALA A C 1
ATOM 3044 O O . ALA A 1 415 ? 52.082 -36.396 32.182 1.00 31.94 415 ALA A O 1
ATOM 3045 N N . PRO A 1 416 ? 50.566 -37.894 32.910 1.00 46.72 416 PRO A N 1
ATOM 3046 C CA . PRO A 1 416 ? 49.764 -38.496 31.826 1.00 46.72 416 PRO A CA 1
ATOM 3047 C C . PRO A 1 416 ? 48.870 -39.726 32.182 1.00 46.72 416 PRO A C 1
ATOM 3049 O O . PRO A 1 416 ? 48.949 -40.295 33.263 1.00 46.72 416 PRO A O 1
ATOM 3052 N N . ARG A 1 417 ? 48.169 -40.221 31.140 1.00 32.47 417 ARG A N 1
ATOM 3053 C CA . ARG A 1 417 ? 47.651 -41.599 30.885 1.00 32.47 417 ARG A CA 1
ATOM 3054 C C . ARG A 1 417 ? 46.281 -42.060 31.437 1.00 32.47 417 ARG A C 1
ATOM 3056 O O . ARG A 1 417 ? 46.152 -42.448 32.586 1.00 32.47 417 ARG A O 1
ATOM 3063 N N . ASN A 1 418 ? 45.408 -42.318 30.448 1.00 28.45 418 ASN A N 1
ATOM 3064 C CA . ASN A 1 418 ? 44.453 -43.440 30.315 1.00 28.45 418 ASN A CA 1
ATOM 3065 C C . ASN A 1 418 ? 43.151 -43.423 31.166 1.00 28.45 418 ASN A C 1
ATOM 3067 O O . ASN A 1 418 ? 43.151 -42.975 32.299 1.00 28.45 418 ASN A O 1
ATOM 3071 N N . THR A 1 419 ? 41.989 -43.893 30.666 1.00 29.42 419 THR A N 1
ATOM 3072 C CA . THR A 1 419 ? 41.736 -44.702 29.443 1.00 29.42 419 THR A CA 1
ATOM 3073 C C . THR A 1 419 ? 40.378 -44.417 28.762 1.00 29.42 419 THR A C 1
ATOM 3075 O O . THR A 1 419 ? 39.373 -44.299 29.443 1.00 29.42 419 THR A O 1
ATOM 3078 N N . ARG A 1 420 ? 40.373 -44.412 27.414 1.00 26.94 420 ARG A N 1
ATOM 3079 C CA . ARG A 1 420 ? 39.288 -44.741 26.442 1.00 26.94 420 ARG A CA 1
ATOM 3080 C C . ARG A 1 420 ? 37.800 -44.453 26.758 1.00 26.94 420 ARG A C 1
ATOM 3082 O O . ARG A 1 420 ? 37.192 -45.102 27.597 1.00 26.94 420 ARG A O 1
ATOM 3089 N N . CYS A 1 421 ? 37.163 -43.716 25.841 1.00 26.73 421 CYS A N 1
ATOM 3090 C CA . CYS A 1 421 ? 35.761 -43.938 25.438 1.00 26.73 421 CYS A CA 1
ATOM 3091 C C . CYS A 1 421 ? 35.662 -44.984 24.301 1.00 26.73 421 CYS A C 1
ATOM 3093 O O . CYS A 1 421 ? 36.650 -45.209 23.593 1.00 26.73 421 CYS A O 1
ATOM 3095 N N . PRO A 1 422 ? 34.460 -45.530 24.041 1.00 38.72 422 PRO A N 1
ATOM 3096 C CA . PRO A 1 422 ? 33.996 -45.786 22.671 1.00 38.72 422 PRO A CA 1
ATOM 3097 C C . PRO A 1 422 ? 32.592 -45.198 22.366 1.00 38.72 422 PRO A C 1
ATOM 3099 O O . PRO A 1 422 ? 31.880 -44.738 23.253 1.00 38.72 422 PRO A O 1
ATOM 3102 N N . ARG A 1 423 ? 32.212 -45.205 21.077 1.00 32.84 423 ARG A N 1
ATOM 3103 C CA . ARG A 1 423 ? 30.865 -44.888 20.521 1.00 32.84 423 ARG A CA 1
ATOM 3104 C C . ARG A 1 423 ? 29.912 -46.116 20.716 1.00 32.84 423 ARG A C 1
ATOM 3106 O O . ARG A 1 423 ? 30.401 -47.129 21.201 1.00 32.84 423 ARG A O 1
ATOM 3113 N N . THR A 1 424 ? 28.598 -46.173 20.419 1.00 30.45 424 THR A N 1
ATOM 3114 C CA . THR A 1 424 ? 27.722 -45.561 19.378 1.00 30.45 424 THR A CA 1
ATOM 3115 C C . THR A 1 424 ? 26.209 -45.607 19.729 1.00 30.45 424 THR A C 1
ATOM 3117 O O . THR A 1 424 ? 25.747 -46.602 20.269 1.00 30.45 424 THR A O 1
ATOM 3120 N N . VAL A 1 425 ? 25.447 -44.587 19.289 1.00 32.06 425 VAL A N 1
ATOM 3121 C CA . VAL A 1 425 ? 24.100 -44.594 18.629 1.00 32.06 425 VAL A CA 1
ATOM 3122 C C . VAL A 1 425 ? 23.051 -45.695 18.956 1.00 32.06 425 VAL A C 1
ATOM 3124 O O . VAL A 1 425 ? 23.268 -46.839 18.565 1.00 32.06 425 VAL A O 1
ATOM 3127 N N . SER A 1 426 ? 21.832 -45.322 19.427 1.00 27.66 426 SER A N 1
ATOM 3128 C CA . SER A 1 426 ? 20.510 -45.708 18.820 1.00 27.66 426 SER A CA 1
ATOM 3129 C C . SER A 1 426 ? 19.219 -45.244 19.555 1.00 27.66 426 SER A C 1
ATOM 3131 O O . SER A 1 426 ? 19.224 -44.972 20.748 1.00 27.66 426 SER A O 1
ATOM 3133 N N . ARG A 1 427 ? 18.109 -45.178 18.788 1.00 29.11 427 ARG A N 1
ATOM 3134 C CA . ARG A 1 427 ? 16.696 -44.810 19.110 1.00 29.11 427 ARG A CA 1
ATOM 3135 C C . ARG A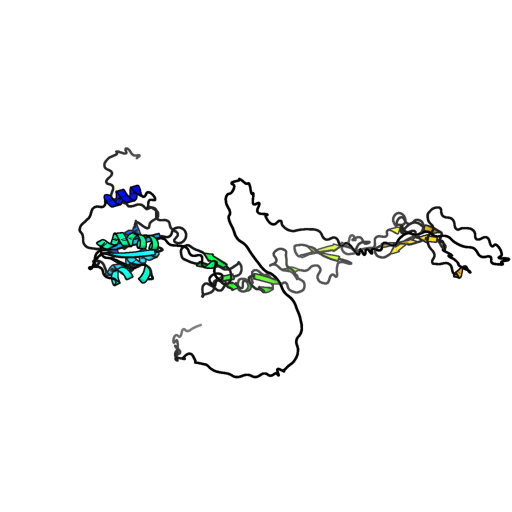 1 427 ? 15.956 -45.688 20.152 1.00 29.11 427 ARG A C 1
ATOM 3137 O O . ARG A 1 427 ? 16.123 -46.900 20.101 1.00 29.11 427 ARG A O 1
ATOM 3144 N N . ALA A 1 428 ? 14.973 -45.100 20.870 1.00 29.39 428 ALA A N 1
ATOM 3145 C CA . ALA A 1 428 ? 13.575 -45.587 21.103 1.00 29.39 428 ALA A CA 1
ATOM 3146 C C . ALA A 1 428 ? 12.804 -44.615 22.054 1.00 29.39 428 ALA A C 1
ATOM 3148 O O . ALA A 1 428 ? 13.325 -44.284 23.109 1.00 29.39 428 ALA A O 1
ATOM 3149 N N . HIS A 1 429 ? 11.707 -43.943 21.663 1.00 29.09 429 HIS A N 1
ATOM 3150 C CA . HIS A 1 429 ? 10.274 -44.349 21.668 1.00 29.09 429 HIS A CA 1
ATOM 3151 C C . HIS A 1 429 ? 9.557 -44.491 23.036 1.00 29.09 429 HIS A C 1
ATOM 3153 O O . HIS A 1 429 ? 9.748 -45.494 23.706 1.00 29.09 429 HIS A O 1
ATOM 3159 N N . PHE A 1 430 ? 8.632 -43.560 23.344 1.00 27.20 430 PHE A N 1
ATOM 3160 C CA . PHE A 1 430 ? 7.380 -43.673 24.148 1.00 27.20 430 PHE A CA 1
ATOM 3161 C C . PHE A 1 430 ? 6.653 -42.296 24.101 1.00 27.20 430 PHE A C 1
ATOM 3163 O O . PHE A 1 430 ? 7.322 -41.296 23.867 1.00 27.20 430 PHE A O 1
ATOM 3170 N N . ALA A 1 431 ? 5.357 -42.119 24.402 1.00 28.77 431 ALA A N 1
ATOM 3171 C CA . ALA A 1 431 ? 4.139 -42.599 23.720 1.00 28.77 431 ALA A CA 1
ATOM 3172 C C . ALA A 1 431 ? 2.991 -41.563 23.947 1.00 28.77 431 ALA A C 1
ATOM 3174 O O . ALA A 1 431 ? 3.158 -40.632 24.729 1.00 28.77 431 ALA A O 1
ATOM 3175 N N . LEU A 1 432 ? 1.846 -41.696 23.261 1.00 33.16 432 LEU A N 1
ATOM 3176 C CA . LEU A 1 432 ? 0.714 -40.736 23.291 1.00 33.16 432 LEU A CA 1
ATOM 3177 C C . LEU A 1 432 ? -0.161 -40.821 24.566 1.00 33.16 432 LEU A C 1
ATOM 3179 O O . LEU A 1 432 ? -0.153 -41.841 25.257 1.00 33.16 432 LEU A O 1
ATOM 3183 N N . PRO A 1 433 ? -1.037 -39.821 24.792 1.00 34.38 433 PRO A N 1
ATOM 3184 C CA . PRO A 1 433 ? -2.477 -40.098 24.645 1.00 34.38 433 PRO A CA 1
ATOM 3185 C C . PRO A 1 433 ? -3.190 -39.215 23.595 1.00 34.38 433 PRO A C 1
ATOM 3187 O O . PRO A 1 433 ? -2.612 -38.292 23.029 1.00 34.38 433 PRO A O 1
ATOM 3190 N N . LYS A 1 434 ? -4.447 -39.561 23.281 1.00 30.23 434 LYS A N 1
ATOM 3191 C CA . LYS A 1 434 ? -5.248 -39.024 22.160 1.00 30.23 434 LYS A CA 1
ATOM 3192 C C . LYS A 1 434 ? -6.323 -38.027 22.633 1.00 30.23 434 LYS A C 1
ATOM 3194 O O . LYS A 1 434 ? -6.857 -38.235 23.723 1.00 30.23 434 LYS A O 1
ATOM 3199 N N . PRO A 1 435 ? -6.761 -37.067 21.795 1.00 28.44 435 PRO A N 1
ATOM 3200 C CA . PRO A 1 435 ? -8.066 -36.426 21.951 1.00 28.44 435 PRO A CA 1
ATOM 3201 C C . PRO A 1 435 ? -9.215 -37.383 21.569 1.00 28.44 435 PRO A C 1
ATOM 3203 O O . PRO A 1 435 ? -9.022 -38.366 20.848 1.00 28.44 435 PRO A O 1
ATOM 3206 N N . ILE A 1 436 ? -10.422 -37.089 22.059 1.00 30.12 436 ILE A N 1
ATOM 3207 C CA . ILE A 1 436 ? -11.641 -37.887 21.848 1.00 30.12 436 ILE A CA 1
ATOM 3208 C C . ILE A 1 436 ? -12.434 -37.320 20.663 1.00 30.12 436 ILE A C 1
ATOM 3210 O O . ILE A 1 436 ? -12.637 -36.113 20.579 1.00 30.12 436 ILE A O 1
ATOM 3214 N N . VAL A 1 437 ? -12.928 -38.193 19.778 1.00 27.34 437 VAL A N 1
ATOM 3215 C CA . VAL A 1 437 ? -13.825 -37.821 18.670 1.00 27.34 437 VAL A CA 1
ATOM 3216 C C . VAL A 1 437 ? -15.260 -38.208 19.020 1.00 27.34 437 VAL A C 1
ATOM 3218 O O . VAL A 1 437 ? -15.566 -39.391 19.169 1.00 27.34 437 VAL A O 1
ATOM 3221 N N . THR A 1 438 ? -16.153 -37.223 19.105 1.00 29.02 438 THR A N 1
ATOM 3222 C CA . THR A 1 438 ? -17.608 -37.420 19.168 1.00 29.02 438 THR A CA 1
ATOM 3223 C C . THR A 1 438 ? -18.231 -37.197 17.787 1.00 29.02 438 THR A C 1
ATOM 3225 O O . THR A 1 438 ? -17.863 -36.279 17.059 1.00 29.02 438 THR A O 1
ATOM 3228 N N . GLN A 1 439 ? -19.164 -38.065 17.390 1.00 27.06 439 GLN A N 1
ATOM 3229 C CA . GLN A 1 439 ? -19.794 -38.011 16.066 1.00 27.06 439 GLN A CA 1
ATOM 3230 C C . GLN A 1 439 ? -21.011 -37.074 16.058 1.00 27.06 439 GLN A C 1
ATOM 3232 O O . GLN A 1 439 ? -21.943 -37.265 16.837 1.00 27.06 439 GLN A O 1
ATOM 3237 N N . GLY A 1 440 ? -21.039 -36.114 15.128 1.00 26.81 440 GLY A N 1
ATOM 3238 C CA . GLY A 1 440 ? -22.204 -35.276 14.824 1.00 26.81 440 GLY A CA 1
ATOM 3239 C C . GLY A 1 440 ? -22.685 -35.506 13.389 1.00 26.81 440 GLY A C 1
ATOM 3240 O O . GLY A 1 440 ? -21.962 -35.217 12.441 1.00 26.81 440 GLY A O 1
ATOM 3241 N N . SER A 1 441 ? -23.896 -36.041 13.213 1.00 27.84 441 SER A N 1
ATOM 3242 C CA . SER A 1 441 ? -24.447 -36.392 11.893 1.00 27.84 441 SER A CA 1
ATOM 3243 C C . SER A 1 441 ? -25.417 -35.327 11.369 1.00 27.84 441 SER A C 1
ATOM 3245 O O . SER A 1 441 ? -26.585 -35.306 11.764 1.00 27.84 441 SER A O 1
ATOM 3247 N N . CYS A 1 442 ? -24.990 -34.516 10.399 1.00 26.59 442 CYS A N 1
ATOM 3248 C CA . CYS A 1 442 ? -25.882 -33.597 9.684 1.00 26.59 442 CYS A CA 1
ATOM 3249 C C . CYS A 1 442 ? -26.692 -34.320 8.592 1.00 26.59 442 CYS A C 1
ATOM 3251 O O . CYS A 1 442 ? -26.142 -34.924 7.671 1.00 26.59 442 CYS A O 1
ATOM 3253 N N . ARG A 1 443 ? -28.027 -34.249 8.681 1.00 29.27 443 ARG A N 1
ATOM 3254 C CA . ARG A 1 443 ? -28.949 -34.798 7.671 1.00 29.27 443 ARG A CA 1
ATOM 3255 C C . ARG A 1 443 ? -29.025 -33.900 6.432 1.00 29.27 443 ARG A C 1
ATOM 3257 O O . ARG A 1 443 ? -29.026 -32.679 6.547 1.00 29.27 443 ARG A O 1
ATOM 3264 N N . LYS A 1 444 ? -29.233 -34.511 5.259 1.00 26.28 444 LYS A N 1
ATOM 3265 C CA . LYS A 1 444 ? -29.709 -33.798 4.060 1.00 26.28 444 LYS A CA 1
ATOM 3266 C C . LYS A 1 444 ? -31.072 -33.155 4.337 1.00 26.28 444 LYS A C 1
ATOM 3268 O O . LYS A 1 444 ? -31.990 -33.849 4.773 1.00 26.28 444 LYS A O 1
ATOM 3273 N N . VAL A 1 445 ? -31.225 -31.878 3.992 1.00 30.28 445 VAL A N 1
ATOM 3274 C CA . VAL A 1 445 ? -32.533 -31.224 3.850 1.00 30.28 445 VAL A CA 1
ATOM 3275 C C . VAL A 1 445 ? -32.879 -31.184 2.365 1.00 30.28 445 VAL A C 1
ATOM 3277 O O . VAL A 1 445 ? -32.255 -30.467 1.589 1.00 30.28 445 VAL A O 1
ATOM 3280 N N . THR A 1 446 ? -33.867 -31.973 1.950 1.00 30.28 446 THR A N 1
ATOM 3281 C CA . THR A 1 446 ? -34.434 -31.895 0.599 1.00 30.28 446 THR A CA 1
ATOM 3282 C C . THR A 1 446 ? -35.399 -30.718 0.513 1.00 30.28 446 THR A C 1
ATOM 3284 O O . THR A 1 446 ? -36.508 -30.795 1.045 1.00 30.28 446 THR A O 1
ATOM 3287 N N . ALA A 1 447 ? -35.006 -29.650 -0.181 1.00 30.14 447 ALA A N 1
ATOM 3288 C CA . ALA A 1 447 ? -35.949 -28.627 -0.622 1.00 30.14 447 ALA A CA 1
ATOM 3289 C C . ALA A 1 447 ? -36.921 -29.222 -1.659 1.00 30.14 447 ALA A C 1
ATOM 3291 O O . ALA A 1 447 ? -36.529 -30.039 -2.493 1.00 30.14 447 ALA A O 1
ATOM 3292 N N . ALA A 1 448 ? -38.193 -28.828 -1.601 1.00 31.28 448 ALA A N 1
ATOM 3293 C CA . ALA A 1 448 ? -39.235 -29.332 -2.489 1.00 31.28 448 ALA A CA 1
ATOM 3294 C C . ALA A 1 448 ? -40.190 -28.211 -2.913 1.00 31.28 448 ALA A C 1
ATOM 3296 O O . ALA A 1 448 ? -40.482 -27.315 -2.123 1.00 31.28 448 ALA A O 1
ATOM 3297 N N . ARG A 1 449 ? -40.759 -28.368 -4.119 1.00 32.75 449 ARG A N 1
ATOM 3298 C CA . ARG A 1 449 ? -41.657 -27.430 -4.830 1.00 32.75 449 ARG A CA 1
ATOM 3299 C C . ARG A 1 449 ? -40.925 -26.201 -5.429 1.00 32.75 449 ARG A C 1
ATOM 3301 O O . ARG A 1 449 ? -39.875 -25.819 -4.943 1.00 32.75 449 ARG A O 1
ATOM 3308 N N . ASN A 1 450 ? -41.420 -25.577 -6.505 1.00 31.64 450 ASN A N 1
ATOM 3309 C CA . ASN A 1 450 ? -42.689 -25.827 -7.206 1.00 31.64 450 ASN A CA 1
ATOM 3310 C C . ASN A 1 450 ? -42.594 -25.706 -8.739 1.00 31.64 450 ASN A C 1
ATOM 3312 O O . ASN A 1 450 ? -41.644 -25.144 -9.271 1.00 31.64 450 ASN A O 1
ATOM 3316 N N . ARG A 1 451 ? -43.620 -26.210 -9.439 1.00 38.78 451 ARG A N 1
ATOM 3317 C CA . ARG A 1 451 ? -43.821 -25.987 -10.881 1.00 38.78 451 ARG A CA 1
ATOM 3318 C C . ARG A 1 451 ? -44.245 -24.542 -11.165 1.00 38.78 451 ARG A C 1
ATOM 3320 O O . ARG A 1 451 ? -45.172 -24.049 -10.527 1.00 38.78 451 ARG A O 1
ATOM 3327 N N . THR A 1 452 ? -43.729 -23.981 -12.251 1.00 43.28 452 THR A N 1
ATOM 3328 C CA . THR A 1 452 ? -44.418 -22.994 -13.101 1.00 43.28 452 THR A CA 1
ATOM 3329 C C . THR A 1 452 ? -44.297 -23.433 -14.564 1.00 43.28 452 THR A C 1
ATOM 3331 O O . THR A 1 452 ? -43.521 -24.330 -14.890 1.00 43.28 452 THR A O 1
ATOM 3334 N N . THR A 1 453 ? -45.151 -22.897 -15.436 1.00 45.78 453 THR A N 1
ATOM 3335 C CA . THR A 1 453 ? -45.357 -23.396 -16.808 1.00 45.78 453 THR A CA 1
ATOM 3336 C C . THR A 1 453 ? -45.340 -22.271 -17.834 1.00 45.78 453 THR A C 1
ATOM 3338 O O . THR A 1 453 ? -45.831 -21.187 -17.518 1.00 45.78 453 THR A O 1
ATOM 3341 N N . LYS A 1 454 ? -44.994 -22.615 -19.084 1.00 43.50 454 LYS A N 1
ATOM 3342 C CA . LYS A 1 454 ? -44.913 -21.736 -20.270 1.00 43.50 454 LYS A CA 1
ATOM 3343 C C . LYS A 1 454 ? -43.667 -20.823 -20.249 1.00 43.50 454 LYS A C 1
ATOM 3345 O O . LYS A 1 454 ? -43.172 -20.498 -19.177 1.00 43.50 454 LYS A O 1
ATOM 3350 N N . ARG A 1 455 ? -43.136 -20.421 -21.405 1.00 39.97 455 ARG A N 1
ATOM 3351 C CA . ARG A 1 455 ? -43.669 -20.573 -22.774 1.00 39.97 455 ARG A CA 1
ATOM 3352 C C . ARG A 1 455 ? -42.615 -21.099 -23.738 1.00 39.97 455 ARG A C 1
ATOM 3354 O O . ARG A 1 455 ? -41.443 -20.736 -23.533 1.00 39.97 455 ARG A O 1
#

Organism: Ciona savignyi (NCBI:txid51511)

Foldseek 3Di:
DDDDDDDDDDPPDPPLQQDDPDPVVVVVSVVPDDDPPDAAAPLVVLQCCLVPCCDVVSPHDPDCFVHAAEAEAEDAADHPNVVNLLVSLVSNVVRHLWYAYEYEDDHDDLVSRCSNTDPPSVLRYHYYYPVCCVVCVVVVVVSRDQDFDACCVPPNVQAPAHWDGTSNGIFHDDDQQWDADPVRHDTHGDFCCVPCNVLAPAHWDDDRSGIAHDDPQQWDAAPVRRDIEGQLCRVPPFAPDDWDADHRHDIFHDDDAQWDQDPSRHDTDGDQCCVPPHVLAPPHWAGDRRGIAHDDDPQWDADPVRHYIAGWDWAQDVPPDPVRTDDTDGDDVPDDHDDDDDDDDDDDDDDDDDDDDDDDDDDDDDDDDDDDDDDDDDDDDDDDDDDDDDDDDDDDDDDDDDDDDDDDDDDDDDDDDDDDDDDDDDDDDDDDDDDDDDDDDDDDDDDDDDDDDDD

Solvent-accessible surface area (backbone atoms only — not comparable to full-atom values): 29773 Å² total; per-residue (Å²): 133,88,88,85,83,92,78,96,73,82,88,78,76,70,86,76,81,51,65,73,89,54,65,64,64,52,49,54,53,58,77,66,59,80,86,80,90,71,84,49,48,53,23,63,50,36,35,48,41,39,73,51,50,62,28,65,94,30,58,36,67,98,39,62,59,86,45,71,31,69,45,79,47,78,41,58,49,62,53,75,38,61,93,47,26,63,59,22,26,50,56,28,56,76,71,26,74,38,28,34,18,36,30,35,42,92,55,39,50,67,74,59,27,50,53,53,19,36,85,59,48,90,78,22,41,45,81,39,50,68,86,48,47,68,78,41,42,64,59,53,51,57,70,64,51,82,76,69,66,69,42,44,82,50,75,34,61,65,23,66,68,36,50,46,68,43,65,85,46,66,49,49,50,52,57,83,38,40,40,74,33,100,81,57,28,47,58,40,66,51,64,47,48,82,51,76,36,57,64,21,68,66,43,50,44,73,55,92,42,44,70,45,50,46,53,58,94,60,35,38,69,38,99,78,53,30,47,61,34,54,38,64,48,60,87,51,89,63,28,74,60,42,64,44,72,41,92,91,48,37,64,50,48,47,50,54,81,39,33,43,72,41,98,83,55,27,48,48,53,64,56,62,48,34,82,52,74,35,55,65,24,71,75,38,51,45,68,49,98,41,47,72,47,46,48,53,61,94,75,39,30,64,37,99,81,59,28,45,67,26,54,55,40,67,54,54,80,87,43,91,50,86,88,53,36,46,78,77,40,54,47,59,96,88,65,73,86,80,82,88,77,92,74,85,88,79,86,87,89,81,90,87,88,88,82,88,86,90,86,89,86,80,92,81,89,82,89,81,91,84,79,83,89,80,93,79,78,89,87,83,84,87,79,90,79,87,83,84,87,83,86,89,85,93,86,83,85,88,87,86,89,89,83,88,83,89,80,89,84,90,87,86,86,87,85,87,84,86,81,83,86,83,89,83,90,86,91,85,92,87,83,86,89,80,88,87,89,82,91,80,86,84,76,88,80,83,86,78,85,80,90,84,82,87,132

Radius of gyration: 50.51 Å; Cα contacts (8 Å, |Δi|>4): 580; chains: 1; bounding box: 141×89×105 Å